Protein AF-A0A1I6PU11-F1 (afdb_monomer)

Solvent-accessible surface area (backbone atoms only — not comparable to full-atom values): 34732 Å² total; per-residue (Å²): 138,85,84,83,84,81,82,78,84,79,81,80,80,80,75,88,80,65,52,78,77,56,77,90,48,75,88,54,71,79,86,49,51,27,70,59,29,47,50,54,51,19,52,52,36,56,74,38,51,47,73,34,37,52,76,64,76,97,59,16,42,63,56,49,34,51,63,33,33,39,24,92,91,40,80,67,20,20,41,20,62,54,30,77,41,77,83,79,84,46,55,55,34,25,28,62,43,53,60,84,40,60,38,77,93,61,92,54,92,78,17,28,29,77,36,50,76,66,35,41,84,59,21,46,71,54,44,41,48,62,89,45,24,77,52,27,45,61,78,39,39,40,38,14,28,46,66,37,45,59,71,48,62,76,47,29,34,32,89,80,78,55,70,45,43,74,40,82,93,78,58,20,29,26,49,19,62,91,35,37,15,59,51,21,37,33,42,54,39,44,23,42,56,36,35,52,89,74,83,46,78,86,48,30,24,39,48,47,56,61,47,37,57,58,57,61,35,91,92,41,71,48,41,34,49,48,41,53,49,26,35,46,78,27,62,80,47,74,64,55,51,50,19,42,55,48,43,23,76,69,25,58,31,68,53,60,44,62,73,26,35,26,56,50,25,53,40,72,43,73,56,44,24,61,61,38,60,60,80,72,85,65,74,70,76,76,47,22,39,46,31,43,76,62,47,78,43,81,59,33,25,36,32,34,31,38,38,40,45,80,52,56,44,96,90,38,68,53,36,31,45,35,22,52,72,84,38,83,71,51,73,29,77,54,59,49,50,78,48,67,87,47,56,42,64,35,80,45,39,36,35,35,25,24,24,26,44,57,60,29,57,21,55,69,21,77,74,38,76,51,61,25,34,64,46,62,39,77,76,44,78,44,55,40,63,46,80,87,73,58,60,56,43,65,49,59,80,62,56,91,70,57,62,38,73,31,81,57,47,48,72,91,46,53,5,9,41,28,36,75,23,76,91,42,78,55,50,41,39,38,37,44,26,44,62,60,67,45,68,42,73,82,59,49,70,28,24,38,26,33,37,36,38,37,28,30,24,54,36,50,58,43,58,29,33,19,71,72,58,79,81,68,80,67,72,85,84,45,62,71,42,74,42,61,93,63,78,67,79,58,53,93,52,58,48,78,63,76,46,81,48,80,46,71,68,39,62,41,57,86,56,70,50,57,28,32,46,30,43,41,37,53,24,87,34,50,29,28,27,37,35,39,19,49,42,33,34,31,22,54,46,82,82,31,44,87,48,66,70,84,39,35,52,88,56,31,79,33,81,70,39,65,82,89,55,70,51,52,93,37,26,39,27,74,49,66,37,49,92,52,69,62,83,39,32,46,70,61,30,76,34,85,66,40,59,88,90,55,69,42,48,98,42,20,40,22,48,76,76,35,49,92,53,70,73,84,54,33,51,69,76,43,90,60,87,70,52,62,89,87,64,91,125

Nearest PDB structures (foldseek):
  1k85-assembly1_A  TM=9.292E-01  e=2.236E-08  Niallia circulans
  2w1n-assembly1_A  TM=8.161E-01  e=2.536E-05  Clostridium perfringens
  3pe9-assembly3_C  TM=7.776E-01  e=3.646E-03  Acetivibrio thermocellus
  3pdd-assembly1_A  TM=4.318E-01  e=5.389E-03  Acetivibrio thermocellus ATCC 27405
  5vl3-assembly1_Q  TM=6.964E-01  e=1.211E+00  Homo sapiens

Organism: NCBI:txid593133

Radius of gyration: 34.71 Å; Cα contacts (8 Å, |Δi|>4): 1415; chains: 1; bounding box: 73×104×87 Å

Mean predicted aligned error: 13.89 Å

Foldseek 3Di:
DDDDDDDDPDPPPPDDDFDADDPLCVVQDLVDFAVVSLQSLLVSLQVFFDFAACDDPDDALLNLQLQLQQDPVHNQKGAAFLADDPDPPQLQNHRIDGSVQADEPDDDASRKYWAQLLAQVLWQPGFDRPPNTPSRQNLRIHIHGPVNSVQQPLAAAEDDAAGWDQDLVRRHTHRYLQCQLSSLLSLSQLQSNQVANVPDPNRGTRQSVSRHDAQAAPSGRSDGPSSLVSNASHDQDPSNVSSQVSSCVVTVDGSVCNVAVQSCCRHRNFAGHHGSHCSVVDQDPDAWAAWEDWDWDPFAQFKIKIFTDDIDDPQGWQWKFKDKQNHTDDIGSHRMDMGGRHHGQDKIKIWMWTAHSSRHIYDIYDIDIDTHWHDFAWQDKDFLLDQPDGQKDKDWDWDDFIWDKDCADDDSRSTWTKRDPPPFQTKTKMKIKGQFWTALAPFAFKFKWKKKKKFAFFWDKFKWKFQPDPNDDDPVVGDIDGQPPDDDHTDPDGHRDMDMDTGGRRGRSVDHGTMMMMTITTDNRRDMMMIMGTITMGGGDQQTQQCPLPAGPVQAPPNNEPPPAHADSNSDGQQQDLQQPLPHGNVQAPPNNADPPFHADRNRDGQQRDLPQPQPHGRVGDPPNNPPPPDHD

Sequence (633 aa):
MKKILRYFFLFLFTIPTYSQVQSYYNDVDLSNTGNDLFLVLSAKLKATHTGIPYTGSPVDVWDACKSGDEDPDNAANVLLIYGYNDDDGNFSTDRSRSKLEQAGSSYIPGKWNREHVFAKSLAIPALGTEEPGPGTDVYNLRPADQDRNSTRSNNKFTDASGTSRIISTNGGWYPGDEWKGDIARIVMYMYTRYNGDGSKVSETKCLPINVGFGTTLAVDPNMIDLFLKWNVEDPVSTFEENRNNILANIQGNRNPYVDNPYLATVIWGGLAAEDKWNMSGSSDSEAPSAPTNLVASNITDTSATITWTASTDNTGVYDYLVYLNGNYLTSSTATSVNISNLNGNTSYQISVKARDAANNQSEFSASYNFTTQVGPTVLFEENFNSCADVKFVSYNEASTKNWACETQFGENNSGSYGINGYQEEVLSKDWLITKTPIDFDANTGEKLTFYTDAAYGNSPLELVYSIDYAGAGNPADFTWQPVPNITIPIKSNTSSTEEIFKFSNVNISSITGTVYFAFKYYSNGVPTRWTVDSFKITAENENEDTDNDGVLNVNDSCPNTPAGESVDANGCSIGQLDDDNDGVQNSLDVCPNTPIGEAANATGCSSSQLDDDNDGVMNNVDACPNTPTGETV

Secondary structure (DSSP, 8-state):
-PPP-------------PPPPPGGGTTS-TT--HHHHHHHHHHHHHHH-----SS-SSS-HHHHHHHHTEETTEEEEEE-TT---SSSS-TTT-SEEETT-B-SSS--TT-EEEEESS-GGGSSS----SSS-GGG-TTSEEEEEHHHHHHHTTPPB----SS-EEETTTTEEE--TTTHHHHHHHHHHHHHHT-TTSS-GGG----HHHHB-SPBPSS-TTSBHHHHHHHHHSPPPHHHHHHHHHHHHHHS---HHHH-THHHHHHH-SS----TT--SSS---PPPPPPEEEEEES--SS-EEEEEEPP--SS-EEEEEEEETTEEEEEESSSEEEE-SPPTT-EEEEEEEEEETT--BPPPPPPEEEEPPPPPEEEEEE--S-TTS-SEEEEESS-S---EEESS-SGGGS-EEEE--TT--SEEEEEEEESS-EESSS-SS-EEEEEEEEESS---EEEEEESS--SSS-GGGS--EEPTT--PPPPSSSSSS-EEEEEEEEE-TT--SEEEEEEEEEEES---EEEEEEEEEEE--TT--SS-SSS-TTT-S-TTPPTT--B-TTS-BTTT--SS-SSS-TTT-S-TTPPTTSPP-TTS--TTT--SS-SSS-TTT-S-TTPPTT---

Structure (mmCIF, N/CA/C/O backbone):
data_AF-A0A1I6PU11-F1
#
_entry.id   AF-A0A1I6PU11-F1
#
loop_
_atom_site.group_PDB
_atom_site.id
_atom_site.type_symbol
_atom_site.label_atom_id
_atom_site.label_alt_id
_atom_site.label_comp_id
_atom_site.label_asym_id
_atom_site.label_entity_id
_atom_site.label_seq_id
_atom_site.pdbx_PDB_ins_code
_atom_site.Cartn_x
_atom_site.Cartn_y
_atom_site.Cartn_z
_atom_site.occupancy
_atom_site.B_iso_or_equiv
_atom_site.auth_seq_id
_atom_site.auth_comp_id
_atom_site.auth_asym_id
_atom_site.auth_atom_id
_atom_site.pdbx_PDB_model_num
ATOM 1 N N . MET A 1 1 ? -40.278 -19.043 -42.504 1.00 37.53 1 MET A N 1
ATOM 2 C CA . MET A 1 1 ? -38.839 -18.956 -42.839 1.00 37.53 1 MET A CA 1
ATOM 3 C C . MET A 1 1 ? -38.162 -18.068 -41.803 1.00 37.53 1 MET A C 1
ATOM 5 O O . MET A 1 1 ? -38.347 -16.860 -41.846 1.00 37.53 1 MET A O 1
ATOM 9 N N . LYS A 1 2 ? -37.472 -18.658 -40.819 1.00 33.25 2 LYS A N 1
ATOM 10 C CA . LYS A 1 2 ? -36.674 -17.921 -39.825 1.00 33.25 2 LYS A CA 1
ATOM 11 C C . LYS A 1 2 ? -35.311 -17.598 -40.450 1.00 33.25 2 LYS A C 1
ATOM 13 O O . LYS A 1 2 ? -34.645 -18.512 -40.927 1.00 33.25 2 LYS A O 1
ATOM 18 N N . LYS A 1 3 ? -34.922 -16.320 -40.492 1.00 34.56 3 LYS A N 1
ATOM 19 C CA . LYS A 1 3 ? -33.579 -15.892 -40.915 1.00 34.56 3 LYS A CA 1
ATOM 20 C C . LYS A 1 3 ? -32.631 -16.025 -39.723 1.00 34.56 3 LYS A C 1
ATOM 22 O O . LYS A 1 3 ? -32.847 -15.393 -38.697 1.00 34.56 3 LYS A O 1
ATOM 27 N N . ILE A 1 4 ? -31.620 -16.874 -39.871 1.00 36.56 4 ILE A N 1
ATOM 28 C CA . ILE A 1 4 ? -30.516 -17.050 -38.923 1.00 36.56 4 ILE A CA 1
ATOM 29 C C . ILE A 1 4 ? -29.500 -15.938 -39.201 1.00 36.56 4 ILE A C 1
ATOM 31 O O . ILE A 1 4 ? -28.950 -15.873 -40.300 1.00 36.56 4 ILE A O 1
ATOM 35 N N . LEU A 1 5 ? -29.280 -15.057 -38.225 1.00 33.28 5 LEU A N 1
ATOM 36 C CA . LEU A 1 5 ? -28.221 -14.051 -38.248 1.00 33.28 5 LEU A CA 1
ATOM 37 C C . LEU A 1 5 ? -26.939 -14.722 -37.729 1.00 33.28 5 LEU A C 1
ATOM 39 O O . LEU A 1 5 ? -26.888 -15.148 -36.578 1.00 33.28 5 LEU A O 1
ATOM 43 N N . ARG A 1 6 ? -25.935 -14.897 -38.595 1.00 35.22 6 ARG A N 1
ATOM 44 C CA . ARG A 1 6 ? -24.616 -15.423 -38.214 1.00 35.22 6 ARG A CA 1
ATOM 45 C C . ARG A 1 6 ? -23.747 -14.256 -37.747 1.00 35.22 6 ARG A C 1
ATOM 47 O O . ARG A 1 6 ? -23.430 -13.390 -38.557 1.00 35.22 6 ARG A O 1
ATOM 54 N N . TYR A 1 7 ? -23.370 -14.244 -36.472 1.00 35.50 7 TYR A N 1
ATOM 55 C CA . TYR A 1 7 ? -22.321 -13.366 -35.956 1.00 35.50 7 TYR A CA 1
ATOM 56 C C . TYR A 1 7 ? -20.962 -13.926 -36.387 1.00 35.50 7 TYR A C 1
ATOM 58 O O . TYR A 1 7 ? -20.632 -15.071 -36.084 1.00 35.50 7 TYR A O 1
ATOM 66 N N . PHE A 1 8 ? -20.209 -13.139 -37.150 1.00 32.47 8 PHE A N 1
ATOM 67 C CA . PHE A 1 8 ? -18.834 -13.441 -37.535 1.00 32.47 8 PHE A CA 1
ATOM 68 C C . PHE A 1 8 ? -17.933 -12.805 -36.470 1.00 32.47 8 PHE A C 1
ATOM 70 O O . PHE A 1 8 ? -17.825 -11.583 -36.413 1.00 32.47 8 PHE A O 1
ATOM 77 N N . PHE A 1 9 ? -17.355 -13.617 -35.582 1.00 36.03 9 PHE A N 1
ATOM 78 C CA . PHE A 1 9 ? -16.317 -13.164 -34.655 1.00 36.03 9 PHE A CA 1
ATOM 79 C C . PHE A 1 9 ? -15.057 -12.861 -35.475 1.00 36.03 9 PHE A C 1
ATOM 81 O O . PHE A 1 9 ? -14.443 -13.767 -36.039 1.00 36.03 9 PHE A O 1
ATOM 88 N N . LEU A 1 10 ? -14.709 -11.580 -35.599 1.00 28.86 10 LEU A N 1
ATOM 89 C CA . LEU A 1 10 ? -13.446 -11.145 -36.184 1.00 28.86 10 LEU A CA 1
ATOM 90 C C . LEU A 1 10 ? -12.369 -11.302 -35.101 1.00 28.86 10 LEU A C 1
ATOM 92 O O . LEU A 1 10 ? -12.288 -10.485 -34.189 1.00 28.86 10 LEU A O 1
ATOM 96 N N . PHE A 1 11 ? -11.568 -12.366 -35.170 1.00 36.69 11 PHE A N 1
ATOM 97 C CA . PHE A 1 11 ? -10.325 -12.449 -34.401 1.00 36.69 11 PHE A CA 1
ATOM 98 C C . PHE A 1 11 ? -9.350 -11.412 -34.980 1.00 36.69 11 PHE A C 1
ATOM 100 O O . PHE A 1 11 ? -8.816 -11.610 -36.074 1.00 36.69 11 PHE A O 1
ATOM 107 N N . LEU A 1 12 ? -9.143 -10.289 -34.282 1.00 33.66 12 LEU A N 1
ATOM 108 C CA . LEU A 1 12 ? -7.985 -9.431 -34.529 1.00 33.66 12 LEU A CA 1
ATOM 109 C C . LEU A 1 12 ? -6.745 -10.201 -34.061 1.00 33.66 12 LEU A C 1
ATOM 111 O O . LEU A 1 12 ? -6.465 -10.269 -32.871 1.00 33.66 12 LEU A O 1
ATOM 115 N N . PHE A 1 13 ? -6.010 -10.794 -34.999 1.00 35.62 13 PHE A N 1
ATOM 116 C CA . PHE A 1 13 ? -4.634 -11.210 -34.744 1.00 35.62 13 PHE A CA 1
ATOM 117 C C . PHE A 1 13 ? -3.781 -9.944 -34.612 1.00 35.62 13 PHE A C 1
ATOM 119 O O . PHE A 1 13 ? -3.437 -9.311 -35.611 1.00 35.62 13 PHE A O 1
ATOM 126 N N . THR A 1 14 ? -3.464 -9.549 -33.382 1.00 38.78 14 THR A N 1
ATOM 127 C CA . THR A 1 14 ? -2.413 -8.570 -33.098 1.00 38.78 14 THR A CA 1
ATOM 128 C C . THR A 1 14 ? -1.071 -9.253 -33.334 1.00 38.78 14 THR A C 1
ATOM 130 O O . THR A 1 14 ? -0.647 -10.091 -32.545 1.00 38.78 14 THR A O 1
ATOM 133 N N . ILE A 1 15 ? -0.423 -8.954 -34.459 1.00 47.81 15 ILE A N 1
ATOM 134 C CA . ILE A 1 15 ? 0.953 -9.394 -34.699 1.00 47.81 15 ILE A CA 1
ATOM 135 C C . ILE A 1 15 ? 1.854 -8.492 -33.842 1.00 47.81 15 ILE A C 1
ATOM 137 O O . ILE A 1 15 ? 1.797 -7.276 -34.040 1.00 47.81 15 ILE A O 1
ATOM 141 N N . PRO A 1 16 ? 2.660 -9.028 -32.907 1.00 55.03 16 PRO A N 1
ATOM 142 C CA . PRO A 1 16 ? 3.587 -8.212 -32.134 1.00 55.03 16 PRO A CA 1
ATOM 143 C C . PRO A 1 16 ? 4.602 -7.559 -33.079 1.00 55.03 16 PRO A C 1
ATOM 145 O O . PRO A 1 16 ? 5.287 -8.233 -33.852 1.00 55.03 16 PRO A O 1
ATOM 148 N N . THR A 1 17 ? 4.665 -6.228 -33.064 1.00 54.53 17 THR A N 1
ATOM 149 C CA . THR A 1 17 ? 5.668 -5.457 -33.800 1.00 54.53 17 THR A CA 1
ATOM 150 C C . THR A 1 17 ? 6.829 -5.159 -32.866 1.00 54.53 17 THR A C 1
ATOM 152 O O . THR A 1 17 ? 6.711 -4.304 -31.995 1.00 54.53 17 THR A O 1
ATOM 155 N N . TYR A 1 18 ? 7.948 -5.853 -33.048 1.00 70.44 18 TYR A N 1
ATOM 156 C CA . TYR A 1 18 ? 9.176 -5.557 -32.313 1.00 70.44 18 TYR A CA 1
ATOM 157 C C . TYR A 1 18 ? 9.879 -4.338 -32.910 1.00 70.44 18 TYR A C 1
ATOM 159 O O . TYR A 1 18 ? 9.917 -4.167 -34.135 1.00 70.44 18 TYR A O 1
ATOM 167 N N . SER A 1 19 ? 10.458 -3.503 -32.051 1.00 69.88 19 SER A N 1
ATOM 168 C CA . SER A 1 19 ? 11.326 -2.415 -32.488 1.00 69.88 19 SER A CA 1
ATOM 169 C C . SER A 1 19 ? 12.708 -2.970 -32.835 1.00 69.88 19 SER A C 1
ATOM 171 O O . SER A 1 19 ? 13.185 -3.925 -32.220 1.00 69.88 19 SER A O 1
ATOM 173 N N . GLN A 1 20 ? 13.374 -2.384 -33.832 1.00 80.19 20 GLN A N 1
ATOM 174 C CA . GLN A 1 20 ? 14.768 -2.736 -34.097 1.00 80.19 20 GLN A CA 1
ATOM 175 C C . GLN A 1 20 ? 15.642 -2.259 -32.939 1.00 80.19 20 GLN A C 1
ATOM 177 O O . GLN A 1 20 ? 15.508 -1.118 -32.493 1.00 80.19 20 GLN A O 1
ATOM 182 N N . VAL A 1 21 ? 16.572 -3.114 -32.506 1.00 88.69 21 VAL A N 1
ATOM 183 C CA . VAL A 1 21 ? 17.612 -2.730 -31.548 1.00 88.69 21 VAL A CA 1
ATOM 184 C C . VAL A 1 21 ? 18.322 -1.482 -32.074 1.00 88.69 21 VAL A C 1
ATOM 186 O O . VAL A 1 21 ? 18.815 -1.450 -33.206 1.00 88.69 21 VAL A O 1
ATOM 189 N N . GLN A 1 22 ? 18.346 -0.435 -31.257 1.00 90.88 22 GLN A N 1
ATOM 190 C CA . GLN A 1 22 ? 18.948 0.844 -31.595 1.00 90.88 22 GLN A CA 1
ATOM 191 C C . GLN A 1 22 ? 20.439 0.637 -31.884 1.00 90.88 22 GLN A C 1
ATOM 193 O O . GLN A 1 22 ? 21.132 -0.071 -31.154 1.00 90.88 22 GLN A O 1
ATOM 198 N N . SER A 1 23 ? 20.973 1.333 -32.891 1.00 93.31 23 SER A N 1
ATOM 199 C CA . SER A 1 23 ? 22.388 1.217 -33.291 1.00 93.31 23 SER A CA 1
ATOM 200 C C . SER A 1 23 ? 23.384 1.529 -32.167 1.00 93.31 23 SER A C 1
ATOM 202 O O . SER A 1 23 ? 24.533 1.091 -32.219 1.00 93.31 23 SER A O 1
ATOM 204 N N . TYR A 1 24 ? 22.935 2.252 -31.135 1.00 95.94 24 TYR A N 1
ATOM 205 C CA . TYR A 1 24 ? 23.669 2.486 -29.895 1.00 95.94 24 TYR A CA 1
ATOM 206 C C . TYR A 1 24 ? 24.140 1.185 -29.221 1.00 95.94 24 TYR A C 1
ATOM 208 O O . TYR A 1 24 ? 25.212 1.192 -28.623 1.00 95.94 24 TYR A O 1
ATOM 216 N N . TYR A 1 25 ? 23.400 0.080 -29.354 1.00 96.56 25 TYR A N 1
ATOM 217 C CA . TYR A 1 25 ? 23.696 -1.214 -28.726 1.00 96.56 25 TYR A CA 1
ATOM 218 C C . TYR A 1 25 ? 24.443 -2.203 -29.639 1.00 96.56 25 TYR A C 1
ATOM 220 O O . TYR A 1 25 ? 24.650 -3.344 -29.245 1.00 96.56 25 TYR A O 1
ATOM 228 N N . ASN A 1 26 ? 24.883 -1.802 -30.838 1.00 93.75 26 ASN A N 1
ATOM 229 C CA . ASN A 1 26 ? 25.534 -2.713 -31.798 1.00 93.75 26 ASN A CA 1
ATOM 230 C C . ASN A 1 26 ? 26.836 -3.369 -31.287 1.00 93.75 26 ASN A C 1
ATOM 232 O O . ASN A 1 26 ? 27.278 -4.371 -31.843 1.00 93.75 26 ASN A O 1
ATOM 236 N N . ASP A 1 27 ? 27.481 -2.777 -30.284 1.00 93.50 27 ASP A N 1
ATOM 237 C CA . ASP A 1 27 ? 28.704 -3.247 -29.621 1.00 93.50 27 ASP A CA 1
ATOM 238 C C . ASP A 1 27 ? 28.437 -3.906 -28.254 1.00 93.50 27 ASP A C 1
ATOM 240 O O . ASP A 1 27 ? 29.381 -4.273 -27.555 1.00 93.50 27 ASP A O 1
ATOM 244 N N . VAL A 1 28 ? 27.168 -4.053 -27.866 1.00 94.62 28 VAL A N 1
ATOM 245 C CA . VAL A 1 28 ? 26.741 -4.738 -26.644 1.00 94.62 28 VAL A CA 1
ATOM 246 C C . VAL A 1 28 ? 26.327 -6.161 -27.005 1.00 94.62 28 VAL A C 1
ATOM 248 O O . VAL A 1 28 ? 25.430 -6.371 -27.818 1.00 94.62 28 VAL A O 1
ATOM 251 N N . ASP A 1 29 ? 26.956 -7.151 -26.375 1.00 93.00 29 ASP A N 1
ATOM 252 C CA . ASP A 1 29 ? 26.526 -8.541 -26.501 1.00 93.00 29 ASP A CA 1
ATOM 253 C C . ASP A 1 29 ? 25.294 -8.795 -25.618 1.00 93.00 29 ASP A C 1
ATOM 255 O O . ASP A 1 29 ? 25.402 -9.030 -24.411 1.00 93.00 29 ASP A O 1
ATOM 259 N N . LEU A 1 30 ? 24.121 -8.714 -26.250 1.00 92.00 30 LEU A N 1
ATOM 260 C CA . LEU A 1 30 ? 22.806 -8.915 -25.638 1.00 92.00 30 LEU A CA 1
ATOM 261 C C . LEU A 1 30 ? 22.466 -10.393 -25.375 1.00 92.00 30 LEU A C 1
ATOM 263 O O . LEU A 1 30 ? 21.382 -10.671 -24.872 1.00 92.00 30 LEU A O 1
ATOM 267 N N . SER A 1 31 ? 23.363 -11.337 -25.694 1.00 90.88 31 SER A N 1
ATOM 268 C CA . SER A 1 31 ? 23.208 -12.738 -25.278 1.00 90.88 31 SER A CA 1
ATOM 269 C C . SER A 1 31 ? 23.645 -12.986 -23.830 1.00 90.88 31 SER A C 1
ATOM 271 O O . SER A 1 31 ? 23.308 -14.022 -23.256 1.00 90.88 31 SER A O 1
ATOM 273 N N . ASN A 1 32 ? 24.367 -12.035 -23.224 1.00 92.38 32 ASN A N 1
ATOM 274 C CA . ASN A 1 32 ? 24.699 -12.084 -21.805 1.00 92.38 32 ASN A CA 1
ATOM 275 C C . ASN A 1 32 ? 23.436 -11.999 -20.941 1.00 92.38 32 ASN A C 1
ATOM 277 O O . ASN A 1 32 ? 22.455 -11.351 -21.302 1.00 92.38 32 ASN A O 1
ATOM 281 N N . THR A 1 33 ? 23.501 -12.587 -19.749 1.00 92.56 33 THR A N 1
ATOM 282 C CA . THR A 1 33 ? 22.415 -12.566 -18.759 1.00 92.56 33 THR A CA 1
ATOM 283 C C . THR A 1 33 ? 22.940 -12.190 -17.380 1.00 92.56 33 THR A C 1
ATOM 285 O O . THR A 1 33 ? 24.146 -12.266 -17.130 1.00 92.56 33 THR A O 1
ATOM 288 N N . GLY A 1 34 ? 22.051 -11.828 -16.455 1.00 91.12 34 GLY A N 1
ATOM 289 C CA . GLY A 1 34 ? 22.430 -11.577 -15.068 1.00 91.12 34 GLY A CA 1
ATOM 290 C C . GLY A 1 34 ? 23.476 -10.469 -14.922 1.00 91.12 34 GLY A C 1
ATOM 291 O O . GLY A 1 34 ? 23.451 -9.450 -15.620 1.00 91.12 34 GLY A O 1
ATOM 292 N N . ASN A 1 35 ? 24.438 -10.695 -14.026 1.00 90.56 35 ASN A N 1
ATOM 293 C CA . ASN A 1 35 ? 25.489 -9.725 -13.729 1.00 90.56 35 ASN A CA 1
ATOM 294 C C . ASN A 1 35 ? 26.409 -9.424 -14.931 1.00 90.56 35 ASN A C 1
ATOM 296 O O . ASN A 1 35 ? 26.913 -8.309 -15.041 1.00 90.56 35 ASN A O 1
ATOM 300 N N . ASP A 1 36 ? 26.605 -10.365 -15.857 1.00 91.38 36 ASP A N 1
ATOM 301 C CA . ASP A 1 36 ? 27.451 -10.123 -17.033 1.00 91.38 36 ASP A CA 1
ATOM 302 C C . ASP A 1 36 ? 26.814 -9.079 -17.960 1.00 91.38 36 ASP A C 1
ATOM 304 O O . ASP A 1 36 ? 27.476 -8.121 -18.370 1.00 91.38 36 ASP A O 1
ATOM 308 N N . LEU A 1 37 ? 25.502 -9.186 -18.211 1.00 94.44 37 LEU A N 1
ATOM 309 C CA . LEU A 1 37 ? 24.763 -8.178 -18.977 1.00 94.44 37 LEU A CA 1
ATOM 310 C C . LEU A 1 37 ? 24.776 -6.819 -18.269 1.00 94.44 37 LEU A C 1
ATOM 312 O O . LEU A 1 37 ? 25.032 -5.792 -18.903 1.00 94.44 37 LEU A O 1
ATOM 316 N N . PHE A 1 38 ? 24.564 -6.812 -16.950 1.00 93.88 38 PHE A N 1
ATOM 317 C CA . PHE A 1 38 ? 24.639 -5.602 -16.129 1.00 93.88 38 PHE A CA 1
ATOM 318 C C . PHE A 1 38 ? 25.990 -4.885 -16.272 1.00 93.88 38 PHE A C 1
ATOM 320 O O . PHE A 1 38 ? 26.035 -3.666 -16.463 1.00 93.88 38 PHE A O 1
ATOM 327 N N . LEU A 1 39 ? 27.101 -5.626 -16.230 1.00 91.50 39 LEU A N 1
ATOM 328 C CA . LEU A 1 39 ? 28.445 -5.063 -16.359 1.00 91.50 39 LEU A CA 1
ATOM 329 C C . LEU A 1 39 ? 28.740 -4.550 -17.774 1.00 91.50 39 LEU A C 1
ATOM 331 O O . LEU A 1 39 ? 29.322 -3.469 -17.908 1.00 91.50 39 LEU A O 1
ATOM 335 N N . VAL A 1 40 ? 28.314 -5.260 -18.824 1.00 94.00 40 VAL A N 1
ATOM 336 C CA . VAL A 1 40 ? 28.501 -4.805 -20.215 1.00 94.00 40 VAL A CA 1
ATOM 337 C C . VAL A 1 40 ? 27.694 -3.531 -20.484 1.00 94.00 40 VAL A C 1
ATOM 339 O O . VAL A 1 40 ? 28.237 -2.565 -21.030 1.00 94.00 40 VAL A O 1
ATOM 342 N N . LEU A 1 41 ? 26.434 -3.469 -20.036 1.00 95.50 41 LEU A N 1
ATOM 343 C CA . LEU A 1 41 ? 25.626 -2.249 -20.122 1.00 95.50 41 LEU A CA 1
ATOM 344 C C . LEU A 1 41 ? 26.266 -1.110 -19.326 1.00 95.50 41 LEU A C 1
ATOM 346 O O . LEU A 1 41 ? 26.414 -0.004 -19.840 1.00 95.50 41 LEU A O 1
ATOM 350 N N . SER A 1 42 ? 26.727 -1.373 -18.103 1.00 93.62 42 SER A N 1
ATOM 351 C CA . SER A 1 42 ? 27.425 -0.373 -17.293 1.00 93.62 42 SER A CA 1
ATOM 352 C C . SER A 1 42 ? 28.659 0.200 -17.997 1.00 93.62 42 SER A C 1
ATOM 354 O O . SER A 1 42 ? 28.849 1.420 -18.026 1.00 93.62 42 SER A O 1
ATOM 356 N N . ALA A 1 43 ? 29.483 -0.658 -18.605 1.00 92.75 43 ALA A N 1
ATOM 357 C CA . ALA A 1 43 ? 30.655 -0.240 -19.367 1.00 92.75 43 ALA A CA 1
ATOM 358 C C . ALA A 1 43 ? 30.264 0.650 -20.558 1.00 92.75 43 ALA A C 1
ATOM 360 O O . ALA A 1 43 ? 30.857 1.716 -20.746 1.00 92.75 43 ALA A O 1
ATOM 361 N N . LYS A 1 44 ? 29.218 0.272 -21.306 1.00 95.81 44 LYS A N 1
ATOM 362 C CA . LYS A 1 44 ? 28.677 1.068 -22.416 1.00 95.81 44 LYS A CA 1
ATOM 363 C C . LYS A 1 44 ? 28.204 2.449 -21.959 1.00 95.81 44 LYS A C 1
ATOM 365 O O . LYS A 1 44 ? 28.567 3.462 -22.567 1.00 95.81 44 LYS A O 1
ATOM 370 N N . LEU A 1 45 ? 27.436 2.499 -20.870 1.00 96.06 45 LEU A N 1
ATOM 371 C CA . LEU A 1 45 ? 26.922 3.740 -20.295 1.00 96.06 45 LEU A CA 1
ATOM 372 C C . LEU A 1 45 ? 28.056 4.661 -19.835 1.00 96.06 45 LEU A C 1
ATOM 374 O O . LEU A 1 45 ? 28.022 5.857 -20.111 1.00 96.06 45 LEU A O 1
ATOM 378 N N . LYS A 1 46 ? 29.096 4.120 -19.191 1.00 93.50 46 LYS A N 1
ATOM 379 C CA . LYS A 1 46 ? 30.284 4.890 -18.785 1.00 93.50 46 LYS A CA 1
ATOM 380 C C . LYS A 1 46 ? 31.058 5.436 -19.983 1.00 93.50 46 LYS A C 1
ATOM 382 O O . LYS A 1 46 ? 31.458 6.593 -19.957 1.00 93.50 46 LYS A O 1
ATOM 387 N N . ALA A 1 47 ? 31.260 4.620 -21.017 1.00 95.50 47 ALA A N 1
ATOM 388 C CA . ALA A 1 47 ? 32.081 4.977 -22.173 1.00 95.50 47 ALA A CA 1
ATOM 389 C C . ALA A 1 47 ? 31.449 6.052 -23.072 1.00 95.50 47 ALA A C 1
ATOM 391 O O . ALA A 1 47 ? 32.168 6.770 -23.763 1.00 95.50 47 ALA A O 1
ATOM 392 N N . THR A 1 48 ? 30.119 6.153 -23.082 1.00 96.69 48 THR A N 1
ATOM 393 C CA . THR A 1 48 ? 29.378 7.061 -23.976 1.00 96.69 48 THR A CA 1
ATOM 394 C C . THR A 1 48 ? 28.820 8.300 -23.283 1.00 96.69 48 THR A C 1
ATOM 396 O O . THR A 1 48 ? 28.394 9.228 -23.966 1.00 96.69 48 THR A O 1
ATOM 399 N N . HIS A 1 49 ? 28.836 8.340 -21.949 1.00 95.44 49 HIS A N 1
ATOM 400 C CA . HIS A 1 49 ? 28.298 9.458 -21.188 1.00 95.44 49 HIS A CA 1
ATOM 401 C C . HIS A 1 49 ? 29.171 10.711 -21.294 1.00 95.44 49 HIS A C 1
ATOM 403 O O . HIS A 1 49 ? 30.368 10.686 -21.011 1.00 95.44 49 HIS A O 1
ATOM 409 N N . THR A 1 50 ? 28.528 11.830 -21.597 1.00 95.31 50 THR A N 1
ATOM 410 C CA . THR A 1 50 ? 29.097 13.174 -21.592 1.00 95.31 50 THR A CA 1
ATOM 411 C C . THR A 1 50 ? 28.405 13.993 -20.505 1.00 95.31 50 THR A C 1
ATOM 413 O O . THR A 1 50 ? 27.189 14.191 -20.530 1.00 95.31 50 THR A O 1
ATOM 416 N N . GLY A 1 51 ? 29.180 14.456 -19.523 1.00 93.44 51 GLY A N 1
ATOM 417 C CA . GLY A 1 51 ? 28.668 15.304 -18.447 1.00 93.44 51 GLY A CA 1
ATOM 418 C C . GLY A 1 51 ? 28.340 16.713 -18.947 1.00 93.44 51 GLY A C 1
ATOM 419 O O . GLY A 1 51 ? 29.081 17.272 -19.757 1.00 93.44 51 GLY A O 1
ATOM 420 N N . ILE A 1 52 ? 27.256 17.295 -18.434 1.00 95.75 52 ILE A N 1
ATOM 421 C CA . ILE A 1 52 ? 26.847 18.682 -18.700 1.00 95.75 52 ILE A CA 1
ATOM 422 C C . ILE A 1 52 ? 26.820 19.476 -17.384 1.00 95.75 52 ILE A C 1
ATOM 424 O O . ILE A 1 52 ? 26.595 18.889 -16.326 1.00 95.75 52 ILE A O 1
ATOM 428 N N . PRO A 1 53 ? 27.066 20.797 -17.391 1.00 96.06 53 PRO A N 1
ATOM 429 C CA . PRO A 1 53 ? 27.026 21.593 -16.169 1.00 96.06 53 PRO A CA 1
ATOM 430 C C . PRO A 1 53 ? 25.632 21.596 -15.529 1.00 96.06 53 PRO A C 1
ATOM 432 O O . PRO A 1 53 ? 24.612 21.546 -16.215 1.00 96.06 53 PRO A O 1
ATOM 435 N N . TYR A 1 54 ? 25.582 21.732 -14.200 1.00 94.12 54 TYR A N 1
ATOM 436 C CA . TYR A 1 54 ? 24.310 21.835 -13.479 1.00 94.12 54 TYR A CA 1
ATOM 437 C C . TYR A 1 54 ? 23.541 23.115 -13.838 1.00 94.12 54 TYR A C 1
ATOM 439 O O . TYR A 1 54 ? 22.331 23.081 -14.025 1.00 94.12 54 TYR A O 1
ATOM 447 N N . THR A 1 55 ? 24.240 24.242 -13.962 1.00 93.31 55 THR A N 1
ATOM 448 C CA . THR A 1 55 ? 23.722 25.492 -14.535 1.00 93.31 55 THR A CA 1
ATOM 449 C C . THR A 1 55 ? 24.867 26.119 -15.331 1.00 93.31 55 THR A C 1
ATOM 451 O O . THR A 1 55 ? 25.941 26.321 -14.761 1.00 93.31 55 THR A O 1
ATOM 454 N N . GLY A 1 56 ? 24.701 26.399 -16.624 1.00 91.25 56 GLY A N 1
ATOM 455 C CA . GLY A 1 56 ? 25.825 26.795 -17.476 1.00 91.25 56 GLY A CA 1
ATOM 456 C C . GLY A 1 56 ? 25.519 26.897 -18.972 1.00 91.25 56 GLY A C 1
ATOM 457 O O . GLY A 1 56 ? 24.384 27.077 -19.382 1.00 91.25 56 GLY A O 1
ATOM 458 N N . SER A 1 57 ? 26.568 26.843 -19.797 1.00 88.62 57 SER A N 1
ATOM 459 C CA . SER A 1 57 ? 26.516 27.009 -21.258 1.00 88.62 57 SER A CA 1
ATOM 460 C C . SER A 1 57 ? 27.495 26.028 -21.927 1.00 88.62 57 SER A C 1
ATOM 462 O O . SER A 1 57 ? 28.490 25.678 -21.285 1.00 88.62 57 SER A O 1
ATOM 464 N N . PRO A 1 58 ? 27.287 25.594 -23.192 1.00 90.94 58 PRO A N 1
ATOM 465 C CA . PRO A 1 58 ? 26.180 25.926 -24.104 1.00 90.94 58 PRO A CA 1
ATOM 466 C C . PRO A 1 58 ? 24.874 25.169 -23.849 1.00 90.94 58 PRO A C 1
ATOM 468 O O . PRO A 1 58 ? 23.843 25.633 -24.319 1.00 90.94 58 PRO A O 1
ATOM 471 N N . VAL A 1 59 ? 24.923 24.049 -23.127 1.00 95.69 59 VAL A N 1
ATOM 472 C CA . VAL A 1 59 ? 23.761 23.248 -22.719 1.00 95.69 59 VAL A CA 1
ATOM 473 C C . VAL A 1 59 ? 23.970 22.842 -21.266 1.00 95.69 59 VAL A C 1
ATOM 475 O O . VAL A 1 59 ? 25.057 22.372 -20.920 1.00 95.69 59 VAL A O 1
ATOM 478 N N . ASP A 1 60 ? 22.957 23.025 -20.425 1.00 96.44 60 ASP A N 1
ATOM 479 C CA . ASP A 1 60 ? 22.962 22.607 -19.023 1.00 96.44 60 ASP A CA 1
ATOM 480 C C . ASP A 1 60 ? 21.752 21.719 -18.672 1.00 96.44 60 ASP A C 1
ATOM 482 O O . ASP A 1 60 ? 20.944 21.346 -19.526 1.00 96.44 60 ASP A O 1
ATOM 486 N N . VAL A 1 61 ? 21.624 21.348 -17.395 1.00 97.06 61 VAL A N 1
ATOM 487 C CA . VAL A 1 61 ? 20.496 20.528 -16.925 1.00 97.06 61 VAL A CA 1
ATOM 488 C C . VAL A 1 61 ? 19.139 21.222 -17.126 1.00 97.06 61 VAL A C 1
ATOM 490 O O . VAL A 1 61 ? 18.153 20.536 -17.377 1.00 97.06 61 VAL A O 1
ATOM 493 N N . TRP A 1 62 ? 19.039 22.556 -17.032 1.00 97.31 62 TRP A N 1
ATOM 494 C CA . TRP A 1 62 ? 17.771 23.241 -17.321 1.00 97.31 62 TRP A CA 1
ATOM 495 C C . TRP A 1 62 ? 17.362 23.058 -18.777 1.00 97.31 62 TRP A C 1
ATOM 497 O O . TRP A 1 62 ? 16.193 22.786 -19.045 1.00 97.31 62 TRP A O 1
ATOM 507 N N . ASP A 1 63 ? 18.305 23.206 -19.705 1.00 97.88 63 ASP A N 1
ATOM 508 C CA . ASP A 1 63 ? 18.043 23.040 -21.136 1.00 97.88 63 ASP A CA 1
ATOM 509 C C . ASP A 1 63 ? 17.634 21.599 -21.464 1.00 97.88 63 ASP A C 1
ATOM 511 O O . ASP A 1 63 ? 16.685 21.365 -22.219 1.00 97.88 63 ASP A O 1
ATOM 515 N N . ALA A 1 64 ? 18.304 20.629 -20.839 1.00 98.00 64 ALA A N 1
ATOM 516 C CA . ALA A 1 64 ? 17.974 19.219 -20.976 1.00 98.00 64 ALA A CA 1
ATOM 517 C C . ALA A 1 64 ? 16.584 18.885 -20.421 1.00 98.00 64 ALA A C 1
ATOM 519 O O . ALA A 1 64 ? 15.813 18.226 -21.107 1.00 98.00 64 ALA A O 1
ATOM 520 N N . CYS A 1 65 ? 16.219 19.385 -19.237 1.00 98.06 65 CYS A N 1
ATOM 521 C CA . CYS A 1 65 ? 14.874 19.196 -18.692 1.00 98.06 65 CYS A CA 1
ATOM 522 C C . CYS A 1 65 ? 13.806 19.883 -19.560 1.00 98.06 65 CYS A C 1
ATOM 524 O O . CYS A 1 65 ? 12.780 19.291 -19.857 1.00 98.06 65 CYS A O 1
ATOM 526 N N . LYS A 1 66 ? 14.037 21.108 -20.051 1.00 98.38 66 LYS A N 1
ATOM 527 C CA . LYS A 1 66 ? 13.064 21.805 -20.920 1.00 98.38 66 LYS A CA 1
ATOM 528 C C . LYS A 1 66 ? 12.798 21.098 -22.241 1.00 98.38 66 LYS A C 1
ATOM 530 O O . LYS A 1 66 ? 11.725 21.272 -22.807 1.00 98.38 66 LYS A O 1
ATOM 535 N N . SER A 1 67 ? 13.799 20.414 -22.780 1.00 97.56 67 SER A N 1
ATOM 536 C CA . SER A 1 67 ? 13.676 19.702 -24.050 1.00 97.56 67 SER A CA 1
ATOM 537 C C . SER A 1 67 ? 13.194 18.270 -23.841 1.00 97.56 67 SER A C 1
ATOM 539 O O . SER A 1 67 ? 12.272 17.842 -24.521 1.00 97.56 67 SER A O 1
ATOM 541 N N . GLY A 1 68 ? 13.785 17.545 -22.892 1.00 97.44 68 GLY A N 1
ATOM 542 C CA . GLY A 1 68 ? 13.468 16.148 -22.612 1.00 97.44 68 GLY A CA 1
ATOM 543 C C . GLY A 1 68 ? 12.134 15.942 -21.900 1.00 97.44 68 GLY A C 1
ATOM 544 O O . GLY A 1 68 ? 11.500 14.921 -22.126 1.00 97.44 68 GLY A O 1
ATOM 545 N N . ASP A 1 69 ? 11.702 16.894 -21.074 1.00 98.44 69 ASP A N 1
ATOM 546 C CA . ASP A 1 69 ? 10.453 16.807 -20.314 1.00 98.44 69 ASP A CA 1
ATOM 547 C C . ASP A 1 69 ? 9.340 17.688 -20.903 1.00 98.44 69 ASP A C 1
ATOM 549 O O . ASP A 1 69 ? 8.405 18.042 -20.193 1.00 98.44 69 ASP A O 1
ATOM 553 N N . GLU A 1 70 ? 9.438 18.065 -22.183 1.00 98.38 70 GLU A N 1
ATOM 554 C CA . GLU A 1 70 ? 8.397 18.822 -22.890 1.00 98.38 70 GLU A CA 1
ATOM 555 C C . GLU A 1 70 ? 7.035 18.120 -22.795 1.00 98.38 70 GLU A C 1
ATOM 557 O O . GLU A 1 70 ? 6.918 16.930 -23.087 1.00 98.38 70 GLU A O 1
ATOM 562 N N . ASP A 1 71 ? 6.010 18.874 -22.396 1.00 97.69 71 ASP A N 1
ATOM 563 C CA . ASP A 1 71 ? 4.642 18.372 -22.323 1.00 97.69 71 ASP A CA 1
ATOM 564 C C . ASP A 1 71 ? 4.105 18.078 -23.740 1.00 97.69 71 ASP A C 1
ATOM 566 O O . ASP A 1 71 ? 4.031 19.004 -24.560 1.00 97.69 71 ASP A O 1
ATOM 570 N N . PRO A 1 72 ? 3.721 16.819 -24.047 1.00 95.56 72 PRO A N 1
ATOM 571 C CA . PRO A 1 72 ? 3.200 16.437 -25.359 1.00 95.56 72 PRO A CA 1
ATOM 572 C C . PRO A 1 72 ? 1.966 17.232 -25.801 1.00 95.56 72 PRO A C 1
ATOM 574 O O . PRO A 1 72 ? 1.766 17.423 -27.002 1.00 95.56 72 PRO A O 1
ATOM 577 N N . ASP A 1 73 ? 1.162 17.710 -24.849 1.00 95.81 73 ASP A N 1
ATOM 578 C CA . ASP A 1 73 ? -0.063 18.461 -25.125 1.00 95.81 73 ASP A CA 1
ATOM 579 C C . ASP A 1 73 ? 0.191 19.976 -25.192 1.00 95.81 73 ASP A C 1
ATOM 581 O O . ASP A 1 73 ? -0.610 20.734 -25.751 1.00 95.81 73 ASP A O 1
ATOM 585 N N . ASN A 1 74 ? 1.333 20.437 -24.670 1.00 97.06 74 ASN A N 1
ATOM 586 C CA . ASN A 1 74 ? 1.719 21.840 -24.679 1.00 97.06 74 ASN A CA 1
ATOM 587 C C . ASN A 1 74 ? 3.243 22.031 -24.693 1.00 97.06 74 ASN A C 1
ATOM 589 O O . ASN A 1 74 ? 3.888 22.161 -23.656 1.00 97.06 74 ASN A O 1
ATOM 593 N N . ALA A 1 75 ? 3.811 22.223 -25.885 1.00 97.19 75 ALA A N 1
ATOM 594 C CA . ALA A 1 75 ? 5.254 22.400 -26.070 1.00 97.19 75 ALA A CA 1
ATOM 595 C C . ALA A 1 75 ? 5.875 23.625 -25.353 1.00 97.19 75 ALA A C 1
ATOM 597 O O . ALA A 1 75 ? 7.102 23.755 -25.283 1.00 97.19 75 ALA A O 1
ATOM 598 N N . ALA A 1 76 ? 5.071 24.560 -24.827 1.00 98.12 76 ALA A N 1
ATOM 599 C CA . ALA A 1 76 ? 5.570 25.655 -23.989 1.00 98.12 76 ALA A CA 1
ATOM 600 C C . ALA A 1 76 ? 5.842 25.224 -22.535 1.00 98.12 76 ALA A C 1
ATOM 602 O O . ALA A 1 76 ? 6.538 25.937 -21.802 1.00 98.12 76 ALA A O 1
ATOM 603 N N . ASN A 1 77 ? 5.328 24.063 -22.136 1.00 98.56 77 ASN A N 1
ATOM 604 C CA . ASN A 1 77 ? 5.402 23.523 -20.793 1.00 98.56 77 ASN A CA 1
ATOM 605 C C . ASN A 1 77 ? 6.353 22.322 -20.701 1.00 98.56 77 ASN A C 1
ATOM 607 O O . ASN A 1 77 ? 6.801 21.761 -21.703 1.00 98.56 77 ASN A O 1
ATOM 611 N N . VAL A 1 78 ? 6.676 21.963 -19.463 1.00 98.69 78 VAL A N 1
ATOM 612 C CA . VAL A 1 78 ? 7.271 20.688 -19.079 1.00 98.69 78 VAL A CA 1
ATOM 613 C C . VAL A 1 78 ? 6.305 19.906 -18.202 1.00 98.69 78 VAL A C 1
ATOM 615 O O . VAL A 1 78 ? 5.564 20.510 -17.422 1.00 98.69 78 VAL A O 1
ATOM 618 N N . LEU A 1 79 ? 6.364 18.579 -18.284 1.00 98.50 79 LEU A N 1
ATOM 619 C CA . LEU A 1 79 ? 5.719 17.710 -17.308 1.00 98.50 79 LEU A CA 1
ATOM 620 C C . LEU A 1 79 ? 6.470 17.758 -15.977 1.00 98.50 79 LEU A C 1
ATOM 622 O O . LEU A 1 79 ? 7.701 17.678 -15.935 1.00 98.50 79 LEU A O 1
ATOM 626 N N . LEU A 1 80 ? 5.714 17.882 -14.890 1.00 98.50 80 LEU A N 1
ATOM 627 C CA . LEU A 1 80 ? 6.223 17.895 -13.528 1.00 98.50 80 LEU A CA 1
ATOM 628 C C . LEU A 1 80 ? 6.087 16.499 -12.926 1.00 98.50 80 LEU A C 1
ATOM 630 O O . LEU A 1 80 ? 4.978 16.015 -12.708 1.00 98.50 80 LEU A O 1
ATOM 634 N N . ILE A 1 81 ? 7.214 15.853 -12.621 1.00 98.25 81 ILE A N 1
ATOM 635 C CA . ILE A 1 81 ? 7.191 14.547 -11.967 1.00 98.25 81 ILE A CA 1
ATOM 636 C C . ILE A 1 81 ? 6.467 14.652 -10.619 1.00 98.25 81 ILE A C 1
ATOM 638 O O . ILE A 1 81 ? 6.626 15.629 -9.882 1.00 98.25 81 ILE A O 1
ATOM 642 N N . TYR A 1 82 ? 5.657 13.635 -10.319 1.00 98.06 82 TYR A N 1
ATOM 643 C CA . TYR A 1 82 ? 4.699 13.587 -9.210 1.00 98.06 82 TYR A CA 1
ATOM 644 C C . TYR A 1 82 ? 3.470 14.496 -9.358 1.00 98.06 82 TYR A C 1
ATOM 646 O O . TYR A 1 82 ? 2.607 14.444 -8.485 1.00 98.06 82 TYR A O 1
ATOM 654 N N . GLY A 1 83 ? 3.351 15.318 -10.398 1.00 97.31 83 GLY A N 1
ATOM 655 C CA . GLY A 1 83 ? 2.139 16.088 -10.677 1.00 97.31 83 GLY A CA 1
ATOM 656 C C . GLY A 1 83 ? 1.011 15.210 -11.228 1.00 97.31 83 GLY A C 1
ATOM 657 O O . GLY A 1 83 ? 1.274 14.134 -11.760 1.00 97.31 83 GLY A O 1
ATOM 658 N N . TYR A 1 84 ? -0.245 15.624 -11.054 1.00 96.44 84 TYR A N 1
ATOM 659 C CA . TYR A 1 84 ? -1.411 14.848 -11.505 1.00 96.44 84 TYR A CA 1
ATOM 660 C C . TYR A 1 84 ? -2.695 15.662 -11.746 1.00 96.44 84 TYR A C 1
ATOM 662 O O . TYR A 1 84 ? -3.674 15.088 -12.220 1.00 96.44 84 TYR A O 1
ATOM 670 N N . ASN A 1 85 ? -2.746 16.954 -11.408 1.00 94.38 85 ASN A N 1
ATOM 671 C CA . ASN A 1 85 ? -3.956 17.763 -11.558 1.00 94.38 85 ASN A CA 1
ATOM 672 C C . ASN A 1 85 ? -3.623 19.236 -11.807 1.00 94.38 85 ASN A C 1
ATOM 674 O O . ASN A 1 85 ? -3.066 19.874 -10.924 1.00 94.38 85 ASN A O 1
ATOM 678 N N . ASP A 1 86 ? -4.004 19.761 -12.973 1.00 93.94 86 ASP A N 1
ATOM 679 C CA . ASP A 1 86 ? -3.790 21.166 -13.359 1.00 93.94 86 ASP A CA 1
ATOM 680 C C . ASP A 1 86 ? -5.014 22.072 -13.071 1.00 93.94 86 ASP A C 1
ATOM 682 O O . ASP A 1 86 ? -4.950 23.287 -13.258 1.00 93.94 86 ASP A O 1
ATOM 686 N N . ASP A 1 87 ? -6.143 21.504 -12.623 1.00 93.19 87 ASP A N 1
ATOM 687 C CA . ASP A 1 87 ? -7.451 22.184 -12.601 1.00 93.19 87 ASP A CA 1
ATOM 688 C C . ASP A 1 87 ? -7.980 22.518 -11.189 1.00 93.19 87 ASP A C 1
ATOM 690 O O . ASP A 1 87 ? -9.061 23.098 -11.049 1.00 93.19 87 ASP A O 1
ATOM 694 N N . ASP A 1 88 ? -7.257 22.177 -10.117 1.00 89.56 88 ASP A N 1
ATOM 695 C CA . ASP A 1 88 ? -7.699 22.409 -8.727 1.00 89.56 88 ASP A CA 1
ATOM 696 C C . ASP A 1 88 ? -7.213 23.732 -8.113 1.00 89.56 88 ASP A C 1
ATOM 698 O O . ASP A 1 88 ? -7.589 24.078 -6.989 1.00 89.56 88 ASP A O 1
ATOM 702 N N . GLY A 1 89 ? -6.397 24.495 -8.845 1.00 90.75 89 GLY A N 1
ATOM 703 C CA . GLY A 1 89 ? -5.785 25.730 -8.357 1.00 90.75 89 GLY A CA 1
ATOM 704 C C . GLY A 1 89 ? -4.692 25.513 -7.303 1.00 90.75 89 GLY A C 1
ATOM 705 O O . GLY A 1 89 ? -4.193 26.495 -6.746 1.00 90.75 89 GLY A O 1
ATOM 706 N N . ASN A 1 90 ? -4.309 24.263 -7.027 1.00 91.81 90 ASN A N 1
ATOM 707 C CA . ASN A 1 90 ? -3.176 23.912 -6.188 1.00 91.81 90 ASN A CA 1
ATOM 708 C C . ASN A 1 90 ? -1.959 23.614 -7.064 1.00 91.81 90 ASN A C 1
ATOM 710 O O . ASN A 1 90 ? -1.738 22.501 -7.530 1.00 91.81 90 ASN A O 1
ATOM 714 N N . PHE A 1 91 ? -1.081 24.603 -7.173 1.00 94.56 91 PHE A N 1
ATOM 715 C CA . PHE A 1 91 ? 0.112 24.482 -7.999 1.00 94.56 91 PHE A CA 1
ATOM 716 C C . PHE A 1 91 ? 1.075 23.360 -7.543 1.00 94.56 91 PHE A C 1
ATOM 718 O O . PHE A 1 91 ? 1.939 22.941 -8.308 1.00 94.56 91 PHE A O 1
ATOM 725 N N . SER A 1 92 ? 0.962 22.837 -6.315 1.00 95.19 92 SER A N 1
ATOM 726 C CA . SER A 1 92 ? 1.791 21.705 -5.869 1.00 95.19 92 SER A CA 1
ATOM 727 C C . SER A 1 92 ? 1.393 20.368 -6.513 1.00 95.19 92 SER A C 1
ATOM 729 O O . SER A 1 92 ? 2.159 19.396 -6.506 1.00 95.19 92 SER A O 1
ATOM 731 N N . THR A 1 93 ? 0.188 20.298 -7.074 1.00 96.19 93 THR A N 1
ATOM 732 C CA . THR A 1 93 ? -0.351 19.108 -7.737 1.00 96.19 93 THR A CA 1
ATOM 733 C C . THR A 1 93 ? -0.395 19.222 -9.254 1.00 96.19 93 THR A C 1
ATOM 735 O O . THR A 1 93 ? -0.602 18.186 -9.888 1.00 96.19 93 THR A O 1
ATOM 738 N N . ASP A 1 94 ? -0.091 20.398 -9.816 1.00 97.50 94 ASP A N 1
ATOM 739 C CA . ASP A 1 94 ? 0.048 20.614 -11.261 1.00 97.50 94 ASP A CA 1
ATOM 740 C C . ASP A 1 94 ? 0.910 19.524 -11.907 1.00 97.50 94 ASP A C 1
ATOM 742 O O . ASP A 1 94 ? 2.035 19.238 -11.483 1.00 97.50 94 ASP A O 1
ATOM 746 N N . ARG A 1 95 ? 0.365 18.921 -12.958 1.00 97.25 95 ARG A N 1
ATOM 747 C CA . ARG A 1 95 ? 1.016 17.948 -13.830 1.00 97.25 95 ARG A CA 1
ATOM 748 C C . ARG A 1 95 ? 1.910 18.624 -14.868 1.00 97.25 95 ARG A C 1
ATOM 750 O O . ARG A 1 95 ? 2.895 18.023 -15.294 1.00 97.25 95 ARG A O 1
ATOM 757 N N . SER A 1 96 ? 1.612 19.862 -15.255 1.00 97.88 96 SER A N 1
ATOM 758 C CA . SER A 1 96 ? 2.333 20.584 -16.305 1.00 97.88 96 SER A CA 1
ATOM 759 C C . SER A 1 96 ? 2.610 22.034 -15.921 1.00 97.88 96 SER A C 1
ATOM 761 O O . SER A 1 96 ? 1.805 22.696 -15.270 1.00 97.88 96 SER A O 1
ATOM 763 N N . ARG A 1 97 ? 3.761 22.575 -16.340 1.00 97.62 97 ARG A N 1
ATOM 764 C CA . ARG A 1 97 ? 4.092 23.987 -16.096 1.00 97.62 97 ARG A CA 1
ATOM 765 C C . ARG A 1 97 ? 4.976 24.601 -17.159 1.00 97.62 97 ARG A C 1
ATOM 767 O O . ARG A 1 97 ? 5.846 23.946 -17.720 1.00 97.62 97 ARG A O 1
ATOM 774 N N . SER A 1 98 ? 4.810 25.901 -17.389 1.00 98.12 98 SER A N 1
ATOM 775 C CA . SER A 1 98 ? 5.628 26.658 -18.335 1.00 98.12 98 SER A CA 1
ATOM 776 C C . SER A 1 98 ? 7.131 26.467 -18.106 1.00 98.12 98 SER A C 1
ATOM 778 O O . SER A 1 98 ? 7.655 26.596 -16.994 1.00 98.12 98 SER A O 1
ATOM 780 N N . LYS A 1 99 ? 7.863 26.263 -19.207 1.00 98.31 99 LYS A N 1
ATOM 781 C CA . LYS A 1 99 ? 9.334 26.181 -19.240 1.00 98.31 99 LYS A CA 1
ATOM 782 C C . LYS A 1 99 ? 10.016 27.410 -18.635 1.00 98.31 99 LYS A C 1
ATOM 784 O O . LYS A 1 99 ? 11.172 27.333 -18.223 1.00 98.31 99 LYS A O 1
ATOM 789 N N . LEU A 1 100 ? 9.329 28.554 -18.613 1.00 96.94 100 LEU A N 1
ATOM 790 C CA . LEU A 1 100 ? 9.846 29.818 -18.082 1.00 96.94 100 LEU A CA 1
ATOM 791 C C . LEU A 1 100 ? 9.624 29.968 -16.574 1.00 96.94 100 LEU A C 1
ATOM 793 O O . LEU A 1 100 ? 10.210 30.850 -15.950 1.00 96.94 100 LEU A O 1
ATOM 797 N N . GLU A 1 101 ? 8.803 29.114 -15.974 1.00 96.88 101 GLU A N 1
ATOM 798 C CA . GLU A 1 101 ? 8.426 29.178 -14.566 1.00 96.88 101 GLU A CA 1
ATOM 799 C C . GLU A 1 101 ? 9.307 28.293 -13.684 1.00 96.88 101 GLU A C 1
ATOM 801 O O . GLU A 1 101 ? 8.837 27.623 -12.770 1.00 96.88 101 GLU A O 1
ATOM 806 N N . GLN A 1 102 ? 10.610 28.332 -13.947 1.00 95.62 102 GLN A N 1
ATOM 807 C CA . GLN A 1 102 ? 11.619 27.647 -13.149 1.00 95.62 102 GLN A CA 1
ATOM 808 C C . GLN A 1 102 ? 12.167 28.538 -12.030 1.00 95.62 102 GLN A C 1
ATOM 810 O O . GLN A 1 102 ? 12.278 29.758 -12.182 1.00 95.62 102 GLN A O 1
ATOM 815 N N . ALA A 1 103 ? 12.607 27.923 -10.939 1.00 94.25 103 ALA A N 1
ATOM 816 C CA . ALA A 1 103 ? 13.339 28.591 -9.873 1.00 94.25 103 ALA A CA 1
ATOM 817 C C . ALA A 1 103 ? 14.521 27.733 -9.400 1.00 94.25 103 ALA A C 1
ATOM 819 O O . ALA A 1 103 ? 14.444 26.508 -9.327 1.00 94.25 103 ALA A O 1
ATOM 820 N N . GLY A 1 104 ? 15.648 28.395 -9.120 1.00 86.88 104 GLY A N 1
ATOM 821 C CA . GLY A 1 104 ? 16.879 27.753 -8.655 1.00 86.88 104 GLY A CA 1
ATOM 822 C C . GLY A 1 104 ? 16.804 27.327 -7.187 1.00 86.88 104 GLY A C 1
ATOM 823 O O . GLY A 1 104 ? 15.918 26.587 -6.779 1.00 86.88 104 GLY A O 1
ATOM 824 N N . SER A 1 105 ? 17.761 27.785 -6.381 1.00 82.44 105 SER A N 1
ATOM 825 C CA . SER A 1 105 ? 17.806 27.496 -4.940 1.00 82.44 105 SER A CA 1
ATOM 826 C C . SER A 1 105 ? 16.828 28.330 -4.106 1.00 82.44 105 SER A C 1
ATOM 828 O O . SER A 1 105 ? 16.580 27.999 -2.951 1.00 82.44 105 SER A O 1
ATOM 830 N N . SER A 1 106 ? 16.287 29.418 -4.656 1.00 89.81 106 SER A N 1
ATOM 831 C CA . SER A 1 106 ? 15.277 30.233 -3.981 1.00 89.81 106 SER A CA 1
ATOM 832 C C . SER A 1 106 ? 13.894 29.608 -4.131 1.00 89.81 106 SER A C 1
ATOM 834 O O . SER A 1 106 ? 13.491 29.265 -5.243 1.00 89.81 106 SER A O 1
ATOM 836 N N . TYR A 1 107 ? 13.167 29.510 -3.018 1.00 92.56 107 TYR A N 1
ATOM 837 C CA . TYR A 1 107 ? 11.758 29.136 -3.026 1.00 92.56 107 TYR A CA 1
ATOM 838 C C . TYR A 1 107 ? 10.910 30.254 -3.639 1.00 92.56 107 TYR A C 1
ATOM 840 O O . TYR A 1 107 ? 10.996 31.409 -3.213 1.00 92.56 107 TYR A O 1
ATOM 848 N N . ILE A 1 108 ? 10.111 29.903 -4.642 1.00 94.56 108 ILE A N 1
ATOM 849 C CA . ILE A 1 108 ? 9.133 30.766 -5.293 1.00 94.56 108 ILE A CA 1
ATOM 850 C C . ILE A 1 108 ? 7.881 29.904 -5.549 1.00 94.56 108 ILE A C 1
ATOM 852 O O . ILE A 1 108 ? 7.955 28.985 -6.365 1.00 94.56 108 ILE A O 1
ATOM 856 N N . PRO A 1 109 ? 6.737 30.191 -4.896 1.00 92.44 109 PRO A N 1
ATOM 857 C CA . PRO A 1 109 ? 5.505 29.420 -5.071 1.00 92.44 109 PRO A CA 1
ATOM 858 C C . PRO A 1 109 ? 5.106 29.278 -6.545 1.00 92.44 109 PRO A C 1
ATOM 860 O O . PRO A 1 109 ? 5.227 30.234 -7.320 1.00 92.44 109 PRO A O 1
ATOM 863 N N . GLY A 1 110 ? 4.636 28.092 -6.934 1.00 93.31 110 GLY A N 1
ATOM 864 C CA . GLY A 1 110 ? 4.217 27.801 -8.308 1.00 93.31 110 GLY A CA 1
ATOM 865 C C . GLY A 1 110 ? 5.357 27.807 -9.328 1.00 93.31 110 GLY A C 1
ATOM 866 O O . GLY A 1 110 ? 5.115 27.993 -10.518 1.00 93.31 110 GLY A O 1
ATOM 867 N N . LYS A 1 111 ? 6.613 27.637 -8.896 1.00 97.56 111 LYS A N 1
ATOM 868 C CA . LYS A 1 111 ? 7.758 27.416 -9.789 1.00 97.56 111 LYS A CA 1
ATOM 869 C C . LYS A 1 111 ? 8.258 25.990 -9.671 1.00 97.56 111 LYS A C 1
ATOM 871 O O . LYS A 1 111 ? 8.125 25.352 -8.632 1.00 97.56 111 LYS A O 1
ATOM 876 N N . TRP A 1 112 ? 8.824 25.482 -10.757 1.00 98.06 112 TRP A N 1
ATOM 877 C CA . TRP A 1 112 ? 9.433 24.159 -10.763 1.00 98.06 112 TRP A CA 1
ATOM 878 C C . TRP A 1 112 ? 10.942 24.235 -10.530 1.00 98.06 112 TRP A C 1
ATOM 880 O O . TRP A 1 112 ? 11.612 25.206 -10.897 1.00 98.06 112 TRP A O 1
ATOM 890 N N . ASN A 1 113 ? 11.486 23.201 -9.901 1.00 97.50 113 ASN A N 1
ATOM 891 C CA . ASN A 1 113 ? 12.915 22.971 -9.762 1.00 97.50 113 ASN A CA 1
ATOM 892 C C . ASN A 1 113 ? 13.276 21.575 -10.292 1.00 97.50 113 ASN A C 1
ATOM 894 O O . ASN A 1 113 ? 12.454 20.876 -10.877 1.00 97.50 113 ASN A O 1
ATOM 898 N N . ARG A 1 114 ? 14.545 21.196 -10.139 1.00 96.38 114 ARG A N 1
ATOM 899 C CA . ARG A 1 114 ? 15.065 19.917 -10.626 1.00 96.38 114 ARG A CA 1
ATOM 900 C C . ARG A 1 114 ? 15.084 18.921 -9.482 1.00 96.38 114 ARG A C 1
ATOM 902 O O . ARG A 1 114 ? 15.843 19.094 -8.530 1.00 96.38 114 ARG A O 1
ATOM 909 N N . GLU A 1 115 ? 14.230 17.922 -9.589 1.00 97.12 115 GLU A N 1
ATOM 910 C CA . GLU A 1 115 ? 14.156 16.781 -8.693 1.00 97.12 115 GLU A CA 1
ATOM 911 C C . GLU A 1 115 ? 15.249 15.770 -9.040 1.00 97.12 115 GLU A C 1
ATOM 913 O O . GLU A 1 115 ? 15.412 15.395 -10.200 1.00 97.12 115 GLU A O 1
ATOM 918 N N . HIS A 1 116 ? 15.970 15.306 -8.020 1.00 97.62 116 HIS A N 1
ATOM 919 C CA . HIS A 1 116 ? 16.863 14.155 -8.112 1.00 97.62 116 HIS A CA 1
ATOM 920 C C . HIS A 1 116 ? 16.071 12.915 -7.704 1.00 97.62 116 HIS A C 1
ATOM 922 O O . HIS A 1 116 ? 15.978 12.596 -6.514 1.00 97.62 116 HIS A O 1
ATOM 928 N N . VAL A 1 117 ? 15.537 12.196 -8.693 1.00 98.06 117 VAL A N 1
ATOM 929 C CA . VAL A 1 117 ? 14.716 10.991 -8.477 1.00 98.06 117 VAL A CA 1
ATOM 930 C C . VAL A 1 117 ? 15.457 9.983 -7.599 1.00 98.06 117 VAL A C 1
ATOM 932 O O . VAL A 1 117 ? 14.969 9.583 -6.547 1.00 98.06 117 VAL A O 1
ATOM 935 N N . PHE A 1 118 ? 16.699 9.652 -7.933 1.00 97.31 118 PHE A N 1
ATOM 936 C CA . PHE A 1 118 ? 17.636 9.079 -6.979 1.00 97.31 118 PHE A CA 1
ATOM 937 C C . PHE A 1 118 ? 18.197 10.212 -6.116 1.00 97.31 118 PHE A C 1
ATOM 939 O O . PHE A 1 118 ? 19.073 10.965 -6.560 1.00 97.31 118 PHE A O 1
ATOM 946 N N . ALA A 1 119 ? 17.691 10.338 -4.885 1.00 95.31 119 ALA A N 1
ATOM 947 C CA . ALA A 1 119 ? 18.022 11.452 -4.003 1.00 95.31 119 ALA A CA 1
ATOM 948 C C . ALA A 1 119 ? 19.533 11.528 -3.737 1.00 95.31 119 ALA A C 1
ATOM 950 O O . ALA A 1 119 ? 20.173 10.543 -3.357 1.00 95.31 119 ALA A O 1
ATOM 951 N N . LYS A 1 120 ? 20.108 12.729 -3.877 1.00 92.44 120 LYS A N 1
ATOM 952 C CA . LYS A 1 120 ? 21.560 12.950 -3.744 1.00 92.44 120 LYS A CA 1
ATOM 953 C C . LYS A 1 120 ? 22.120 12.441 -2.416 1.00 92.44 120 LYS A C 1
ATOM 955 O O . LYS A 1 120 ? 23.233 11.926 -2.401 1.00 92.44 120 LYS A O 1
ATOM 960 N N . SER A 1 121 ? 21.371 12.622 -1.326 1.00 90.69 121 SER A N 1
ATOM 961 C CA . SER A 1 121 ? 21.773 12.282 0.046 1.00 90.69 121 SER A CA 1
ATOM 962 C C . SER A 1 121 ? 21.737 10.783 0.351 1.00 90.69 121 SER A C 1
ATOM 964 O O . SER A 1 121 ? 22.360 10.362 1.319 1.00 90.69 121 SER A O 1
ATOM 966 N N . LEU A 1 122 ? 21.036 9.987 -0.463 1.00 90.69 122 LEU A N 1
ATOM 967 C CA . LEU A 1 122 ? 20.924 8.534 -0.299 1.00 90.69 122 LEU A CA 1
ATOM 968 C C . LEU A 1 122 ? 21.962 7.759 -1.126 1.00 90.69 122 LEU A C 1
ATOM 970 O O . LEU A 1 122 ? 22.126 6.548 -0.955 1.00 90.69 122 LEU A O 1
ATOM 974 N N . ALA A 1 123 ? 22.680 8.455 -2.010 1.00 89.31 123 ALA A N 1
ATOM 975 C CA . ALA A 1 123 ? 23.827 7.906 -2.716 1.00 89.31 123 ALA A CA 1
ATOM 976 C C . ALA A 1 123 ? 25.079 7.904 -1.828 1.00 89.31 123 ALA A C 1
ATOM 978 O O . ALA A 1 123 ? 25.267 8.797 -0.999 1.00 89.31 123 ALA A O 1
ATOM 979 N N . ILE A 1 124 ? 25.967 6.925 -2.026 1.00 84.12 124 ILE A N 1
ATOM 980 C CA . ILE A 1 124 ? 27.185 6.765 -1.221 1.00 84.12 124 ILE A CA 1
ATOM 981 C C . ILE A 1 124 ? 28.422 6.633 -2.129 1.00 84.12 124 ILE A C 1
ATOM 983 O O . ILE A 1 124 ? 28.635 5.583 -2.724 1.00 84.12 124 ILE A O 1
ATOM 987 N N . PRO A 1 125 ? 29.288 7.661 -2.227 1.00 85.44 125 PRO A N 1
ATOM 988 C CA . PRO A 1 125 ? 29.118 9.013 -1.689 1.00 85.44 125 PRO A CA 1
ATOM 989 C C . PRO A 1 125 ? 27.981 9.780 -2.379 1.00 85.44 125 PRO A C 1
ATOM 991 O O . PRO A 1 125 ? 27.594 9.456 -3.505 1.00 85.44 125 PRO A O 1
ATOM 994 N N . ALA A 1 126 ? 27.516 10.842 -1.716 1.00 87.56 126 ALA A N 1
ATOM 995 C CA . ALA A 1 126 ? 26.448 11.701 -2.214 1.00 87.56 126 ALA A CA 1
ATOM 996 C C . ALA A 1 126 ? 26.742 12.243 -3.623 1.00 87.56 126 ALA A C 1
ATOM 998 O O . ALA A 1 126 ? 27.893 12.521 -3.983 1.00 87.56 126 ALA A O 1
ATOM 999 N N . LEU A 1 127 ? 25.691 12.413 -4.427 1.00 89.56 127 LEU A N 1
ATOM 1000 C CA . LEU A 1 127 ? 25.829 12.868 -5.811 1.00 89.56 127 LEU A CA 1
ATOM 1001 C C . LEU A 1 127 ? 26.265 14.341 -5.850 1.00 89.56 127 LEU A C 1
ATOM 1003 O O . LEU A 1 127 ? 25.505 15.239 -5.489 1.00 89.56 127 LEU A O 1
ATOM 1007 N N . GLY A 1 128 ? 27.496 14.597 -6.294 1.00 86.81 128 GLY A N 1
ATOM 1008 C CA . GLY A 1 128 ? 28.025 15.947 -6.499 1.00 86.81 128 GLY A CA 1
ATOM 1009 C C . GLY A 1 128 ? 27.556 16.561 -7.819 1.00 86.81 128 GLY A C 1
ATOM 1010 O O . GLY A 1 128 ? 27.420 15.852 -8.813 1.00 86.81 128 GLY A O 1
ATOM 1011 N N . THR A 1 129 ? 27.320 17.873 -7.825 1.00 86.31 129 THR A N 1
ATOM 1012 C CA . THR A 1 129 ? 26.930 18.663 -9.014 1.00 86.31 129 THR A CA 1
ATOM 1013 C C . THR A 1 129 ? 28.098 19.407 -9.662 1.00 86.31 129 THR A C 1
ATOM 1015 O O . THR A 1 129 ? 27.932 19.985 -10.731 1.00 86.31 129 THR A O 1
ATOM 1018 N N . GLU A 1 130 ? 29.268 19.383 -9.026 1.00 83.88 130 GLU A N 1
ATOM 1019 C CA . GLU A 1 130 ? 30.472 20.084 -9.478 1.00 83.88 130 GLU A CA 1
ATOM 1020 C C . GLU A 1 130 ? 31.258 19.240 -10.497 1.00 83.88 130 GLU A C 1
ATOM 1022 O O . GLU A 1 130 ? 31.255 18.014 -10.389 1.00 83.88 130 GLU A O 1
ATOM 1027 N N . GLU A 1 131 ? 31.934 19.890 -11.456 1.00 69.56 131 GLU A N 1
ATOM 1028 C CA . GLU A 1 131 ? 32.861 19.292 -12.445 1.00 69.56 131 GLU A CA 1
ATOM 1029 C C . GLU A 1 131 ? 32.295 18.093 -13.237 1.00 69.56 131 GLU A C 1
ATOM 1031 O O . GLU A 1 131 ? 32.711 16.949 -13.039 1.00 69.56 131 GLU A O 1
ATOM 1036 N N . PRO A 1 132 ? 31.364 18.360 -14.172 1.00 80.19 132 PRO A N 1
ATOM 1037 C CA . PRO A 1 132 ? 30.018 17.772 -14.136 1.00 80.19 132 PRO A CA 1
ATOM 1038 C C . PRO A 1 132 ? 29.974 16.376 -13.491 1.00 80.19 132 PRO A C 1
ATOM 1040 O O . PRO A 1 132 ? 30.248 15.351 -14.117 1.00 80.19 132 PRO A O 1
ATOM 1043 N N . GLY A 1 133 ? 29.633 16.354 -12.202 1.00 86.88 133 GLY A N 1
ATOM 1044 C CA . GLY A 1 133 ? 29.546 15.135 -11.407 1.00 86.88 133 GLY A CA 1
ATOM 1045 C C . GLY A 1 133 ? 28.242 14.346 -11.607 1.00 86.88 133 GLY A C 1
ATOM 1046 O O . GLY A 1 133 ? 27.335 14.789 -12.315 1.00 86.88 133 GLY A O 1
ATOM 1047 N N . PRO A 1 134 ? 28.089 13.194 -10.920 1.00 90.06 134 PRO A N 1
ATOM 1048 C CA . PRO A 1 134 ? 26.911 12.318 -11.023 1.00 90.06 134 PRO A CA 1
ATOM 1049 C C . PRO A 1 134 ? 25.560 12.990 -10.735 1.00 90.06 134 PRO A C 1
ATOM 1051 O O . PRO A 1 134 ? 24.516 12.508 -11.157 1.00 90.06 134 PRO A O 1
ATOM 1054 N N . GLY A 1 135 ? 25.559 14.105 -10.001 1.00 93.31 135 GLY A N 1
ATOM 1055 C CA . GLY A 1 135 ? 24.367 14.904 -9.725 1.00 93.31 135 GLY A CA 1
ATOM 1056 C C . GLY A 1 135 ? 23.910 15.776 -10.897 1.00 93.31 135 GLY A C 1
ATOM 1057 O O . GLY A 1 135 ? 22.946 16.515 -10.726 1.00 93.31 135 GLY A O 1
ATOM 1058 N N . THR A 1 136 ? 24.590 15.725 -12.045 1.00 96.31 136 THR A N 1
ATOM 1059 C CA . THR A 1 136 ? 24.218 16.421 -13.292 1.00 96.31 136 THR A CA 1
ATOM 1060 C C . THR A 1 136 ? 23.607 15.492 -14.346 1.00 96.31 136 THR A C 1
ATOM 1062 O O . THR A 1 136 ? 23.265 15.944 -15.433 1.00 96.31 136 THR A O 1
ATOM 1065 N N . ASP A 1 137 ? 23.456 14.202 -14.033 1.00 97.44 137 ASP A N 1
ATOM 1066 C CA . ASP A 1 137 ? 22.902 13.205 -14.949 1.00 97.44 137 ASP A CA 1
ATOM 1067 C C . ASP A 1 137 ? 21.404 13.448 -15.190 1.00 97.44 137 ASP A C 1
ATOM 1069 O O . ASP A 1 137 ? 20.588 13.354 -14.268 1.00 97.44 137 ASP A O 1
ATOM 1073 N N . VAL A 1 138 ? 21.034 13.778 -16.429 1.00 97.94 138 VAL A N 1
ATOM 1074 C CA . VAL A 1 138 ? 19.669 14.202 -16.781 1.00 97.94 138 VAL A CA 1
ATOM 1075 C C . VAL A 1 138 ? 18.685 13.046 -16.880 1.00 97.94 138 VAL A C 1
ATOM 1077 O O . VAL A 1 138 ? 17.473 13.259 -16.846 1.00 97.94 138 VAL A O 1
ATOM 1080 N N . TYR A 1 139 ? 19.174 11.807 -16.892 1.00 98.19 139 TYR A N 1
ATOM 1081 C CA . TYR A 1 139 ? 18.306 10.656 -16.677 1.00 98.19 139 TYR A CA 1
ATOM 1082 C C . TYR A 1 139 ? 17.787 10.594 -15.238 1.00 98.19 139 TYR A C 1
ATOM 1084 O O . TYR A 1 139 ? 16.710 10.056 -15.027 1.00 98.19 139 TYR A O 1
ATOM 1092 N N . ASN A 1 140 ? 18.484 11.200 -14.269 1.00 98.00 140 ASN A N 1
ATOM 1093 C CA . ASN A 1 140 ? 18.052 11.282 -12.869 1.00 98.00 140 ASN A CA 1
ATOM 1094 C C . ASN A 1 140 ? 17.319 12.580 -12.503 1.00 98.00 140 ASN A C 1
ATOM 1096 O O . ASN A 1 140 ? 16.811 12.700 -11.387 1.00 98.00 140 ASN A O 1
ATOM 1100 N N . LEU A 1 141 ? 17.332 13.569 -13.400 1.00 98.00 141 LEU A N 1
ATOM 1101 C CA . LEU A 1 141 ? 16.823 14.913 -13.144 1.00 98.00 141 LEU A CA 1
ATOM 1102 C C . LEU A 1 141 ? 15.527 15.153 -13.895 1.00 98.00 141 LEU A C 1
ATOM 1104 O O . LEU A 1 141 ? 15.499 15.063 -15.119 1.00 98.00 141 LEU A O 1
ATOM 1108 N N . ARG A 1 142 ? 14.473 15.492 -13.155 1.00 98.06 142 ARG A N 1
ATOM 1109 C CA . ARG A 1 142 ? 13.136 15.772 -13.693 1.00 98.06 142 ARG A CA 1
ATOM 1110 C C . ARG A 1 142 ? 12.637 17.127 -13.183 1.00 98.06 142 ARG A C 1
ATOM 1112 O O . ARG A 1 142 ? 12.963 17.490 -12.051 1.00 98.06 142 ARG A O 1
ATOM 1119 N N . PRO A 1 143 ? 11.872 17.898 -13.969 1.00 98.50 143 PRO A N 1
ATOM 1120 C CA . PRO A 1 143 ? 11.102 19.014 -13.438 1.00 98.50 143 PRO A CA 1
ATOM 1121 C C . PRO A 1 143 ? 10.129 18.523 -12.369 1.00 98.50 143 PRO A C 1
ATOM 1123 O O . PRO A 1 143 ? 9.435 17.540 -12.591 1.00 98.50 143 PRO A O 1
ATOM 1126 N N . ALA A 1 144 ? 10.056 19.205 -11.235 1.00 98.31 144 ALA A N 1
ATOM 1127 C CA . ALA A 1 144 ? 9.033 18.994 -10.215 1.00 98.31 144 ALA A CA 1
ATOM 1128 C C . ALA A 1 144 ? 8.600 20.350 -9.660 1.00 98.31 144 ALA A C 1
ATOM 1130 O O . ALA A 1 144 ? 9.418 21.270 -9.578 1.00 98.31 144 ALA A O 1
ATOM 1131 N N . ASP A 1 145 ? 7.340 20.486 -9.252 1.00 98.31 145 ASP A N 1
ATOM 1132 C CA . ASP A 1 145 ? 6.930 21.645 -8.458 1.00 98.31 145 ASP A CA 1
ATOM 1133 C C . ASP A 1 145 ? 7.792 21.752 -7.182 1.00 98.31 145 ASP A C 1
ATOM 1135 O O . ASP A 1 145 ? 8.110 20.741 -6.553 1.00 98.31 145 ASP A O 1
ATOM 1139 N N . GLN A 1 146 ? 8.194 22.970 -6.801 1.00 96.81 146 GLN A N 1
ATOM 1140 C CA . GLN A 1 146 ? 9.089 23.181 -5.659 1.00 96.81 146 GLN A CA 1
ATOM 1141 C C . GLN A 1 146 ? 8.505 22.693 -4.326 1.00 96.81 146 GLN A C 1
ATOM 1143 O O . GLN A 1 146 ? 9.242 22.093 -3.538 1.00 96.81 146 GLN A O 1
ATOM 1148 N N . ASP A 1 147 ? 7.216 22.920 -4.065 1.00 95.06 147 ASP A N 1
ATOM 1149 C CA . ASP A 1 147 ? 6.558 22.469 -2.832 1.00 95.06 147 ASP A CA 1
ATOM 1150 C C . ASP A 1 147 ? 6.370 20.955 -2.850 1.00 95.06 147 ASP A C 1
ATOM 1152 O O . ASP A 1 147 ? 6.584 20.269 -1.842 1.00 95.06 147 ASP A O 1
ATOM 1156 N N . ARG A 1 148 ? 6.076 20.404 -4.030 1.00 95.12 148 ARG A N 1
ATOM 1157 C CA . ARG A 1 148 ? 5.926 18.963 -4.181 1.00 95.12 148 ARG A CA 1
ATOM 1158 C C . ARG A 1 148 ? 7.231 18.215 -3.978 1.00 95.12 148 ARG A C 1
ATOM 1160 O O . ARG A 1 148 ? 7.278 17.233 -3.237 1.00 95.12 148 ARG A O 1
ATOM 1167 N N . ASN A 1 149 ? 8.292 18.716 -4.597 1.00 96.44 149 ASN A N 1
ATOM 1168 C CA . ASN A 1 149 ? 9.643 18.207 -4.437 1.00 96.44 149 ASN A CA 1
ATOM 1169 C C . ASN A 1 149 ? 10.105 18.323 -2.974 1.00 96.44 149 ASN A C 1
ATOM 1171 O O . ASN A 1 149 ? 10.637 17.374 -2.402 1.00 96.44 149 ASN A O 1
ATOM 1175 N N . SER A 1 150 ? 9.810 19.451 -2.320 1.00 94.00 150 SER A N 1
ATOM 1176 C CA . SER A 1 150 ? 10.110 19.639 -0.893 1.00 94.00 150 SER A CA 1
ATOM 1177 C C . SER A 1 150 ? 9.379 18.624 -0.009 1.00 94.00 150 SER A C 1
ATOM 1179 O O . SER A 1 150 ? 9.976 18.088 0.922 1.00 94.00 150 SER A O 1
ATOM 1181 N N . THR A 1 151 ? 8.122 18.303 -0.332 1.00 92.62 151 THR A N 1
ATOM 1182 C CA . THR A 1 151 ? 7.337 17.272 0.369 1.00 92.62 151 THR A CA 1
ATOM 1183 C C . THR A 1 151 ? 7.912 15.872 0.140 1.00 92.62 151 THR A C 1
ATOM 1185 O O . THR A 1 151 ? 8.008 15.078 1.078 1.00 92.62 151 THR A O 1
ATOM 1188 N N . ARG A 1 152 ? 8.347 15.564 -1.090 1.00 94.62 152 ARG A N 1
ATOM 1189 C CA . ARG A 1 152 ? 9.030 14.304 -1.409 1.00 94.62 152 ARG A CA 1
ATOM 1190 C C . ARG A 1 152 ? 10.323 14.154 -0.600 1.00 94.62 152 ARG A C 1
ATOM 1192 O O . ARG A 1 152 ? 10.605 13.059 -0.111 1.00 94.62 152 ARG A O 1
ATOM 1199 N N . SER A 1 153 ? 11.089 15.235 -0.429 1.00 94.50 153 SER A N 1
ATOM 1200 C CA . SER A 1 153 ? 12.334 15.267 0.354 1.00 94.50 153 SER A CA 1
ATOM 1201 C C . SER A 1 153 ? 13.348 14.207 -0.123 1.00 94.50 153 SER A C 1
ATOM 1203 O O . SER A 1 153 ? 13.659 14.116 -1.307 1.00 94.50 153 SER A O 1
ATOM 1205 N N . ASN A 1 154 ? 13.890 13.394 0.782 1.00 92.00 154 ASN A N 1
ATOM 1206 C CA . ASN A 1 154 ? 14.638 12.175 0.487 1.00 92.00 154 ASN A CA 1
ATOM 1207 C C . ASN A 1 154 ? 13.891 10.926 0.979 1.00 92.00 154 ASN A C 1
ATOM 1209 O O . ASN A 1 154 ? 14.528 9.927 1.311 1.00 92.00 154 ASN A O 1
ATOM 1213 N N . ASN A 1 155 ? 12.559 10.981 1.066 1.00 93.62 155 ASN A N 1
ATOM 1214 C CA . ASN A 1 155 ? 11.769 9.820 1.455 1.00 93.62 155 ASN A CA 1
ATOM 1215 C C . ASN A 1 155 ? 11.980 8.695 0.435 1.00 93.62 155 ASN A C 1
ATOM 1217 O O . ASN A 1 155 ? 11.999 8.928 -0.779 1.00 93.62 155 ASN A O 1
ATOM 1221 N N . LYS A 1 156 ? 12.151 7.465 0.931 1.00 96.81 156 LYS A N 1
ATOM 1222 C CA . LYS A 1 156 ? 12.257 6.285 0.070 1.00 96.81 156 LYS A CA 1
ATOM 1223 C C . LYS A 1 156 ? 10.943 6.060 -0.665 1.00 96.81 156 LYS A C 1
ATOM 1225 O O . LYS A 1 156 ? 9.876 6.282 -0.101 1.00 96.81 156 LYS A O 1
ATOM 1230 N N . PHE A 1 157 ? 11.021 5.563 -1.888 1.00 98.44 157 PHE A N 1
ATOM 1231 C CA . PHE A 1 157 ? 9.856 5.127 -2.635 1.00 98.44 157 PHE A CA 1
ATOM 1232 C C . PHE A 1 157 ? 9.188 3.924 -1.964 1.00 98.44 157 PHE A C 1
ATOM 1234 O O . PHE A 1 157 ? 9.862 3.056 -1.410 1.00 98.44 157 PHE A O 1
ATOM 1241 N N . THR A 1 158 ? 7.863 3.878 -2.003 1.00 96.31 158 THR A N 1
ATOM 1242 C CA . THR A 1 158 ? 7.065 2.769 -1.470 1.00 96.31 158 THR A CA 1
ATOM 1243 C C . THR A 1 158 ? 5.889 2.497 -2.383 1.00 96.31 158 THR A C 1
ATOM 1245 O O . THR A 1 158 ? 5.416 3.411 -3.052 1.00 96.31 158 THR A O 1
ATOM 1248 N N . ASP A 1 159 ? 5.404 1.262 -2.374 1.00 93.19 159 ASP A N 1
ATOM 1249 C CA . ASP A 1 159 ? 4.259 0.838 -3.171 1.00 93.19 159 ASP A CA 1
ATOM 1250 C C . ASP A 1 159 ? 2.925 1.388 -2.643 1.00 93.19 159 ASP A C 1
ATOM 1252 O O . ASP A 1 159 ? 2.724 1.461 -1.428 1.00 93.19 159 ASP A O 1
ATOM 1256 N N . ALA A 1 160 ? 2.032 1.771 -3.558 1.00 91.06 160 ALA A N 1
ATOM 1257 C CA . ALA A 1 160 ? 0.632 2.123 -3.313 1.00 91.06 160 ALA A CA 1
ATOM 1258 C C . ALA A 1 160 ? -0.114 2.216 -4.665 1.00 91.06 160 ALA A C 1
ATOM 1260 O O . ALA A 1 160 ? 0.354 1.702 -5.676 1.00 91.06 160 ALA A O 1
ATOM 1261 N N . SER A 1 161 ? -1.273 2.877 -4.688 1.00 87.94 161 SER A N 1
ATOM 1262 C CA . SER A 1 161 ? -2.030 3.206 -5.903 1.00 87.94 161 SER A CA 1
ATOM 1263 C C . SER A 1 161 ? -2.578 4.635 -5.861 1.00 87.94 161 SER A C 1
ATOM 1265 O O . SER A 1 161 ? -2.649 5.251 -4.786 1.00 87.94 161 SER A O 1
ATOM 1267 N N . GLY A 1 162 ? -2.974 5.168 -7.016 1.00 92.56 162 GLY A N 1
ATOM 1268 C CA . GLY A 1 162 ? -3.565 6.492 -7.186 1.00 92.56 162 GLY A CA 1
ATOM 1269 C C . GLY A 1 162 ? -2.528 7.594 -7.391 1.00 92.56 162 GLY A C 1
ATOM 1270 O O . GLY A 1 162 ? -1.545 7.440 -8.111 1.00 92.56 162 GLY A O 1
ATOM 1271 N N . THR A 1 163 ? -2.749 8.743 -6.761 1.00 95.75 163 THR A N 1
ATOM 1272 C CA . THR A 1 163 ? -1.881 9.914 -6.908 1.00 95.75 163 THR A CA 1
ATOM 1273 C C . THR A 1 163 ? -0.740 9.910 -5.893 1.00 95.75 163 THR A C 1
ATOM 1275 O O . THR A 1 163 ? -0.778 9.242 -4.853 1.00 95.75 163 THR A O 1
ATOM 1278 N N . SER A 1 164 ? 0.308 10.661 -6.205 1.00 97.25 164 SER A N 1
ATOM 1279 C CA . SER A 1 164 ? 1.510 10.797 -5.383 1.00 97.25 164 SER A CA 1
ATOM 1280 C C . SER A 1 164 ? 1.199 11.291 -3.966 1.00 97.25 164 SER A C 1
ATOM 1282 O O . SER A 1 164 ? 0.386 12.195 -3.781 1.00 97.25 164 SER A O 1
ATOM 1284 N N . ARG A 1 165 ? 1.855 10.733 -2.944 1.00 95.81 165 ARG A N 1
ATOM 1285 C CA . ARG A 1 165 ? 1.680 11.121 -1.528 1.00 95.81 165 ARG A CA 1
ATOM 1286 C C . ARG A 1 165 ? 2.696 10.424 -0.626 1.00 95.81 165 ARG A C 1
ATOM 1288 O O . ARG A 1 165 ? 3.333 9.457 -1.036 1.00 95.81 165 ARG A O 1
ATOM 1295 N N . ILE A 1 166 ? 2.783 10.867 0.626 1.00 91.12 166 ILE A N 1
ATOM 1296 C CA . ILE A 1 166 ? 3.420 10.089 1.696 1.00 91.12 166 ILE A CA 1
ATOM 1297 C C . ILE A 1 166 ? 2.456 8.980 2.138 1.00 91.12 166 ILE A C 1
ATOM 1299 O O . ILE A 1 166 ? 1.267 9.227 2.341 1.00 91.12 166 ILE A O 1
ATOM 1303 N N . ILE A 1 167 ? 2.972 7.766 2.300 1.00 87.69 167 ILE A N 1
ATOM 1304 C CA . ILE A 1 167 ? 2.263 6.622 2.867 1.00 87.69 167 ILE A CA 1
ATOM 1305 C C . ILE A 1 167 ? 2.594 6.545 4.357 1.00 87.69 167 ILE A C 1
ATOM 1307 O O . ILE A 1 167 ? 3.747 6.360 4.746 1.00 87.69 167 ILE A O 1
ATOM 1311 N N . SER A 1 168 ? 1.576 6.713 5.203 1.00 73.50 168 SER A N 1
ATOM 1312 C CA . SER A 1 168 ? 1.729 6.887 6.655 1.00 73.50 168 SER A CA 1
ATOM 1313 C C . SER A 1 168 ? 2.353 5.683 7.364 1.00 73.50 168 SER A C 1
ATOM 1315 O O . SER A 1 168 ? 3.081 5.868 8.333 1.00 73.50 168 SER A O 1
ATOM 1317 N N . THR A 1 169 ? 2.135 4.462 6.869 1.00 71.38 169 THR A N 1
ATOM 1318 C CA . THR A 1 169 ? 2.593 3.221 7.518 1.00 71.38 169 THR A CA 1
ATOM 1319 C C . THR A 1 169 ? 4.116 3.123 7.648 1.00 71.38 169 THR A C 1
ATOM 1321 O O . THR A 1 169 ? 4.612 2.537 8.605 1.00 71.38 169 THR A O 1
ATOM 1324 N N . ASN A 1 170 ? 4.871 3.680 6.698 1.00 75.69 170 ASN A N 1
ATOM 1325 C CA . ASN A 1 170 ? 6.338 3.619 6.684 1.00 75.69 170 ASN A CA 1
ATOM 1326 C C . ASN A 1 170 ? 7.014 4.964 6.362 1.00 75.69 170 ASN A C 1
ATOM 1328 O O . ASN A 1 170 ? 8.239 5.018 6.249 1.00 75.69 170 ASN A O 1
ATOM 1332 N N . GLY A 1 171 ? 6.234 6.036 6.183 1.00 81.69 171 GLY A N 1
ATOM 1333 C CA . GLY A 1 171 ? 6.729 7.348 5.760 1.00 81.69 171 GLY A CA 1
ATOM 1334 C C . GLY A 1 171 ? 7.288 7.374 4.332 1.00 81.69 171 GLY A C 1
ATOM 1335 O O . GLY A 1 171 ? 7.955 8.337 3.954 1.00 81.69 171 GLY A O 1
ATOM 1336 N N . GLY A 1 172 ? 7.065 6.323 3.539 1.00 91.62 172 GLY A N 1
ATOM 1337 C CA . GLY A 1 172 ? 7.546 6.230 2.168 1.00 91.62 172 GLY A CA 1
ATOM 1338 C C . GLY A 1 172 ? 6.765 7.133 1.216 1.00 91.62 172 GLY A C 1
ATOM 1339 O O . GLY A 1 172 ? 5.610 7.476 1.452 1.00 91.62 172 GLY A O 1
ATOM 1340 N N . TRP A 1 173 ? 7.395 7.513 0.111 1.00 97.12 173 TRP A N 1
ATOM 1341 C CA . TRP A 1 173 ? 6.785 8.307 -0.948 1.00 97.12 173 TRP A CA 1
ATOM 1342 C C . TRP A 1 173 ? 6.232 7.409 -2.054 1.00 97.12 173 TRP A C 1
ATOM 1344 O O . TRP A 1 173 ? 6.987 6.688 -2.707 1.00 97.12 173 TRP A O 1
ATOM 1354 N N . TYR A 1 174 ? 4.928 7.481 -2.305 1.00 97.94 174 TYR A N 1
ATOM 1355 C CA . TYR A 1 174 ? 4.350 6.942 -3.529 1.00 97.94 174 TYR A CA 1
ATOM 1356 C C . TYR A 1 174 ? 4.418 8.010 -4.630 1.00 97.94 174 TYR A C 1
ATOM 1358 O O . TYR A 1 174 ? 3.921 9.118 -4.406 1.00 97.94 174 TYR A O 1
ATOM 1366 N N . PRO A 1 175 ? 5.015 7.732 -5.805 1.00 98.12 175 PRO A N 1
ATOM 1367 C CA . PRO A 1 175 ? 5.182 8.725 -6.864 1.00 98.12 175 PRO A CA 1
ATOM 1368 C C . PRO A 1 175 ? 3.924 8.945 -7.715 1.00 98.12 175 PRO A C 1
ATOM 1370 O O . PRO A 1 175 ? 3.897 9.911 -8.471 1.00 98.12 175 PRO A O 1
ATOM 1373 N N . GLY A 1 176 ? 2.883 8.122 -7.558 1.00 97.25 176 GLY A N 1
ATOM 1374 C CA . GLY A 1 176 ? 1.672 8.146 -8.380 1.00 97.25 176 GLY A CA 1
ATOM 1375 C C . GLY A 1 176 ? 1.705 7.102 -9.500 1.00 97.25 176 GLY A C 1
ATOM 1376 O O . GLY A 1 176 ? 2.782 6.747 -9.977 1.00 97.25 176 GLY A O 1
ATOM 1377 N N . ASP A 1 177 ? 0.526 6.626 -9.910 1.00 95.81 177 ASP A N 1
ATOM 1378 C CA . ASP A 1 177 ? 0.369 5.544 -10.897 1.00 95.81 177 ASP A CA 1
ATOM 1379 C C . ASP A 1 177 ? 1.032 5.863 -12.244 1.00 95.81 177 ASP A C 1
ATOM 1381 O O . ASP A 1 177 ? 1.580 4.962 -12.862 1.00 95.81 177 ASP A O 1
ATOM 1385 N N . GLU A 1 178 ? 1.012 7.134 -12.659 1.00 95.88 178 GLU A N 1
ATOM 1386 C CA . GLU A 1 178 ? 1.616 7.615 -13.911 1.00 95.88 178 GLU A CA 1
ATOM 1387 C C . GLU A 1 178 ? 3.150 7.579 -13.912 1.00 95.88 178 GLU A C 1
ATOM 1389 O O . GLU A 1 178 ? 3.768 7.542 -14.968 1.00 95.88 178 GLU A O 1
ATOM 1394 N N . TRP A 1 179 ? 3.776 7.667 -12.738 1.00 98.06 179 TRP A N 1
ATOM 1395 C CA . TRP A 1 179 ? 5.209 7.949 -12.640 1.00 98.06 179 TRP A CA 1
ATOM 1396 C C . TRP A 1 179 ? 6.022 6.753 -12.153 1.00 98.06 179 TRP A C 1
ATOM 1398 O O . TRP A 1 179 ? 7.251 6.804 -12.138 1.00 98.06 179 TRP A O 1
ATOM 1408 N N . LYS A 1 180 ? 5.383 5.693 -11.660 1.00 97.75 180 LYS A N 1
ATOM 1409 C CA . LYS A 1 180 ? 6.082 4.624 -10.937 1.00 97.75 180 LYS A CA 1
ATOM 1410 C C . LYS A 1 180 ? 7.061 3.844 -11.826 1.00 97.75 180 LYS A C 1
ATOM 1412 O O . LYS A 1 180 ? 8.154 3.500 -11.364 1.00 97.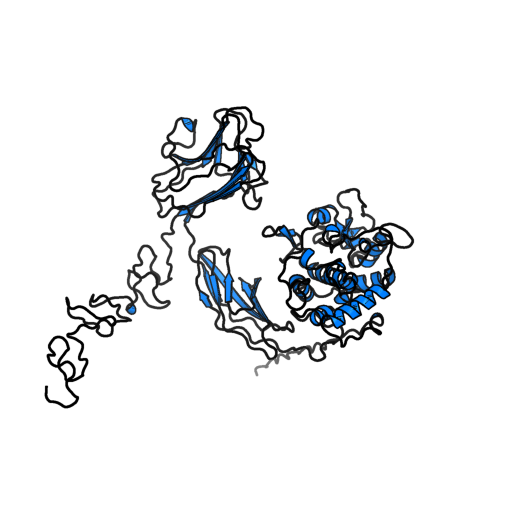75 180 LYS A O 1
ATOM 1417 N N . GLY A 1 181 ? 6.727 3.641 -13.097 1.00 98.31 181 GLY A N 1
ATOM 1418 C CA . GLY A 1 181 ? 7.585 3.028 -14.107 1.00 98.31 181 GLY A CA 1
ATOM 1419 C C . GLY A 1 181 ? 8.777 3.915 -14.450 1.00 98.31 181 GLY A C 1
ATOM 1420 O O . GLY A 1 181 ? 9.915 3.434 -14.421 1.00 98.31 181 GLY A O 1
ATOM 1421 N N . ASP A 1 182 ? 8.548 5.219 -14.656 1.00 98.56 182 ASP A N 1
ATOM 1422 C CA . ASP A 1 182 ? 9.614 6.213 -14.843 1.00 98.56 182 ASP A CA 1
ATOM 1423 C C . ASP A 1 182 ? 10.629 6.137 -13.694 1.00 98.56 182 ASP A C 1
ATOM 1425 O O . ASP A 1 182 ? 11.838 6.020 -13.910 1.00 98.56 182 ASP A O 1
ATOM 1429 N N . ILE A 1 183 ? 10.141 6.176 -12.448 1.00 98.75 183 ILE A N 1
ATOM 1430 C CA . ILE A 1 183 ? 10.980 6.126 -11.246 1.00 98.75 183 ILE A CA 1
ATOM 1431 C C . ILE A 1 183 ? 11.804 4.838 -11.220 1.00 98.75 183 ILE A C 1
ATOM 1433 O O . ILE A 1 183 ? 13.019 4.893 -11.005 1.00 98.75 183 ILE A O 1
ATOM 1437 N N . ALA A 1 184 ? 11.175 3.690 -11.474 1.00 98.75 184 ALA A N 1
ATOM 1438 C CA . ALA A 1 184 ? 11.859 2.405 -11.506 1.00 98.75 184 ALA A CA 1
ATOM 1439 C C . ALA A 1 184 ? 12.997 2.380 -12.534 1.00 98.75 184 ALA A C 1
ATOM 1441 O O . ALA A 1 184 ? 14.137 2.046 -12.197 1.00 98.75 184 ALA A O 1
ATOM 1442 N N . ARG A 1 185 ? 12.725 2.796 -13.775 1.00 98.81 185 ARG A N 1
ATOM 1443 C CA . ARG A 1 185 ? 13.717 2.808 -14.859 1.00 98.81 185 ARG A CA 1
ATOM 1444 C C . ARG A 1 185 ? 14.839 3.810 -14.618 1.00 98.81 185 ARG A C 1
ATOM 1446 O O . ARG A 1 185 ? 15.985 3.535 -14.982 1.00 98.81 185 ARG A O 1
ATOM 1453 N N . ILE A 1 186 ? 14.556 4.944 -13.979 1.00 98.75 186 ILE A N 1
ATOM 1454 C CA . ILE A 1 186 ? 15.577 5.919 -13.574 1.00 98.75 186 ILE A CA 1
ATOM 1455 C C . ILE A 1 186 ? 16.482 5.337 -12.481 1.00 98.75 186 ILE A C 1
ATOM 1457 O O . ILE A 1 186 ? 17.707 5.427 -12.588 1.00 98.75 186 ILE A O 1
ATOM 1461 N N . VAL A 1 187 ? 15.914 4.697 -11.454 1.00 98.56 187 VAL A N 1
ATOM 1462 C CA . VAL A 1 187 ? 16.695 4.075 -10.372 1.00 98.56 187 VAL A CA 1
ATOM 1463 C C . VAL A 1 187 ? 17.567 2.934 -10.906 1.00 98.56 187 VAL A C 1
ATOM 1465 O O . VAL A 1 187 ? 18.762 2.898 -10.603 1.00 98.56 187 VAL A O 1
ATOM 1468 N N . MET A 1 188 ? 17.022 2.053 -11.752 1.00 98.31 188 MET A N 1
ATOM 1469 C CA . MET A 1 188 ? 17.786 0.968 -12.385 1.00 98.31 188 MET A CA 1
ATOM 1470 C C . MET A 1 188 ? 18.915 1.504 -13.279 1.00 98.31 188 MET A C 1
ATOM 1472 O O . MET A 1 188 ? 20.039 0.990 -13.238 1.00 98.31 188 MET A O 1
ATOM 1476 N N . TYR A 1 189 ? 18.663 2.577 -14.038 1.00 98.44 189 TYR A N 1
ATOM 1477 C CA . TYR A 1 189 ? 19.698 3.268 -14.810 1.00 98.44 189 TYR A CA 1
ATOM 1478 C C . TYR A 1 189 ? 20.806 3.814 -13.913 1.00 98.44 189 TYR A C 1
ATOM 1480 O O . TYR A 1 189 ? 21.979 3.532 -14.161 1.00 98.44 189 TYR A O 1
ATOM 1488 N N . MET A 1 190 ? 20.453 4.556 -12.860 1.00 97.06 190 MET A N 1
ATOM 1489 C CA . MET A 1 190 ? 21.432 5.156 -11.953 1.00 97.06 190 MET A CA 1
ATOM 1490 C C . MET A 1 190 ? 22.284 4.090 -11.280 1.00 97.06 190 MET A C 1
ATOM 1492 O O . MET A 1 190 ? 23.505 4.244 -11.189 1.00 97.06 190 MET A O 1
ATOM 1496 N N . TYR A 1 191 ? 21.662 2.983 -10.882 1.00 95.19 191 TYR A N 1
ATOM 1497 C CA . TYR A 1 191 ? 22.376 1.844 -10.337 1.00 95.19 191 TYR A CA 1
ATOM 1498 C C . TYR A 1 191 ? 23.374 1.272 -11.346 1.00 95.19 191 TYR A C 1
ATOM 1500 O O . TYR A 1 191 ? 24.561 1.187 -11.048 1.00 95.19 191 TYR A O 1
ATOM 1508 N N . THR A 1 192 ? 22.937 0.996 -12.576 1.00 94.75 192 THR A N 1
ATOM 1509 C CA . THR A 1 192 ? 23.783 0.423 -13.639 1.00 94.75 192 THR A CA 1
ATOM 1510 C C . THR A 1 192 ? 24.926 1.359 -14.041 1.00 94.75 192 THR A C 1
ATOM 1512 O O . THR A 1 192 ? 26.084 0.947 -14.155 1.00 94.75 192 THR A O 1
ATOM 1515 N N . ARG A 1 193 ? 24.633 2.650 -14.226 1.00 93.56 193 ARG A N 1
ATOM 1516 C CA . ARG A 1 193 ? 25.595 3.674 -14.650 1.00 93.56 193 ARG A CA 1
ATOM 1517 C C . ARG A 1 193 ? 26.650 3.957 -13.583 1.00 93.56 193 ARG A C 1
ATOM 1519 O O . ARG A 1 193 ? 27.813 4.190 -13.931 1.00 93.56 193 ARG A O 1
ATOM 1526 N N . TYR A 1 194 ? 26.260 3.967 -12.309 1.00 91.31 194 TYR A N 1
ATOM 1527 C CA . TYR A 1 194 ? 27.116 4.343 -11.180 1.00 91.31 194 TYR A CA 1
ATOM 1528 C C . TYR A 1 194 ? 27.423 3.166 -10.238 1.00 91.31 194 TYR A C 1
ATOM 1530 O O . TYR A 1 194 ? 27.643 3.370 -9.040 1.00 91.31 194 TYR A O 1
ATOM 1538 N N . ASN A 1 195 ? 27.505 1.948 -10.785 1.00 81.44 195 ASN A N 1
ATOM 1539 C CA . ASN A 1 195 ? 27.782 0.720 -10.031 1.00 81.44 195 ASN A CA 1
ATOM 1540 C C . ASN A 1 195 ? 29.245 0.543 -9.549 1.00 81.44 195 ASN A C 1
ATOM 1542 O O . ASN A 1 195 ? 29.558 -0.461 -8.918 1.00 81.44 195 ASN A O 1
ATOM 1546 N N . GLY A 1 196 ? 30.153 1.479 -9.847 1.00 74.88 196 GLY A N 1
ATOM 1547 C CA . GLY A 1 196 ? 31.588 1.322 -9.554 1.00 74.88 196 GLY A CA 1
ATOM 1548 C C . GLY A 1 196 ? 32.301 0.380 -10.531 1.00 74.88 196 GLY A C 1
ATOM 1549 O O . GLY A 1 196 ? 31.914 0.299 -11.694 1.00 74.88 196 GLY A O 1
ATOM 1550 N N . ASP A 1 197 ? 33.363 -0.307 -10.110 1.00 65.25 197 ASP A N 1
ATOM 1551 C CA . ASP A 1 197 ? 34.035 -1.338 -10.923 1.00 65.25 197 ASP A CA 1
ATOM 1552 C C . ASP A 1 197 ? 33.426 -2.750 -10.763 1.00 65.25 197 ASP A C 1
ATOM 1554 O O . ASP A 1 197 ? 33.910 -3.709 -11.362 1.00 65.25 197 ASP A O 1
ATOM 1558 N N . GLY A 1 198 ? 32.355 -2.876 -9.968 1.00 57.31 198 GLY A N 1
ATOM 1559 C CA . GLY A 1 198 ? 31.663 -4.138 -9.692 1.00 57.31 198 GLY A CA 1
ATOM 1560 C C . GLY A 1 198 ? 32.406 -5.089 -8.745 1.00 57.31 198 GLY A C 1
ATOM 1561 O O . GLY A 1 198 ? 31.876 -6.148 -8.423 1.00 57.31 198 GLY A O 1
ATOM 1562 N N . SER A 1 199 ? 33.605 -4.738 -8.265 1.00 53.31 199 SER A N 1
ATOM 1563 C CA . SER A 1 199 ? 34.432 -5.601 -7.408 1.00 53.31 199 SER A CA 1
ATOM 1564 C C . SER A 1 199 ? 34.272 -5.320 -5.909 1.00 53.31 199 SER A C 1
ATOM 1566 O O . SER A 1 199 ? 34.641 -6.155 -5.077 1.00 53.31 199 SER A O 1
ATOM 1568 N N . LYS A 1 200 ? 33.715 -4.155 -5.538 1.00 50.03 200 LYS A N 1
ATOM 1569 C CA . LYS A 1 200 ? 33.485 -3.743 -4.144 1.00 50.03 200 LYS A CA 1
ATOM 1570 C C . LYS A 1 200 ? 32.211 -2.911 -3.995 1.00 50.03 200 LYS A C 1
ATOM 1572 O O . LYS A 1 200 ? 32.037 -1.897 -4.666 1.00 50.03 200 LYS A O 1
ATOM 1577 N N . VAL A 1 201 ? 31.396 -3.251 -2.992 1.00 50.41 201 VAL A N 1
ATOM 1578 C CA . VAL A 1 201 ? 30.212 -2.464 -2.577 1.00 50.41 201 VAL A CA 1
ATOM 1579 C C . VAL A 1 201 ? 30.575 -0.998 -2.286 1.00 50.41 201 VAL A C 1
ATOM 1581 O O . VAL A 1 201 ? 29.797 -0.094 -2.571 1.00 50.41 201 VAL A O 1
ATOM 1584 N N . SER A 1 202 ? 31.794 -0.732 -1.800 1.00 44.72 202 SER A N 1
ATOM 1585 C CA . SER A 1 202 ? 32.288 0.620 -1.490 1.00 44.72 202 SER A CA 1
ATOM 1586 C C . SER A 1 202 ? 32.418 1.561 -2.695 1.00 44.72 202 SER A C 1
ATOM 1588 O O . SER A 1 202 ? 32.630 2.755 -2.501 1.00 44.72 202 SER A O 1
ATOM 1590 N N . GLU A 1 203 ? 32.336 1.048 -3.925 1.00 55.47 203 GLU A N 1
ATOM 1591 C CA . GLU A 1 203 ? 32.453 1.844 -5.156 1.00 55.47 203 GLU A CA 1
ATOM 1592 C C . GLU A 1 203 ? 31.094 2.118 -5.826 1.00 55.47 203 GLU A C 1
ATOM 1594 O O . GLU A 1 203 ? 31.017 2.857 -6.810 1.00 55.47 203 GLU A O 1
ATOM 1599 N N . THR A 1 204 ? 30.013 1.559 -5.273 1.00 68.19 204 THR A N 1
ATOM 1600 C CA . THR A 1 204 ? 28.665 1.582 -5.850 1.00 68.19 204 THR A CA 1
ATOM 1601 C C . THR A 1 204 ? 27.877 2.775 -5.294 1.00 68.19 204 THR A C 1
ATOM 1603 O O . THR A 1 204 ? 27.535 2.795 -4.114 1.00 68.19 204 THR A O 1
ATOM 1606 N N . LYS A 1 205 ? 27.589 3.796 -6.118 1.00 79.62 205 LYS A N 1
ATOM 1607 C CA . LYS A 1 205 ? 26.999 5.060 -5.624 1.00 79.62 205 LYS A CA 1
ATOM 1608 C C . LYS A 1 205 ? 25.491 4.996 -5.414 1.00 79.62 205 LYS A C 1
ATOM 1610 O O . LYS A 1 205 ? 24.991 5.592 -4.465 1.00 79.62 205 LYS A O 1
ATOM 1615 N N . CYS A 1 206 ? 24.774 4.318 -6.304 1.00 91.75 206 CYS A N 1
ATOM 1616 C CA . CYS A 1 206 ? 23.318 4.407 -6.406 1.00 91.75 206 CYS A CA 1
ATOM 1617 C C . CYS A 1 206 ? 22.654 3.057 -6.126 1.00 91.75 206 CYS A C 1
ATOM 1619 O O . CYS A 1 206 ? 22.218 2.392 -7.055 1.00 91.75 206 CYS A O 1
ATOM 1621 N N . LEU A 1 207 ? 22.595 2.640 -4.859 1.00 92.88 207 LEU A N 1
ATOM 1622 C CA . LEU A 1 207 ? 21.970 1.370 -4.470 1.00 92.88 207 LEU A CA 1
ATOM 1623 C C . LEU A 1 207 ? 20.434 1.500 -4.396 1.00 92.88 207 LEU A C 1
ATOM 1625 O O . LEU A 1 207 ? 19.953 2.321 -3.609 1.00 92.88 207 LEU A O 1
ATOM 1629 N N . PRO A 1 208 ? 19.652 0.695 -5.139 1.00 95.94 208 PRO A N 1
ATOM 1630 C CA . PRO A 1 208 ? 18.186 0.723 -5.088 1.00 95.94 208 PRO A CA 1
ATOM 1631 C C . PRO A 1 208 ? 17.602 0.543 -3.676 1.00 95.94 208 PRO A C 1
ATOM 1633 O O . PRO A 1 208 ? 16.695 1.279 -3.288 1.00 95.94 208 PRO A O 1
ATOM 1636 N N . ILE A 1 209 ? 18.180 -0.341 -2.854 1.00 94.00 209 ILE A N 1
ATOM 1637 C CA . ILE A 1 209 ? 17.783 -0.546 -1.444 1.00 94.00 209 ILE A CA 1
ATOM 1638 C C . ILE A 1 209 ? 17.848 0.735 -0.581 1.00 94.00 209 ILE A C 1
ATOM 1640 O O . ILE A 1 209 ? 17.140 0.876 0.425 1.00 94.00 209 ILE A O 1
ATOM 1644 N N . ASN A 1 210 ? 18.671 1.716 -0.966 1.00 94.00 210 ASN A N 1
ATOM 1645 C CA . ASN A 1 210 ? 18.767 2.980 -0.238 1.00 94.00 210 ASN A CA 1
ATOM 1646 C C . ASN A 1 210 ? 17.605 3.924 -0.545 1.00 94.00 210 ASN A C 1
ATOM 1648 O O . ASN A 1 210 ? 17.330 4.792 0.277 1.00 94.00 210 ASN A O 1
ATOM 1652 N N . VAL A 1 211 ? 16.926 3.759 -1.682 1.00 96.38 211 VAL A N 1
ATOM 1653 C CA . VAL A 1 211 ? 15.907 4.696 -2.180 1.00 96.38 211 VAL A CA 1
ATOM 1654 C C . VAL A 1 211 ? 14.509 4.097 -2.277 1.00 96.38 211 VAL A C 1
ATOM 1656 O O . VAL A 1 211 ? 13.590 4.830 -2.614 1.00 96.38 211 VAL A O 1
ATOM 1659 N N . GLY A 1 212 ? 14.316 2.816 -1.963 1.00 96.38 212 GLY A N 1
ATOM 1660 C CA . GLY A 1 212 ? 12.996 2.185 -1.952 1.00 96.38 212 GLY A CA 1
ATOM 1661 C C . GLY A 1 212 ? 12.784 1.234 -0.775 1.00 96.38 212 GLY A C 1
ATOM 1662 O O . GLY A 1 212 ? 13.743 0.747 -0.169 1.00 96.38 212 GLY A O 1
ATOM 1663 N N . PHE A 1 213 ? 11.518 0.988 -0.450 1.00 93.62 213 PHE A N 1
ATOM 1664 C CA . PHE A 1 213 ? 11.078 -0.086 0.434 1.00 93.62 213 PHE A CA 1
ATOM 1665 C C . PHE A 1 213 ? 10.639 -1.284 -0.404 1.00 93.62 213 PHE A C 1
ATOM 1667 O O . PHE A 1 213 ? 9.759 -1.162 -1.248 1.00 93.62 213 PHE A O 1
ATOM 1674 N N . GLY A 1 214 ? 11.250 -2.436 -0.162 1.00 91.94 214 GLY A N 1
ATOM 1675 C CA . GLY A 1 214 ? 10.945 -3.665 -0.881 1.00 91.94 214 GLY A CA 1
ATOM 1676 C C . GLY A 1 214 ? 11.789 -4.826 -0.377 1.00 91.94 214 GLY A C 1
ATOM 1677 O O . GLY A 1 214 ? 12.711 -4.643 0.426 1.00 91.94 214 GLY A O 1
ATOM 1678 N N . THR A 1 215 ? 11.464 -6.018 -0.852 1.00 92.25 215 THR A N 1
ATOM 1679 C CA . THR A 1 215 ? 12.199 -7.243 -0.553 1.00 92.25 215 THR A CA 1
ATOM 1680 C C . THR A 1 215 ? 13.468 -7.297 -1.394 1.00 92.25 215 THR A C 1
ATOM 1682 O O . THR A 1 215 ? 13.428 -7.089 -2.607 1.00 92.25 215 THR A O 1
ATOM 1685 N N . THR A 1 216 ? 14.614 -7.579 -0.769 1.00 92.50 216 THR A N 1
ATOM 1686 C CA . THR A 1 216 ? 15.880 -7.706 -1.503 1.00 92.50 216 THR A CA 1
ATOM 1687 C C . THR A 1 216 ? 15.920 -8.986 -2.322 1.00 92.50 216 THR A C 1
ATOM 1689 O O . THR A 1 216 ? 15.477 -10.041 -1.862 1.00 92.50 216 THR A O 1
ATOM 1692 N N . LEU A 1 217 ? 16.510 -8.918 -3.511 1.00 90.00 217 LEU A N 1
ATOM 1693 C CA . LEU A 1 217 ? 16.608 -10.078 -4.390 1.00 90.00 217 LEU A CA 1
ATOM 1694 C C . LEU A 1 217 ? 17.746 -11.007 -3.959 1.00 90.00 217 LEU A C 1
ATOM 1696 O O . LEU A 1 217 ? 18.814 -10.564 -3.541 1.00 90.00 217 LEU A O 1
ATOM 1700 N N . ALA A 1 218 ? 17.549 -12.316 -4.123 1.00 88.56 218 ALA A N 1
ATOM 1701 C CA . ALA A 1 218 ? 18.600 -13.299 -3.856 1.00 88.56 218 ALA A CA 1
ATOM 1702 C C . ALA A 1 218 ? 19.772 -13.187 -4.849 1.00 88.56 218 ALA A C 1
ATOM 1704 O O . ALA A 1 218 ? 20.921 -13.420 -4.478 1.00 88.56 218 ALA A O 1
ATOM 1705 N N . VAL A 1 219 ? 19.480 -12.827 -6.104 1.00 87.75 219 VAL A N 1
ATOM 1706 C CA . VAL A 1 219 ? 20.481 -12.670 -7.174 1.00 87.75 219 VAL A CA 1
ATOM 1707 C C . VAL A 1 219 ? 21.302 -11.386 -7.040 1.00 87.75 219 VAL A C 1
ATOM 1709 O O . VAL A 1 219 ? 22.445 -11.346 -7.487 1.00 87.75 219 VAL A O 1
ATOM 1712 N N . ASP A 1 220 ? 20.738 -10.357 -6.404 1.00 90.19 220 ASP A N 1
ATOM 1713 C CA . ASP A 1 220 ? 21.394 -9.082 -6.128 1.00 90.19 220 ASP A CA 1
ATOM 1714 C C . ASP A 1 220 ? 20.767 -8.437 -4.879 1.00 90.19 220 ASP A C 1
ATOM 1716 O O . ASP A 1 220 ? 19.692 -7.838 -4.968 1.00 90.19 220 ASP A O 1
ATOM 1720 N N . PRO A 1 221 ? 21.428 -8.516 -3.710 1.00 89.56 221 PRO A N 1
ATOM 1721 C CA . PRO A 1 221 ? 20.873 -8.004 -2.460 1.00 89.56 221 PRO A CA 1
ATOM 1722 C C . PRO A 1 221 ? 20.782 -6.470 -2.408 1.00 89.56 221 PRO A C 1
ATOM 1724 O O . PRO A 1 221 ? 20.227 -5.928 -1.454 1.00 89.56 221 PRO A O 1
ATOM 1727 N N . ASN A 1 222 ? 21.333 -5.755 -3.395 1.00 90.62 222 ASN A N 1
ATOM 1728 C CA . ASN A 1 222 ? 21.211 -4.300 -3.489 1.00 90.62 222 ASN A CA 1
ATOM 1729 C C . ASN A 1 222 ? 19.994 -3.860 -4.310 1.00 90.62 222 ASN A C 1
ATOM 1731 O O . ASN A 1 222 ? 19.592 -2.694 -4.216 1.00 90.62 222 ASN A O 1
ATOM 1735 N N . MET A 1 223 ? 19.425 -4.770 -5.103 1.00 94.38 223 MET A N 1
ATOM 1736 C CA . MET A 1 223 ? 18.181 -4.567 -5.832 1.00 94.38 223 MET A CA 1
ATOM 1737 C C . MET A 1 223 ? 16.989 -5.021 -4.985 1.00 94.38 223 MET A C 1
ATOM 1739 O O . MET A 1 223 ? 17.090 -5.953 -4.184 1.00 94.38 223 MET A O 1
ATOM 1743 N N . ILE A 1 224 ? 15.853 -4.353 -5.175 1.00 95.50 224 ILE A N 1
ATOM 1744 C CA . ILE A 1 224 ? 14.590 -4.681 -4.513 1.00 95.50 224 ILE A CA 1
ATOM 1745 C C . ILE A 1 224 ? 13.504 -4.986 -5.544 1.00 95.50 224 ILE A C 1
ATOM 1747 O O . ILE A 1 224 ? 13.506 -4.433 -6.646 1.00 95.50 224 ILE A O 1
ATOM 1751 N N . ASP A 1 225 ? 12.565 -5.841 -5.159 1.00 94.75 225 ASP A N 1
ATOM 1752 C CA . ASP A 1 225 ? 11.405 -6.240 -5.960 1.00 94.75 225 ASP A CA 1
ATOM 1753 C C . ASP A 1 225 ? 10.536 -5.062 -6.437 1.00 94.75 225 ASP A C 1
ATOM 1755 O O . ASP A 1 225 ? 10.044 -5.098 -7.564 1.00 94.75 225 ASP A O 1
ATOM 1759 N N . LEU A 1 226 ? 10.407 -3.996 -5.635 1.00 96.56 226 LEU A N 1
ATOM 1760 C CA . LEU A 1 226 ? 9.577 -2.822 -5.935 1.00 96.56 226 LEU A CA 1
ATOM 1761 C C . LEU A 1 226 ? 9.833 -2.246 -7.334 1.00 96.56 226 LEU A C 1
ATOM 1763 O O . LEU A 1 226 ? 8.893 -1.996 -8.085 1.00 96.56 226 LEU A O 1
ATOM 1767 N N . PHE A 1 227 ? 11.097 -2.030 -7.703 1.00 98.31 227 PHE A N 1
ATOM 1768 C CA . PHE A 1 227 ? 11.418 -1.393 -8.982 1.00 98.31 227 PHE A CA 1
ATOM 1769 C C . PHE A 1 227 ? 11.229 -2.344 -10.166 1.00 98.31 227 PHE A C 1
ATOM 1771 O O . PHE A 1 227 ? 10.853 -1.898 -11.246 1.00 98.31 227 PHE A O 1
ATOM 1778 N N . LEU A 1 228 ? 11.410 -3.654 -9.972 1.00 97.19 228 LEU A N 1
ATOM 1779 C CA . LEU A 1 228 ? 11.073 -4.635 -11.006 1.00 97.19 228 LEU A CA 1
ATOM 1780 C C . LEU A 1 228 ? 9.560 -4.707 -11.213 1.00 97.19 228 LEU A C 1
ATOM 1782 O O . LEU A 1 228 ? 9.095 -4.705 -12.348 1.00 97.19 228 LEU A O 1
ATOM 1786 N N . LYS A 1 229 ? 8.798 -4.693 -10.116 1.00 94.19 229 LYS A N 1
ATOM 1787 C CA . LYS A 1 229 ? 7.337 -4.642 -10.131 1.00 94.19 229 LYS A CA 1
ATOM 1788 C C . LYS A 1 229 ? 6.832 -3.412 -10.887 1.00 94.19 229 LYS A C 1
ATOM 1790 O O . LYS A 1 229 ? 6.075 -3.552 -11.841 1.00 94.19 229 LYS A O 1
ATOM 1795 N N . TRP A 1 230 ? 7.274 -2.213 -10.514 1.00 97.69 230 TRP A N 1
ATOM 1796 C CA . TRP A 1 230 ? 6.834 -0.976 -11.166 1.00 97.69 230 TRP A CA 1
ATOM 1797 C C . TRP A 1 230 ? 7.237 -0.880 -12.638 1.00 97.69 230 TRP A C 1
ATOM 1799 O O . TRP A 1 230 ? 6.473 -0.345 -13.433 1.00 97.69 230 TRP A O 1
ATOM 1809 N N . ASN A 1 231 ? 8.383 -1.449 -13.025 1.00 97.81 231 ASN A N 1
ATOM 1810 C CA . ASN A 1 231 ? 8.789 -1.526 -14.429 1.00 97.81 231 ASN A CA 1
ATOM 1811 C C . ASN A 1 231 ? 7.829 -2.366 -15.297 1.00 97.81 231 ASN A C 1
ATOM 1813 O O . ASN A 1 231 ? 7.778 -2.171 -16.508 1.00 97.81 231 ASN A O 1
ATOM 1817 N N . VAL A 1 232 ? 7.088 -3.297 -14.688 1.00 94.38 232 VAL A N 1
ATOM 1818 C CA . VAL A 1 232 ? 6.068 -4.124 -15.353 1.00 94.38 232 VAL A CA 1
ATOM 1819 C C . VAL A 1 232 ? 4.692 -3.461 -15.295 1.00 94.38 232 VAL A C 1
ATOM 1821 O O . VAL A 1 232 ? 3.964 -3.463 -16.283 1.00 94.38 232 VAL A O 1
ATOM 1824 N N . GLU A 1 233 ? 4.319 -2.911 -14.138 1.00 92.06 233 GLU A N 1
ATOM 1825 C CA . GLU A 1 233 ? 2.987 -2.331 -13.922 1.00 92.06 233 GLU A CA 1
ATOM 1826 C C . GLU A 1 233 ? 2.744 -1.026 -14.679 1.00 92.06 233 GLU A C 1
ATOM 1828 O O . GLU A 1 233 ? 1.593 -0.707 -14.970 1.00 92.06 233 GLU A O 1
ATOM 1833 N N . ASP A 1 234 ? 3.806 -0.275 -14.960 1.00 96.12 234 ASP A N 1
ATOM 1834 C CA . ASP A 1 234 ? 3.767 0.979 -15.705 1.00 96.12 234 ASP A CA 1
ATOM 1835 C C . ASP A 1 234 ? 4.734 0.888 -16.905 1.00 96.12 234 ASP A C 1
ATOM 1837 O O . ASP A 1 234 ? 5.941 1.158 -16.773 1.00 96.12 234 ASP A O 1
ATOM 1841 N N . PRO A 1 235 ? 4.234 0.399 -18.062 1.00 94.81 235 PRO A N 1
ATOM 1842 C CA . PRO A 1 235 ? 5.018 0.234 -19.281 1.00 94.81 235 PRO A CA 1
ATOM 1843 C C . PRO A 1 235 ? 5.648 1.542 -19.754 1.00 94.81 235 PRO A C 1
ATOM 1845 O O . PRO A 1 235 ? 5.197 2.634 -19.420 1.00 94.81 235 PRO A O 1
ATOM 1848 N N . VAL A 1 236 ? 6.688 1.439 -20.579 1.00 97.50 236 VAL A N 1
ATOM 1849 C CA . VAL A 1 236 ? 7.359 2.632 -21.106 1.00 97.50 236 VAL A CA 1
ATOM 1850 C C . VAL A 1 236 ? 6.397 3.448 -21.960 1.00 97.50 236 VAL A C 1
ATOM 1852 O O . VAL A 1 236 ? 5.880 2.965 -22.970 1.00 97.50 236 VAL A O 1
ATOM 1855 N N . SER A 1 237 ? 6.217 4.712 -21.589 1.00 96.06 237 SER A N 1
ATOM 1856 C CA . SER A 1 237 ? 5.368 5.640 -22.329 1.00 96.06 237 SER A CA 1
ATOM 1857 C C . SER A 1 237 ? 6.072 6.212 -23.566 1.00 96.06 237 SER A C 1
ATOM 1859 O O . SER A 1 237 ? 7.301 6.293 -23.645 1.00 96.06 237 SER A O 1
ATOM 1861 N N . THR A 1 238 ? 5.298 6.716 -24.532 1.00 95.69 238 THR A N 1
ATOM 1862 C CA . THR A 1 238 ? 5.856 7.454 -25.684 1.00 95.69 238 THR A CA 1
ATOM 1863 C C . THR A 1 238 ? 6.613 8.712 -25.254 1.00 95.69 238 THR A C 1
ATOM 1865 O O . THR A 1 238 ? 7.552 9.140 -25.926 1.00 95.69 238 THR A O 1
ATOM 1868 N N . PHE A 1 239 ? 6.207 9.318 -24.133 1.00 97.44 239 PHE A N 1
ATOM 1869 C CA . PHE A 1 239 ? 6.909 10.448 -23.536 1.00 97.44 239 PHE A CA 1
ATOM 1870 C C . PHE A 1 239 ? 8.313 10.035 -23.078 1.00 97.44 239 PHE A C 1
ATOM 1872 O O . PHE A 1 239 ? 9.286 10.688 -23.453 1.00 97.44 239 PHE A O 1
ATOM 1879 N N . GLU A 1 240 ? 8.449 8.922 -22.356 1.00 98.12 240 GLU A N 1
ATOM 1880 C CA . GLU A 1 240 ? 9.759 8.418 -21.936 1.00 98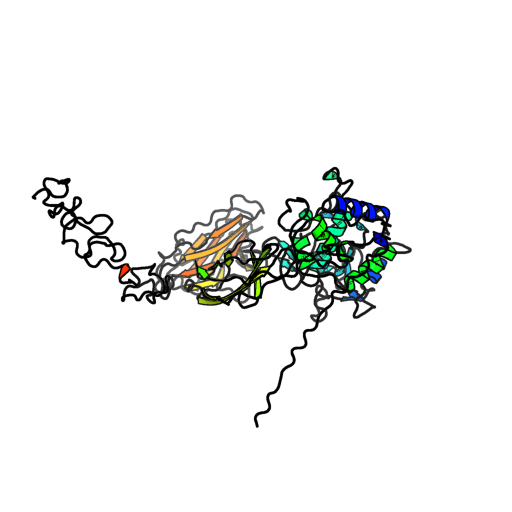.12 240 GLU A CA 1
ATOM 1881 C C . GLU A 1 240 ? 10.655 8.033 -23.114 1.00 98.12 240 GLU A C 1
ATOM 1883 O O . GLU A 1 240 ? 11.849 8.333 -23.085 1.00 98.12 240 GLU A O 1
ATOM 1888 N N . GLU A 1 241 ? 10.108 7.415 -24.166 1.00 97.06 241 GLU A N 1
ATOM 1889 C CA . GLU A 1 241 ? 10.873 7.106 -25.382 1.00 97.06 241 GLU A CA 1
ATOM 1890 C C . GLU A 1 241 ? 11.445 8.377 -26.022 1.00 97.06 241 GLU A C 1
ATOM 1892 O O . GLU A 1 241 ? 12.637 8.448 -26.346 1.00 97.06 241 GLU A O 1
ATOM 1897 N N . ASN A 1 242 ? 10.608 9.408 -26.175 1.00 97.69 242 ASN A N 1
ATOM 1898 C CA . ASN A 1 242 ? 11.017 10.699 -26.721 1.00 97.69 242 ASN A CA 1
ATOM 1899 C C . ASN A 1 242 ? 12.050 11.383 -25.827 1.00 97.69 242 ASN A C 1
ATOM 1901 O O . ASN A 1 242 ? 13.086 11.834 -26.320 1.00 97.69 242 ASN A O 1
ATOM 1905 N N . ARG A 1 243 ? 11.820 11.387 -24.513 1.00 98.31 243 ARG A N 1
ATOM 1906 C CA . ARG A 1 243 ? 12.766 11.897 -23.523 1.00 98.31 243 ARG A CA 1
ATOM 1907 C C . ARG A 1 243 ? 14.115 11.198 -23.649 1.00 98.31 243 ARG A C 1
ATOM 1909 O O . ARG A 1 243 ? 15.134 11.865 -23.794 1.00 98.31 243 ARG A O 1
ATOM 1916 N N . ASN A 1 244 ? 14.138 9.867 -23.678 1.00 98.31 244 ASN A N 1
ATOM 1917 C CA . ASN A 1 244 ? 15.363 9.078 -23.814 1.00 98.31 244 ASN A CA 1
ATOM 1918 C C . ASN A 1 244 ? 16.110 9.405 -25.119 1.00 98.31 244 ASN A C 1
ATOM 1920 O O . ASN A 1 244 ? 17.326 9.575 -25.112 1.00 98.31 244 ASN A O 1
ATOM 1924 N N . ASN A 1 245 ? 15.390 9.591 -26.231 1.00 97.94 245 ASN A N 1
ATOM 1925 C CA . ASN A 1 245 ? 15.975 10.033 -27.500 1.00 97.94 245 ASN A CA 1
ATOM 1926 C C . ASN A 1 245 ? 16.605 11.432 -27.421 1.00 97.94 245 ASN A C 1
ATOM 1928 O O . ASN A 1 245 ? 17.699 11.643 -27.947 1.00 97.94 245 ASN A O 1
ATOM 1932 N N . ILE A 1 246 ? 15.935 12.388 -26.776 1.00 98.19 246 ILE A N 1
ATOM 1933 C CA . ILE A 1 246 ? 16.435 13.759 -26.622 1.00 98.19 246 ILE A CA 1
ATOM 1934 C C . ILE A 1 246 ? 17.681 13.771 -25.737 1.00 98.19 246 ILE A C 1
ATOM 1936 O O . ILE A 1 246 ? 18.709 14.325 -26.130 1.00 98.19 246 ILE A O 1
ATOM 1940 N N . LEU A 1 247 ? 17.627 13.107 -24.582 1.00 98.25 247 LEU A N 1
ATOM 1941 C CA . LEU A 1 247 ? 18.747 13.069 -23.645 1.00 98.25 247 LEU A CA 1
ATOM 1942 C C . LEU A 1 247 ? 19.953 12.310 -24.210 1.00 98.25 247 LEU A C 1
ATOM 1944 O O . LEU A 1 247 ? 21.089 12.703 -23.944 1.00 98.25 247 LEU A O 1
ATOM 1948 N N . ALA A 1 248 ? 19.735 11.307 -25.065 1.00 98.00 248 ALA A N 1
ATOM 1949 C CA . ALA A 1 248 ? 20.807 10.630 -25.791 1.00 98.00 248 ALA A CA 1
ATOM 1950 C C . ALA A 1 248 ? 21.617 11.585 -26.674 1.00 98.00 248 ALA A C 1
ATOM 1952 O O . ALA A 1 248 ? 22.835 11.454 -26.768 1.00 98.00 248 ALA A O 1
ATOM 1953 N N . ASN A 1 249 ? 20.970 12.583 -27.282 1.00 97.50 249 ASN A N 1
ATOM 1954 C CA . ASN A 1 249 ? 21.665 13.601 -28.072 1.00 97.50 249 ASN A CA 1
ATOM 1955 C C . ASN A 1 249 ? 22.435 14.611 -27.204 1.00 97.50 249 ASN A C 1
ATOM 1957 O O . ASN A 1 249 ? 23.332 15.281 -27.711 1.00 97.50 249 ASN A O 1
ATOM 1961 N N . ILE A 1 250 ? 22.098 14.726 -25.914 1.00 97.25 250 ILE A N 1
ATOM 1962 C CA . ILE A 1 250 ? 22.720 15.670 -24.975 1.00 97.25 250 ILE A CA 1
ATOM 1963 C C . ILE A 1 250 ? 23.887 15.019 -24.226 1.00 97.25 250 ILE A C 1
ATOM 1965 O O . ILE A 1 250 ? 24.979 15.581 -24.186 1.00 97.25 250 ILE A O 1
ATOM 1969 N N . GLN A 1 251 ? 23.677 13.838 -23.638 1.00 97.19 251 GLN A N 1
ATOM 1970 C CA . GLN A 1 251 ? 24.687 13.140 -22.832 1.00 97.19 251 GLN A CA 1
ATOM 1971 C C . GLN A 1 251 ? 25.335 11.953 -23.547 1.00 97.19 251 GLN A C 1
ATOM 1973 O O . GLN A 1 251 ? 26.215 11.318 -22.978 1.00 97.19 251 GLN A O 1
ATOM 1978 N N . GLY A 1 252 ? 24.945 11.632 -24.779 1.00 97.00 252 GLY A N 1
ATOM 1979 C CA . GLY A 1 252 ? 25.563 10.582 -25.599 1.00 97.00 252 GLY A CA 1
ATOM 1980 C C . GLY A 1 252 ? 25.159 9.150 -25.232 1.00 97.00 252 GLY A C 1
ATOM 1981 O O . GLY A 1 252 ? 25.116 8.284 -26.107 1.00 97.00 252 GLY A O 1
ATOM 1982 N N . ASN A 1 253 ? 24.837 8.881 -23.967 1.00 97.81 253 ASN A N 1
ATOM 1983 C CA . ASN A 1 253 ? 24.342 7.589 -23.500 1.00 97.81 253 ASN A CA 1
ATOM 1984 C C . ASN A 1 253 ? 22.809 7.547 -23.419 1.00 97.81 253 ASN A C 1
ATOM 1986 O O . ASN A 1 253 ? 22.161 8.590 -23.427 1.00 97.81 253 ASN A O 1
ATOM 1990 N N . ARG A 1 254 ? 22.240 6.340 -23.318 1.00 98.06 254 ARG A N 1
ATOM 1991 C CA . ARG A 1 254 ? 20.788 6.080 -23.250 1.00 98.06 254 ARG A CA 1
ATOM 1992 C C . ARG A 1 254 ? 20.399 5.411 -21.935 1.00 98.06 254 ARG A C 1
ATOM 1994 O O . ARG A 1 254 ? 21.247 4.760 -21.327 1.00 98.06 254 ARG A O 1
ATOM 2001 N N . ASN A 1 255 ? 19.143 5.515 -21.507 1.00 98.50 255 ASN A N 1
ATOM 2002 C CA . ASN A 1 255 ? 18.598 4.636 -20.474 1.00 98.50 255 ASN A CA 1
ATOM 2003 C C . ASN A 1 255 ? 18.162 3.300 -21.113 1.00 98.50 255 ASN A C 1
ATOM 2005 O O . ASN A 1 255 ? 17.146 3.273 -21.813 1.00 98.50 255 ASN A O 1
ATOM 2009 N N . PRO A 1 256 ? 18.884 2.186 -20.867 1.00 98.31 256 PRO A N 1
ATOM 2010 C CA . PRO A 1 256 ? 18.575 0.905 -21.494 1.00 98.31 256 PRO A CA 1
ATOM 2011 C C . PRO A 1 256 ? 17.223 0.344 -21.064 1.00 98.31 256 PRO A C 1
ATOM 2013 O O . PRO A 1 256 ? 16.566 -0.304 -21.866 1.00 98.31 256 PRO A O 1
ATOM 2016 N N . TYR A 1 257 ? 16.769 0.645 -19.849 1.00 98.50 257 TYR A N 1
ATOM 2017 C CA . TYR A 1 257 ? 15.498 0.142 -19.333 1.00 98.50 257 TYR A CA 1
ATOM 2018 C C . TYR A 1 257 ? 14.288 0.887 -19.908 1.00 98.50 257 TYR A C 1
ATOM 2020 O O . TYR A 1 257 ? 13.180 0.380 -19.822 1.00 98.50 257 TYR A O 1
ATOM 2028 N N . VAL A 1 258 ? 14.489 2.061 -20.519 1.00 98.38 258 VAL A N 1
ATOM 2029 C CA . VAL A 1 258 ? 13.459 2.729 -21.335 1.00 98.38 258 VAL A CA 1
ATOM 2030 C C . VAL A 1 258 ? 13.454 2.166 -22.757 1.00 98.38 258 VAL A C 1
ATOM 2032 O O . VAL A 1 258 ? 12.395 1.926 -23.329 1.00 98.38 258 VAL A O 1
ATOM 2035 N N . ASP A 1 259 ? 14.636 1.928 -23.334 1.00 97.88 259 ASP A N 1
ATOM 2036 C CA . ASP A 1 259 ? 14.734 1.374 -24.688 1.00 97.88 259 ASP A CA 1
ATOM 2037 C C . ASP A 1 259 ? 14.246 -0.081 -24.775 1.00 97.88 259 ASP A C 1
ATOM 2039 O O . ASP A 1 259 ? 13.636 -0.450 -25.780 1.00 97.88 259 ASP A O 1
ATOM 2043 N N . ASN A 1 260 ? 14.492 -0.888 -23.737 1.00 96.94 260 ASN A N 1
ATOM 2044 C CA . ASN A 1 260 ? 13.892 -2.206 -23.558 1.00 96.94 260 ASN A CA 1
ATOM 2045 C C . ASN A 1 260 ? 13.766 -2.576 -22.061 1.00 96.94 260 ASN A C 1
ATOM 2047 O O . ASN A 1 260 ? 14.749 -3.017 -21.451 1.00 96.94 260 ASN A O 1
ATOM 2051 N N . PRO A 1 261 ? 12.565 -2.443 -21.465 1.00 96.62 261 PRO A N 1
ATOM 2052 C CA . PRO A 1 261 ? 12.296 -2.805 -20.069 1.00 96.62 261 PRO A CA 1
ATOM 2053 C C . PRO A 1 261 ? 12.697 -4.232 -19.699 1.00 96.62 261 PRO A C 1
ATOM 2055 O O . PRO A 1 261 ? 13.134 -4.465 -18.569 1.00 96.62 261 PRO A O 1
ATOM 2058 N N . TYR A 1 262 ? 12.606 -5.173 -20.644 1.00 95.31 262 TYR A N 1
ATOM 2059 C CA . TYR A 1 262 ? 12.946 -6.581 -20.437 1.00 95.31 262 TYR A CA 1
ATOM 2060 C C . TYR A 1 262 ? 14.409 -6.825 -20.043 1.00 95.31 262 TYR A C 1
ATOM 2062 O O . TYR A 1 262 ? 14.715 -7.831 -19.404 1.00 95.31 262 TYR A O 1
ATOM 2070 N N . LEU A 1 263 ? 15.324 -5.885 -20.315 1.00 96.69 263 LEU A N 1
ATOM 2071 C CA . LEU A 1 263 ? 16.703 -5.974 -19.819 1.00 96.69 263 LEU A CA 1
ATOM 2072 C C . LEU A 1 263 ? 16.762 -6.089 -18.290 1.00 96.69 263 LEU A C 1
ATOM 2074 O O . LEU A 1 263 ? 17.632 -6.784 -17.770 1.00 96.69 263 LEU A O 1
ATOM 2078 N N . ALA A 1 264 ? 15.829 -5.462 -17.566 1.00 96.69 264 ALA A N 1
ATOM 2079 C CA . ALA A 1 264 ? 15.740 -5.605 -16.115 1.00 96.69 264 ALA A CA 1
ATOM 2080 C C . ALA A 1 264 ? 15.406 -7.051 -15.712 1.00 96.69 264 ALA A C 1
ATOM 2082 O O . ALA A 1 264 ? 16.054 -7.598 -14.820 1.00 96.69 264 ALA A O 1
ATOM 2083 N N . THR A 1 265 ? 14.466 -7.692 -16.416 1.00 93.75 265 THR A N 1
ATOM 2084 C CA . THR A 1 265 ? 14.111 -9.103 -16.208 1.00 93.75 265 THR A CA 1
ATOM 2085 C C . THR A 1 265 ? 15.302 -10.022 -16.489 1.00 93.75 265 THR A C 1
ATOM 2087 O O . THR A 1 265 ? 15.578 -10.928 -15.708 1.00 93.75 265 THR A O 1
ATOM 2090 N N . VAL A 1 266 ? 16.065 -9.772 -17.557 1.00 93.44 266 VAL A N 1
ATOM 2091 C CA . VAL A 1 266 ? 17.241 -10.590 -17.912 1.00 93.44 266 VAL A CA 1
ATOM 2092 C C . VAL A 1 266 ? 18.379 -10.460 -16.885 1.00 93.44 266 VAL A C 1
ATOM 2094 O O . VAL A 1 266 ? 19.151 -11.403 -16.691 1.00 93.44 266 VAL A O 1
ATOM 2097 N N . ILE A 1 267 ? 18.500 -9.308 -16.217 1.00 94.31 267 ILE A N 1
ATOM 2098 C CA . ILE A 1 267 ? 19.540 -9.057 -15.207 1.00 94.31 267 ILE A CA 1
ATOM 2099 C C . ILE A 1 267 ? 19.125 -9.574 -13.825 1.00 94.31 267 ILE A C 1
ATOM 2101 O O . ILE A 1 267 ? 19.901 -10.270 -13.171 1.00 94.31 267 ILE A O 1
ATOM 2105 N N . TRP A 1 268 ? 17.927 -9.219 -13.362 1.00 94.81 268 TRP A N 1
ATOM 2106 C CA . TRP A 1 268 ? 17.513 -9.408 -11.968 1.00 94.81 268 TRP A CA 1
ATOM 2107 C C . TRP A 1 268 ? 16.375 -10.419 -11.778 1.00 94.81 268 TRP A C 1
ATOM 2109 O O . TRP A 1 268 ? 16.060 -10.772 -10.641 1.00 94.81 268 TRP A O 1
ATOM 2119 N N . GLY A 1 269 ? 15.771 -10.918 -12.857 1.00 90.56 269 GLY A N 1
ATOM 2120 C CA . GLY A 1 269 ? 14.589 -11.775 -12.800 1.00 90.56 269 GLY A CA 1
ATOM 2121 C C . GLY A 1 269 ? 13.315 -10.989 -12.482 1.00 90.56 269 GLY A C 1
ATOM 2122 O O . GLY A 1 269 ? 13.157 -9.844 -12.900 1.00 90.56 269 GLY A O 1
ATOM 2123 N N . GLY A 1 270 ? 12.398 -11.613 -11.741 1.00 87.44 270 GLY A N 1
ATOM 2124 C CA . GLY A 1 270 ? 11.063 -11.068 -11.479 1.00 87.44 270 GLY A CA 1
ATOM 2125 C C . GLY A 1 270 ? 10.080 -11.346 -12.618 1.00 87.44 270 GLY A C 1
ATOM 2126 O O . GLY A 1 270 ? 10.331 -12.200 -13.467 1.00 87.44 270 GLY A O 1
ATOM 2127 N N . LEU A 1 271 ? 8.954 -10.633 -12.610 1.00 88.31 271 LEU A N 1
ATOM 2128 C CA . LEU A 1 271 ? 7.985 -10.664 -13.706 1.00 88.31 271 LEU A CA 1
ATOM 2129 C C . LEU A 1 271 ? 8.624 -10.154 -15.006 1.00 88.31 271 LEU A C 1
ATOM 2131 O O . LEU A 1 271 ? 9.450 -9.233 -14.993 1.00 88.31 271 LEU A O 1
ATOM 2135 N N . ALA A 1 272 ? 8.226 -10.737 -16.133 1.00 90.06 272 ALA A N 1
ATOM 2136 C CA . ALA A 1 272 ? 8.665 -10.290 -17.443 1.00 90.06 272 ALA A CA 1
ATOM 2137 C C . ALA A 1 272 ? 8.125 -8.889 -17.739 1.00 90.06 272 ALA A C 1
ATOM 2139 O O . ALA A 1 272 ? 6.917 -8.670 -17.850 1.00 90.06 272 ALA A O 1
ATOM 2140 N N . ALA A 1 273 ? 9.046 -7.936 -17.865 1.00 92.31 273 ALA A N 1
ATOM 2141 C CA . ALA A 1 273 ? 8.746 -6.620 -18.401 1.00 92.31 273 ALA A CA 1
ATOM 2142 C C . ALA A 1 273 ? 8.606 -6.678 -19.927 1.00 92.31 273 ALA A C 1
ATOM 2144 O O . ALA A 1 273 ? 8.978 -7.660 -20.568 1.00 92.31 273 ALA A O 1
ATOM 2145 N N . GLU A 1 274 ? 8.066 -5.611 -20.510 1.00 90.44 274 GLU A N 1
ATOM 2146 C CA . GLU A 1 274 ? 7.879 -5.499 -21.956 1.00 90.44 274 GLU A CA 1
ATOM 2147 C C . GLU A 1 274 ? 9.197 -5.734 -22.723 1.00 90.44 274 GLU A C 1
ATOM 2149 O O . GLU A 1 274 ? 10.185 -5.031 -22.496 1.00 90.44 274 GLU A O 1
ATOM 2154 N N . ASP A 1 275 ? 9.199 -6.704 -23.648 1.00 90.50 275 ASP A N 1
ATOM 2155 C CA . ASP A 1 275 ? 10.342 -7.034 -24.510 1.00 90.50 275 ASP A CA 1
ATOM 2156 C C . ASP A 1 275 ? 10.214 -6.371 -25.885 1.00 90.50 275 ASP A C 1
ATOM 2158 O O . ASP A 1 275 ? 9.619 -6.908 -26.825 1.00 90.50 275 ASP A O 1
ATOM 2162 N N . LYS A 1 276 ? 10.819 -5.188 -26.019 1.00 90.56 276 LYS A N 1
ATOM 2163 C CA . LYS A 1 276 ? 10.766 -4.389 -27.253 1.00 90.56 276 LYS A CA 1
ATOM 2164 C C . LYS A 1 276 ? 11.666 -4.919 -28.368 1.00 90.56 276 LYS A C 1
ATOM 2166 O O . LYS A 1 276 ? 11.492 -4.515 -29.520 1.00 90.56 276 LYS A O 1
ATOM 2171 N N . TRP A 1 277 ? 12.614 -5.803 -28.052 1.00 91.25 277 TRP A N 1
ATOM 2172 C CA . TRP A 1 277 ? 13.647 -6.281 -28.981 1.00 91.25 277 TRP A CA 1
ATOM 2173 C C . TRP A 1 277 ? 13.546 -7.772 -29.313 1.00 91.25 277 TRP A C 1
ATOM 2175 O O . TRP A 1 277 ? 14.371 -8.270 -30.080 1.00 91.25 277 TRP A O 1
ATOM 2185 N N . ASN A 1 278 ? 12.550 -8.475 -28.769 1.00 86.25 278 ASN A N 1
ATOM 2186 C CA . ASN A 1 278 ? 12.395 -9.924 -28.908 1.00 86.25 278 ASN A CA 1
ATOM 2187 C C . ASN A 1 278 ? 13.628 -10.709 -28.420 1.00 86.25 278 ASN A C 1
ATOM 2189 O O . ASN A 1 278 ? 14.094 -11.637 -29.087 1.00 86.25 278 ASN A O 1
ATOM 2193 N N . MET A 1 279 ? 14.197 -10.309 -27.282 1.00 84.25 279 MET A N 1
ATOM 2194 C CA . MET A 1 279 ? 15.360 -10.973 -26.685 1.00 84.25 279 MET A CA 1
ATOM 2195 C C . MET A 1 279 ? 15.036 -12.371 -26.154 1.00 84.25 279 MET A C 1
ATOM 2197 O O . MET A 1 279 ? 15.910 -13.235 -26.151 1.00 84.25 279 MET A O 1
ATOM 2201 N N . SER A 1 280 ? 13.801 -12.603 -25.706 1.00 74.75 280 SER A N 1
ATOM 2202 C CA . SER A 1 280 ? 13.399 -13.873 -25.086 1.00 74.75 280 SER A CA 1
ATOM 2203 C C . SER A 1 280 ? 13.384 -15.063 -26.057 1.00 74.75 280 SER A C 1
ATOM 2205 O O . SER A 1 280 ? 13.538 -16.202 -25.621 1.00 74.75 280 SER A O 1
ATOM 2207 N N . GLY A 1 281 ? 13.199 -14.837 -27.366 1.00 66.00 281 GLY A N 1
ATOM 2208 C CA . GLY A 1 281 ? 13.169 -15.876 -28.414 1.00 66.00 281 GLY A CA 1
ATOM 2209 C C . GLY A 1 281 ? 11.998 -16.877 -28.334 1.00 66.00 281 GLY A C 1
ATOM 2210 O O . GLY A 1 281 ? 11.652 -17.497 -29.339 1.00 66.00 281 GLY A O 1
ATOM 2211 N N . SER A 1 282 ? 11.370 -17.001 -27.166 1.00 60.00 282 SER A N 1
ATOM 2212 C CA . SER A 1 282 ? 10.121 -17.692 -26.866 1.00 60.00 282 SER A CA 1
ATOM 2213 C C . SER A 1 282 ? 9.519 -17.037 -25.619 1.00 60.00 282 SER A C 1
ATOM 2215 O O . SER A 1 282 ? 9.829 -17.436 -24.496 1.00 60.00 282 SER A O 1
ATOM 2217 N N . SER A 1 283 ? 8.701 -16.001 -25.796 1.00 68.06 283 SER A N 1
ATOM 2218 C CA . SER A 1 283 ? 7.866 -15.502 -24.705 1.00 68.06 283 SER A CA 1
ATOM 2219 C C . SER A 1 283 ? 6.781 -16.540 -24.460 1.00 68.06 283 SER A C 1
ATOM 2221 O O . SER A 1 283 ? 6.020 -16.859 -25.381 1.00 68.06 283 SER A O 1
ATOM 2223 N N . ASP A 1 284 ? 6.725 -17.086 -23.251 1.00 81.31 284 ASP A N 1
ATOM 2224 C CA . ASP A 1 284 ? 5.538 -17.817 -22.846 1.00 81.31 284 ASP A CA 1
ATOM 2225 C C . ASP A 1 284 ? 4.317 -16.908 -23.023 1.00 81.31 284 ASP A C 1
ATOM 2227 O O . ASP A 1 284 ? 4.351 -15.725 -22.686 1.00 81.31 284 ASP A O 1
ATOM 2231 N N . SER A 1 285 ? 3.283 -17.444 -23.655 1.00 86.38 285 SER A N 1
ATOM 2232 C CA . SER A 1 285 ? 2.048 -16.718 -23.982 1.00 86.38 285 SER A CA 1
ATOM 2233 C C . SER A 1 285 ? 0.812 -17.489 -23.539 1.00 86.38 285 SER A C 1
ATOM 2235 O O . SER A 1 285 ? -0.315 -17.044 -23.770 1.00 86.38 285 SER A O 1
ATOM 2237 N N . GLU A 1 286 ? 1.016 -18.673 -22.960 1.00 90.88 286 GLU A N 1
ATOM 2238 C CA . GLU A 1 286 ? -0.052 -19.429 -22.343 1.00 90.88 286 GLU A CA 1
ATOM 2239 C C . GLU A 1 286 ? -0.295 -18.824 -20.963 1.00 90.88 286 GLU A C 1
ATOM 2241 O O . GLU A 1 286 ? 0.633 -18.560 -20.216 1.00 90.88 286 GLU A O 1
ATOM 2246 N N . ALA A 1 287 ? -1.550 -18.498 -20.668 1.00 93.38 287 ALA A N 1
ATOM 2247 C CA . ALA A 1 287 ? -1.908 -18.003 -19.352 1.00 93.38 287 ALA A CA 1
ATOM 2248 C C . ALA A 1 287 ? -2.160 -19.180 -18.402 1.00 93.38 287 ALA A C 1
ATOM 2250 O O . ALA A 1 287 ? -2.749 -20.180 -18.835 1.00 93.38 287 ALA A O 1
ATOM 2251 N N . PRO A 1 288 ? -1.883 -19.019 -17.095 1.00 97.50 288 PRO A N 1
ATOM 2252 C CA . PRO A 1 288 ? -2.256 -20.015 -16.105 1.00 97.50 288 PRO A CA 1
ATOM 2253 C C . PRO A 1 288 ? -3.750 -20.347 -16.126 1.00 97.50 288 PRO A C 1
ATOM 2255 O O . PRO A 1 288 ? -4.601 -19.528 -16.490 1.00 97.50 288 PRO A O 1
ATOM 2258 N N . SER A 1 289 ? -4.108 -21.528 -15.623 1.00 98.12 289 SER A N 1
ATOM 2259 C CA . SER A 1 289 ? -5.512 -21.856 -15.364 1.00 98.12 289 SER A CA 1
ATOM 2260 C C . SER A 1 289 ? -6.121 -20.904 -14.325 1.00 98.12 289 SER A C 1
ATOM 2262 O O . SER A 1 289 ? -5.438 -20.456 -13.405 1.00 98.12 289 SER A O 1
ATOM 2264 N N . ALA A 1 290 ? -7.426 -20.628 -14.400 1.00 97.75 290 ALA A N 1
ATOM 2265 C CA . ALA A 1 290 ? -8.102 -19.854 -13.356 1.00 97.75 290 ALA A CA 1
ATOM 2266 C C . ALA A 1 290 ? -8.040 -20.588 -11.996 1.00 97.75 290 ALA A C 1
ATOM 2268 O O . ALA A 1 290 ? -8.237 -21.809 -11.968 1.00 97.75 290 ALA A O 1
ATOM 2269 N N . PRO A 1 291 ? -7.796 -19.884 -10.874 1.00 98.00 291 PRO A N 1
ATOM 2270 C CA . PRO A 1 291 ? -7.887 -20.479 -9.542 1.00 98.00 291 PRO A CA 1
ATOM 2271 C C . PRO A 1 291 ? -9.296 -21.021 -9.265 1.00 98.00 291 PRO A C 1
ATOM 2273 O O . PRO A 1 291 ? -10.294 -20.466 -9.735 1.00 98.00 291 PRO A O 1
ATOM 2276 N N . THR A 1 292 ? -9.399 -22.094 -8.478 1.00 98.00 292 THR A N 1
ATOM 2277 C CA . THR A 1 292 ? -10.681 -22.760 -8.169 1.00 98.00 292 THR A CA 1
ATOM 2278 C C . THR A 1 292 ? -10.871 -22.974 -6.668 1.00 98.00 292 THR A C 1
ATOM 2280 O O . THR A 1 292 ? -9.940 -22.777 -5.893 1.00 98.00 292 THR A O 1
ATOM 2283 N N . ASN A 1 293 ? -12.081 -23.366 -6.248 1.00 94.69 293 ASN A N 1
ATOM 2284 C CA . ASN A 1 293 ? -12.434 -23.659 -4.850 1.00 94.69 293 ASN A CA 1
ATOM 2285 C C . ASN A 1 293 ? -12.054 -22.533 -3.875 1.00 94.69 293 ASN A C 1
ATOM 2287 O O . ASN A 1 293 ? -11.433 -22.784 -2.844 1.00 94.69 293 ASN A O 1
ATOM 2291 N N . LEU A 1 294 ? -12.390 -21.289 -4.230 1.00 97.19 294 LEU A N 1
ATOM 2292 C CA . LEU A 1 294 ? -12.240 -20.164 -3.313 1.00 97.19 294 LEU A CA 1
ATOM 2293 C C . LEU A 1 294 ? -13.167 -20.364 -2.119 1.00 97.19 294 LEU A C 1
ATOM 2295 O O . LEU A 1 294 ? -14.359 -20.603 -2.306 1.00 97.19 294 LEU A O 1
ATOM 2299 N N . VAL A 1 295 ? -12.620 -20.221 -0.918 1.00 94.94 295 VAL A N 1
ATOM 2300 C CA . VAL A 1 295 ? -13.375 -20.245 0.335 1.00 94.94 295 VAL A CA 1
ATOM 2301 C C . VAL A 1 295 ? -12.854 -19.165 1.275 1.00 94.94 295 VAL A C 1
ATOM 2303 O O . VAL A 1 295 ? -11.673 -18.813 1.239 1.00 94.94 295 VAL A O 1
ATOM 2306 N N . ALA A 1 296 ? -13.743 -18.642 2.115 1.00 94.56 296 ALA A N 1
ATOM 2307 C CA . ALA A 1 296 ? -13.381 -17.779 3.232 1.00 94.56 296 ALA A CA 1
ATOM 2308 C C . ALA A 1 296 ? -13.487 -18.565 4.544 1.00 94.56 296 ALA A C 1
ATOM 2310 O O . ALA A 1 296 ? -14.415 -19.350 4.726 1.00 94.56 296 ALA A O 1
ATOM 2311 N N . SER A 1 297 ? -12.546 -18.344 5.451 1.00 92.44 297 SER A N 1
ATOM 2312 C CA . SER A 1 297 ? -12.504 -18.918 6.796 1.00 92.44 297 SER A CA 1
ATOM 2313 C C . SER A 1 297 ? -11.930 -17.903 7.784 1.00 92.44 297 SER A C 1
ATOM 2315 O O . SER A 1 297 ? -11.430 -16.851 7.373 1.00 92.44 297 SER A O 1
ATOM 2317 N N . ASN A 1 298 ? -11.996 -18.205 9.087 1.00 90.00 298 ASN A N 1
ATOM 2318 C CA . ASN A 1 298 ? -11.540 -17.305 10.157 1.00 90.00 298 ASN A CA 1
ATOM 2319 C C . ASN A 1 298 ? -12.078 -15.876 9.955 1.00 90.00 298 ASN A C 1
ATOM 2321 O O . ASN A 1 298 ? -11.316 -14.909 9.963 1.00 90.00 298 ASN A O 1
ATOM 2325 N N . ILE A 1 299 ? -13.369 -15.777 9.637 1.00 90.69 299 ILE A N 1
ATOM 2326 C CA . ILE A 1 299 ? -14.028 -14.509 9.352 1.00 90.69 299 ILE A CA 1
ATOM 2327 C C . ILE A 1 299 ? -14.309 -13.839 10.694 1.00 90.69 299 ILE A C 1
ATOM 2329 O O . ILE A 1 299 ? -15.036 -14.396 11.504 1.00 90.69 299 ILE A O 1
ATOM 2333 N N . THR A 1 300 ? -13.734 -12.663 10.913 1.00 90.44 300 THR A N 1
ATOM 2334 C CA . THR A 1 300 ? -14.049 -11.783 12.042 1.00 90.44 300 THR A CA 1
ATOM 2335 C C . THR A 1 300 ? -14.873 -10.593 11.548 1.00 90.44 300 THR A C 1
ATOM 2337 O O . THR A 1 300 ? -15.241 -10.504 10.373 1.00 90.44 300 THR A O 1
ATOM 2340 N N . ASP A 1 301 ? -15.162 -9.641 12.426 1.00 88.81 301 ASP A N 1
ATOM 2341 C CA . ASP A 1 301 ? -15.767 -8.358 12.061 1.00 88.81 301 ASP A CA 1
ATOM 2342 C C . ASP A 1 301 ? -14.865 -7.499 11.154 1.00 88.81 301 ASP A C 1
ATOM 2344 O O . ASP A 1 301 ? -15.337 -6.721 10.330 1.00 88.81 301 ASP A O 1
ATOM 2348 N N . THR A 1 302 ? -13.553 -7.664 11.280 1.00 91.88 302 THR A N 1
ATOM 2349 C CA . THR A 1 302 ? -12.535 -6.802 10.665 1.00 91.88 302 THR A CA 1
ATOM 2350 C C . THR A 1 302 ? -11.564 -7.548 9.756 1.00 91.88 302 THR A C 1
ATOM 2352 O O . THR A 1 302 ? -10.690 -6.925 9.145 1.00 91.88 302 THR A O 1
ATOM 2355 N N . SER A 1 303 ? -11.695 -8.871 9.628 1.00 94.69 303 SER A N 1
ATOM 2356 C CA . SER A 1 303 ? -10.784 -9.683 8.826 1.00 94.69 303 SER A CA 1
ATOM 2357 C C . SER A 1 303 ? -11.412 -10.966 8.286 1.00 94.69 303 SER A C 1
ATOM 2359 O O . SER A 1 303 ? -12.447 -11.418 8.762 1.00 94.69 303 SER A O 1
ATOM 2361 N N . ALA A 1 304 ? -10.784 -11.558 7.274 1.00 96.00 304 ALA A N 1
ATOM 2362 C CA . ALA A 1 304 ? -11.103 -12.897 6.791 1.00 96.00 304 ALA A CA 1
ATOM 2363 C C . ALA A 1 304 ? -9.877 -13.532 6.132 1.00 96.00 304 ALA A C 1
ATOM 2365 O O . ALA A 1 304 ? -9.060 -12.850 5.509 1.00 96.00 304 ALA A O 1
ATOM 2366 N N . THR A 1 305 ? -9.758 -14.854 6.225 1.00 97.25 305 THR A N 1
ATOM 2367 C CA . THR A 1 305 ? -8.750 -15.617 5.483 1.00 97.25 305 THR A CA 1
ATOM 2368 C C . THR A 1 305 ? -9.384 -16.210 4.237 1.00 97.25 305 THR A C 1
ATOM 2370 O O . THR A 1 305 ? -10.368 -16.933 4.330 1.00 97.25 305 THR A O 1
ATOM 2373 N N . ILE A 1 306 ? -8.814 -15.927 3.070 1.00 97.88 306 ILE A N 1
ATOM 2374 C CA . ILE A 1 306 ? -9.248 -16.507 1.800 1.00 97.88 306 ILE A CA 1
ATOM 2375 C C . ILE A 1 306 ? -8.235 -17.561 1.378 1.00 97.88 306 ILE A C 1
ATOM 2377 O O . ILE A 1 306 ? -7.033 -17.286 1.361 1.00 97.88 306 ILE A O 1
ATOM 2381 N N . THR A 1 307 ? -8.711 -18.744 0.999 1.00 98.06 307 THR A N 1
ATOM 2382 C CA . THR A 1 307 ? -7.889 -19.807 0.409 1.00 98.06 307 THR A CA 1
ATOM 2383 C C . THR A 1 307 ? -8.481 -20.278 -0.913 1.00 98.06 307 THR A C 1
ATOM 2385 O O . THR A 1 307 ? -9.668 -20.095 -1.182 1.00 98.06 307 THR A O 1
ATOM 2388 N N . TRP A 1 308 ? -7.636 -20.839 -1.777 1.00 98.25 308 TRP A N 1
ATOM 2389 C CA . TRP A 1 308 ? -8.037 -21.394 -3.070 1.00 98.25 308 TRP A CA 1
ATOM 2390 C C . TRP A 1 308 ? -7.162 -22.587 -3.456 1.00 98.25 308 TRP A C 1
ATOM 2392 O O . TRP A 1 308 ? -6.102 -22.833 -2.883 1.00 98.25 308 TRP A O 1
ATOM 2402 N N . THR A 1 309 ? -7.607 -23.345 -4.453 1.00 97.94 309 THR A N 1
ATOM 2403 C CA . THR A 1 309 ? -6.803 -24.388 -5.097 1.00 97.94 309 THR A CA 1
ATOM 2404 C C . THR A 1 309 ? -5.842 -23.763 -6.105 1.00 97.94 309 THR A C 1
ATOM 2406 O O . THR A 1 309 ? -6.233 -22.881 -6.874 1.00 97.94 309 THR A O 1
ATOM 2409 N N . ALA A 1 310 ? -4.593 -24.238 -6.100 1.00 96.81 310 ALA A N 1
ATOM 2410 C CA . ALA A 1 310 ? -3.535 -23.752 -6.977 1.00 96.81 310 ALA A CA 1
ATOM 2411 C C . ALA A 1 310 ? -3.894 -23.881 -8.464 1.00 96.81 310 ALA A C 1
ATOM 2413 O O . ALA A 1 310 ? -4.475 -24.879 -8.896 1.00 96.81 310 ALA A O 1
ATOM 2414 N N . SER A 1 311 ? -3.483 -22.886 -9.241 1.00 98.12 311 SER A N 1
ATOM 2415 C CA . SER A 1 311 ? -3.501 -22.925 -10.698 1.00 98.12 311 SER A CA 1
ATOM 2416 C C . SER A 1 311 ? -2.324 -23.730 -11.249 1.00 98.12 311 SER A C 1
ATOM 2418 O O . SER A 1 311 ? -1.309 -23.922 -10.577 1.00 98.12 311 SER A O 1
ATOM 2420 N N . THR A 1 312 ? -2.450 -24.179 -12.494 1.00 96.94 312 THR A N 1
ATOM 2421 C CA . THR A 1 312 ? -1.372 -24.822 -13.252 1.00 96.94 312 THR A CA 1
ATOM 2422 C C . THR A 1 312 ? -1.035 -24.007 -14.482 1.00 96.94 312 THR A C 1
ATOM 2424 O O . THR A 1 312 ? -1.913 -23.365 -15.056 1.00 96.94 312 THR A O 1
ATOM 2427 N N . ASP A 1 313 ? 0.218 -24.097 -14.898 1.00 96.00 313 ASP A N 1
ATOM 2428 C CA . ASP A 1 313 ? 0.758 -23.390 -16.046 1.00 96.00 313 ASP A CA 1
ATOM 2429 C C . ASP A 1 313 ? 1.917 -24.206 -16.659 1.00 96.00 313 ASP A C 1
ATOM 2431 O O . ASP A 1 313 ? 2.478 -25.079 -15.984 1.00 96.00 313 ASP A O 1
ATOM 2435 N N . ASN A 1 314 ? 2.241 -23.979 -17.932 1.00 90.94 314 ASN A N 1
ATOM 2436 C CA . ASN A 1 314 ? 3.312 -24.664 -18.664 1.00 90.94 314 ASN A CA 1
ATOM 2437 C C . ASN A 1 314 ? 4.719 -24.251 -18.191 1.00 90.94 314 ASN A C 1
ATOM 2439 O O . ASN A 1 314 ? 5.626 -25.091 -18.239 1.00 90.94 314 ASN A O 1
ATOM 2443 N N . THR A 1 315 ? 4.910 -23.013 -17.721 1.00 88.31 315 THR A N 1
ATOM 2444 C CA . THR A 1 315 ? 6.179 -22.531 -17.138 1.00 88.31 315 THR A CA 1
ATOM 2445 C C . THR A 1 315 ? 6.097 -22.269 -15.637 1.00 88.31 315 THR A C 1
ATOM 2447 O O . THR A 1 315 ? 7.129 -22.212 -14.962 1.00 88.31 315 THR A O 1
ATOM 2450 N N . GLY A 1 316 ? 4.883 -22.246 -15.092 1.00 90.31 316 GLY A N 1
ATOM 2451 C CA . GLY A 1 316 ? 4.606 -22.223 -13.664 1.00 90.31 316 GLY A CA 1
ATOM 2452 C C . GLY A 1 316 ? 3.958 -20.917 -13.219 1.00 90.31 316 GLY A C 1
ATOM 2453 O O . GLY A 1 316 ? 4.172 -19.848 -13.780 1.00 90.31 316 GLY A O 1
ATOM 2454 N N . VAL A 1 317 ? 3.163 -21.004 -12.154 1.00 93.44 317 VAL A N 1
ATOM 2455 C CA . VAL A 1 317 ? 2.490 -19.838 -11.575 1.00 93.44 317 VAL A CA 1
ATOM 2456 C C . VAL A 1 317 ? 3.478 -19.051 -10.721 1.00 93.44 317 VAL A C 1
ATOM 2458 O O . VAL A 1 317 ? 4.129 -19.614 -9.841 1.00 93.44 317 VAL A O 1
ATOM 2461 N N . TYR A 1 318 ? 3.569 -17.750 -10.973 1.00 91.31 318 TYR A N 1
ATOM 2462 C CA . TYR A 1 318 ? 4.414 -16.819 -10.236 1.00 91.31 318 TYR A CA 1
ATOM 2463 C C . TYR A 1 318 ? 3.710 -16.307 -8.976 1.00 91.31 318 TYR A C 1
ATOM 2465 O O . TYR A 1 318 ? 4.248 -16.420 -7.875 1.00 91.31 318 TYR A O 1
ATOM 2473 N N . ASP A 1 319 ? 2.494 -15.775 -9.122 1.00 93.88 319 ASP A N 1
ATOM 2474 C CA . ASP A 1 319 ? 1.677 -15.276 -8.016 1.00 93.88 319 ASP A CA 1
ATOM 2475 C C . ASP A 1 319 ? 0.171 -15.293 -8.329 1.00 93.88 319 ASP A C 1
ATOM 2477 O O . ASP A 1 319 ? -0.283 -15.697 -9.404 1.00 93.88 319 ASP A O 1
ATOM 2481 N N . TYR A 1 320 ? -0.618 -14.878 -7.341 1.00 97.19 320 TYR A N 1
ATOM 2482 C CA . TYR A 1 320 ? -2.064 -14.742 -7.409 1.00 97.19 320 TYR A CA 1
ATOM 2483 C C . TYR A 1 320 ? -2.474 -13.306 -7.100 1.00 97.19 320 TYR A C 1
ATOM 2485 O O . TYR A 1 320 ? -2.168 -12.788 -6.028 1.00 97.19 320 TYR A O 1
ATOM 2493 N N . LEU A 1 321 ? -3.204 -12.679 -8.017 1.00 95.56 321 LEU A N 1
ATOM 2494 C CA . LEU A 1 321 ? -3.757 -11.335 -7.870 1.00 95.56 321 LEU A CA 1
ATOM 2495 C C . LEU A 1 321 ? -5.127 -11.424 -7.198 1.00 95.56 321 LEU A C 1
ATOM 2497 O O . LEU A 1 321 ? -6.045 -12.041 -7.741 1.00 95.56 321 LEU A O 1
ATOM 2501 N N . VAL A 1 322 ? -5.273 -10.802 -6.032 1.00 96.75 322 VAL A N 1
ATOM 2502 C CA . VAL A 1 322 ? -6.488 -10.844 -5.212 1.00 96.75 322 VAL A CA 1
ATOM 2503 C C . VAL A 1 322 ? -7.270 -9.549 -5.381 1.00 96.75 322 VAL A C 1
ATOM 2505 O O . VAL A 1 322 ? -6.721 -8.455 -5.237 1.00 96.75 322 VAL A O 1
ATOM 2508 N N . TYR A 1 323 ? -8.569 -9.681 -5.639 1.00 96.06 323 TYR A N 1
ATOM 2509 C CA . TYR A 1 323 ? -9.486 -8.564 -5.823 1.00 96.06 323 TYR A CA 1
ATOM 2510 C C . TYR A 1 323 ? -10.609 -8.619 -4.788 1.00 96.06 323 TYR A C 1
ATOM 2512 O O . TYR A 1 323 ? -11.228 -9.667 -4.603 1.00 96.06 323 TYR A O 1
ATOM 2520 N N . LEU A 1 324 ? -10.892 -7.477 -4.160 1.00 95.44 324 LEU A N 1
ATOM 2521 C CA . LEU A 1 324 ? -11.982 -7.271 -3.207 1.00 95.44 324 LEU A CA 1
ATOM 2522 C C . LEU A 1 324 ? -12.994 -6.297 -3.818 1.00 95.44 324 LEU A C 1
ATOM 2524 O O . LEU A 1 324 ? -12.652 -5.169 -4.176 1.00 95.44 324 LEU A O 1
ATOM 2528 N N . ASN A 1 325 ? -14.244 -6.736 -3.967 1.00 94.88 325 ASN A N 1
ATOM 2529 C CA . ASN A 1 325 ? -15.320 -5.989 -4.628 1.00 94.88 325 ASN A CA 1
ATOM 2530 C C . ASN A 1 325 ? -14.931 -5.495 -6.037 1.00 94.88 325 ASN A C 1
ATOM 2532 O O . ASN A 1 325 ? -15.280 -4.387 -6.441 1.00 94.88 325 ASN A O 1
ATOM 2536 N N . GLY A 1 326 ? -14.162 -6.308 -6.768 1.00 90.88 326 GLY A N 1
ATOM 2537 C CA . GLY A 1 326 ? -13.674 -6.003 -8.118 1.00 90.88 326 GLY A CA 1
ATOM 2538 C C . GLY A 1 326 ? -12.431 -5.107 -8.184 1.00 90.88 326 GLY A C 1
ATOM 2539 O O . GLY A 1 326 ? -11.857 -4.966 -9.261 1.00 90.88 326 GLY A O 1
ATOM 2540 N N . ASN A 1 327 ? -11.968 -4.546 -7.064 1.00 86.62 327 ASN A N 1
ATOM 2541 C CA . ASN A 1 327 ? -10.752 -3.734 -7.015 1.00 86.62 327 ASN A CA 1
ATOM 2542 C C . ASN A 1 327 ? -9.551 -4.593 -6.628 1.00 86.62 327 ASN A C 1
ATOM 2544 O O . ASN A 1 327 ? -9.659 -5.427 -5.730 1.00 86.62 327 ASN A O 1
ATOM 2548 N N . TYR A 1 328 ? -8.406 -4.381 -7.280 1.00 86.88 328 TYR A N 1
ATOM 2549 C CA . TYR A 1 328 ? -7.161 -5.039 -6.886 1.00 86.88 328 TYR A CA 1
ATOM 2550 C C . TYR A 1 328 ? -6.817 -4.663 -5.441 1.00 86.88 328 TYR A C 1
ATOM 2552 O O . TYR A 1 328 ? -6.775 -3.482 -5.098 1.00 86.88 328 TYR A O 1
ATOM 2560 N N . LEU A 1 329 ? -6.591 -5.677 -4.610 1.00 85.94 329 LEU A N 1
ATOM 2561 C CA . LEU A 1 329 ? -6.249 -5.518 -3.203 1.00 85.94 329 LEU A CA 1
ATOM 2562 C C . LEU A 1 329 ? -4.760 -5.780 -2.977 1.00 85.94 329 LEU A C 1
ATOM 2564 O O . LEU A 1 329 ? -4.061 -4.949 -2.406 1.00 85.94 329 LEU A O 1
ATOM 2568 N N . THR A 1 330 ? -4.285 -6.957 -3.389 1.00 86.88 330 THR A N 1
ATOM 2569 C CA . THR A 1 330 ? -2.912 -7.413 -3.144 1.00 86.88 330 THR A CA 1
ATOM 2570 C C . THR A 1 330 ? -2.553 -8.596 -4.048 1.00 86.88 330 THR A C 1
ATOM 2572 O O . THR A 1 330 ? -3.398 -9.105 -4.785 1.00 86.88 330 THR A O 1
ATOM 2575 N N . SER A 1 331 ? -1.308 -9.060 -3.964 1.00 89.50 331 SER A N 1
ATOM 2576 C CA . SER A 1 331 ? -0.841 -10.301 -4.582 1.00 89.50 331 SER A CA 1
ATOM 2577 C C . SER A 1 331 ? -0.310 -11.270 -3.522 1.00 89.50 331 SER A C 1
ATOM 2579 O O . SER A 1 331 ? 0.114 -10.850 -2.445 1.00 89.50 331 SER A O 1
ATOM 2581 N N . SER A 1 332 ? -0.354 -12.570 -3.808 1.00 92.00 332 SER A N 1
ATOM 2582 C CA . SER A 1 332 ? 0.180 -13.622 -2.940 1.00 92.00 332 SER A CA 1
ATOM 2583 C C . SER A 1 332 ? 0.893 -14.679 -3.773 1.00 92.00 332 SER A C 1
ATOM 2585 O O . SER A 1 332 ? 0.348 -15.156 -4.761 1.00 92.00 332 SER A O 1
ATOM 2587 N N . THR A 1 333 ? 2.097 -15.082 -3.372 1.00 91.69 333 THR A N 1
ATOM 2588 C CA . THR A 1 333 ? 2.785 -16.250 -3.954 1.00 91.69 333 THR A CA 1
ATOM 2589 C C . THR A 1 333 ? 2.280 -17.570 -3.362 1.00 91.69 333 THR A C 1
ATOM 2591 O O . THR A 1 333 ? 2.587 -18.645 -3.873 1.00 91.69 333 THR A O 1
ATOM 2594 N N . ALA A 1 334 ? 1.486 -17.503 -2.288 1.00 95.69 334 ALA A N 1
ATOM 2595 C CA . ALA A 1 334 ? 0.799 -18.637 -1.685 1.00 95.69 334 ALA A CA 1
ATOM 2596 C C . ALA A 1 334 ? -0.643 -18.746 -2.202 1.00 95.69 334 ALA A C 1
ATOM 2598 O O . ALA A 1 334 ? -1.196 -17.810 -2.775 1.00 95.69 334 ALA A O 1
ATOM 2599 N N . THR A 1 335 ? -1.301 -19.871 -1.927 1.00 97.44 335 THR A N 1
ATOM 2600 C CA . THR A 1 335 ? -2.724 -20.089 -2.246 1.00 97.44 335 THR A CA 1
ATOM 2601 C C . THR A 1 335 ? -3.663 -19.624 -1.128 1.00 97.44 335 THR A C 1
ATOM 2603 O O . THR A 1 335 ? -4.712 -20.222 -0.873 1.00 97.44 335 THR A O 1
ATOM 2606 N N . SER A 1 336 ? -3.242 -18.588 -0.404 1.00 97.25 336 SER A N 1
ATOM 2607 C CA . SER A 1 336 ? -3.982 -18.001 0.707 1.00 97.25 336 SER A CA 1
ATOM 2608 C C . SER A 1 336 ? -3.619 -16.535 0.911 1.00 97.25 336 SER A C 1
ATOM 2610 O O . SER A 1 336 ? -2.477 -16.135 0.663 1.00 97.25 336 SER A O 1
ATOM 2612 N N . VAL A 1 337 ? -4.558 -15.759 1.449 1.00 96.75 337 VAL A N 1
ATOM 2613 C CA . VAL A 1 337 ? -4.327 -14.392 1.930 1.00 96.75 337 VAL A CA 1
ATOM 2614 C C . VAL A 1 337 ? -5.199 -14.103 3.151 1.00 96.75 337 VAL A C 1
ATOM 2616 O O . VAL A 1 337 ? -6.346 -14.541 3.213 1.00 96.75 337 VAL A O 1
ATOM 2619 N N . ASN A 1 338 ? -4.669 -13.357 4.119 1.00 96.56 338 ASN A N 1
ATOM 2620 C CA . ASN A 1 338 ? -5.473 -12.763 5.183 1.00 96.56 338 ASN A CA 1
ATOM 2621 C C . ASN A 1 338 ? -5.787 -11.311 4.809 1.00 96.56 338 ASN A C 1
ATOM 2623 O O . ASN A 1 338 ? -4.880 -10.532 4.514 1.00 96.56 338 ASN A O 1
ATOM 2627 N N . ILE A 1 339 ? -7.071 -10.977 4.778 1.00 94.62 339 ILE A N 1
ATOM 2628 C CA . ILE A 1 339 ? -7.575 -9.638 4.495 1.00 94.62 339 ILE A CA 1
ATOM 2629 C C . ILE A 1 339 ? -7.971 -9.016 5.828 1.00 94.62 339 ILE A C 1
ATOM 2631 O O . ILE A 1 339 ? -8.724 -9.629 6.576 1.00 94.62 339 ILE A O 1
ATOM 2635 N N . SER A 1 340 ? -7.483 -7.812 6.111 1.00 92.31 340 SER A N 1
ATOM 2636 C CA . SER A 1 340 ? -7.753 -7.056 7.338 1.00 92.31 340 SER A CA 1
ATOM 2637 C C . SER A 1 340 ? -8.372 -5.689 7.026 1.00 92.31 340 SER A C 1
ATOM 2639 O O . SER A 1 340 ? -8.525 -5.325 5.858 1.00 92.31 340 SER A O 1
ATOM 2641 N N . ASN A 1 341 ? -8.720 -4.923 8.066 1.00 86.56 341 ASN A N 1
ATOM 2642 C CA . ASN A 1 341 ? -9.378 -3.611 7.963 1.00 86.56 341 ASN A CA 1
ATOM 2643 C C . ASN A 1 341 ? -10.716 -3.660 7.205 1.00 86.56 341 ASN A C 1
ATOM 2645 O O . ASN A 1 341 ? -11.076 -2.726 6.486 1.00 86.56 341 ASN A O 1
ATOM 2649 N N . LEU A 1 342 ? -11.440 -4.770 7.347 1.00 91.25 342 LEU A N 1
ATOM 2650 C CA . LEU A 1 342 ? -12.815 -4.889 6.884 1.00 91.25 342 LEU A CA 1
ATOM 2651 C C . LEU A 1 342 ? -13.765 -4.195 7.870 1.00 91.25 342 LEU A C 1
ATOM 2653 O O . LEU A 1 342 ? -13.418 -3.937 9.021 1.00 91.25 342 LEU A O 1
ATOM 2657 N N . ASN A 1 343 ? -14.970 -3.892 7.404 1.00 89.38 343 ASN A N 1
ATOM 2658 C CA . ASN A 1 343 ? -16.052 -3.394 8.239 1.00 89.38 343 ASN A CA 1
ATOM 2659 C C . ASN A 1 343 ? -16.908 -4.575 8.699 1.00 89.38 343 ASN A C 1
ATOM 2661 O O . ASN A 1 343 ? -17.184 -5.467 7.895 1.00 89.38 343 ASN A O 1
ATOM 2665 N N . GLY A 1 344 ? -17.374 -4.551 9.950 1.00 89.12 344 GLY A N 1
ATOM 2666 C CA . GLY A 1 344 ? -18.272 -5.577 10.485 1.00 89.12 344 GLY A CA 1
ATOM 2667 C C . GLY A 1 344 ? -19.617 -5.610 9.760 1.00 89.12 344 GLY A C 1
ATOM 2668 O O . GLY A 1 344 ? -20.048 -4.603 9.189 1.00 89.12 344 GLY A O 1
ATOM 2669 N N . ASN A 1 345 ? -20.275 -6.771 9.778 1.00 87.38 345 ASN A N 1
ATOM 2670 C CA . ASN A 1 345 ? -21.572 -7.022 9.141 1.00 87.38 345 ASN A CA 1
ATOM 2671 C C . ASN A 1 345 ? -21.656 -6.509 7.689 1.00 87.38 345 ASN A C 1
ATOM 2673 O O . ASN A 1 345 ? -22.641 -5.897 7.267 1.00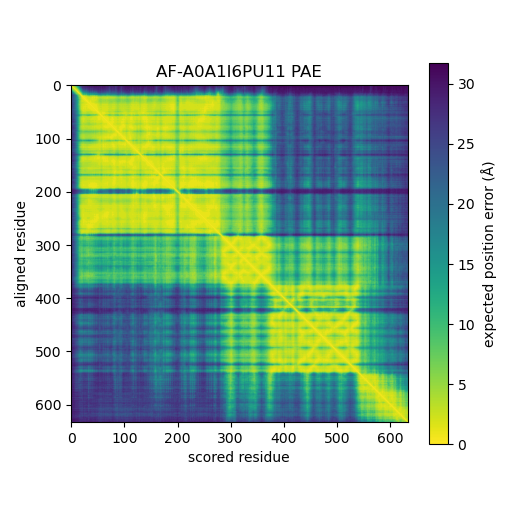 87.38 345 ASN A O 1
ATOM 2677 N N . THR A 1 346 ? -20.577 -6.687 6.929 1.00 92.56 346 THR A N 1
ATOM 2678 C CA . THR A 1 346 ? -20.460 -6.189 5.559 1.00 92.56 346 THR A CA 1
ATOM 2679 C C . THR A 1 346 ? -20.195 -7.355 4.622 1.00 92.56 346 THR A C 1
ATOM 2681 O O . THR A 1 346 ? -19.299 -8.167 4.845 1.00 92.56 346 THR A O 1
ATOM 2684 N N . SER A 1 347 ? -20.992 -7.443 3.556 1.00 95.44 347 SER A N 1
ATOM 2685 C CA . SER A 1 347 ? -20.786 -8.448 2.517 1.00 95.44 347 SER A CA 1
ATOM 2686 C C . SER A 1 347 ? -19.682 -8.006 1.561 1.00 95.44 347 SER A C 1
ATOM 2688 O O . SER A 1 347 ? -19.694 -6.883 1.047 1.00 95.44 347 SER A O 1
ATOM 2690 N N . TYR A 1 348 ? -18.743 -8.909 1.315 1.00 95.94 348 TYR A N 1
ATOM 2691 C CA . TYR A 1 348 ? -17.616 -8.730 0.418 1.00 95.94 348 TYR A CA 1
ATOM 2692 C C . TYR A 1 348 ? -17.623 -9.800 -0.663 1.00 95.94 348 TYR A C 1
ATOM 2694 O O . TYR A 1 348 ? -17.963 -10.957 -0.421 1.00 95.94 348 TYR A O 1
ATOM 2702 N N . GLN A 1 349 ? -17.182 -9.410 -1.855 1.00 97.38 349 GLN A N 1
ATOM 2703 C CA . GLN A 1 349 ? -16.954 -10.312 -2.972 1.00 97.38 349 GLN A CA 1
ATOM 2704 C C . GLN A 1 349 ? -15.459 -10.440 -3.248 1.00 97.38 349 GLN A C 1
ATOM 2706 O O . GLN A 1 349 ? -14.773 -9.435 -3.442 1.00 97.38 349 GLN A O 1
ATOM 2711 N N . ILE A 1 350 ? -14.968 -11.673 -3.329 1.00 97.69 350 ILE A N 1
ATOM 2712 C CA . ILE A 1 350 ? -13.585 -11.980 -3.693 1.00 97.69 350 ILE A CA 1
ATOM 2713 C C . ILE A 1 350 ? -13.526 -12.663 -5.047 1.00 97.69 350 ILE A C 1
ATOM 2715 O O . ILE A 1 350 ? -14.329 -13.543 -5.357 1.00 97.69 350 ILE A O 1
ATOM 2719 N N . SER A 1 351 ? -12.513 -12.294 -5.822 1.00 97.81 351 SER A N 1
ATOM 2720 C CA . SER A 1 351 ? -12.069 -13.032 -7.001 1.00 97.81 351 SER A CA 1
ATOM 2721 C C . SER A 1 351 ? -10.548 -13.014 -7.080 1.00 97.81 351 SER A C 1
ATOM 2723 O O . SER A 1 351 ? -9.916 -12.040 -6.665 1.00 97.81 351 SER A O 1
ATOM 2725 N N . VAL A 1 352 ? -9.961 -14.071 -7.633 1.00 98.31 352 VAL A N 1
ATOM 2726 C CA . VAL A 1 352 ? -8.507 -14.228 -7.737 1.00 98.31 352 VAL A CA 1
ATOM 2727 C C . VAL A 1 352 ? -8.129 -14.576 -9.176 1.00 98.31 352 VAL A C 1
ATOM 2729 O O . VAL A 1 352 ? -8.840 -15.330 -9.840 1.00 98.31 352 VAL A O 1
ATOM 2732 N N . LYS A 1 353 ? -7.009 -14.037 -9.660 1.00 98.06 353 LYS A N 1
ATOM 2733 C CA . LYS A 1 353 ? -6.334 -14.491 -10.887 1.00 98.06 353 LYS A CA 1
ATOM 2734 C C . LYS A 1 353 ? -4.997 -15.120 -10.543 1.00 98.06 353 LYS A C 1
ATOM 2736 O O . LYS A 1 353 ? -4.363 -14.688 -9.589 1.00 98.06 353 LYS A O 1
ATOM 2741 N N . ALA A 1 354 ? -4.554 -16.085 -11.335 1.00 97.56 354 ALA A N 1
ATOM 2742 C CA . ALA A 1 354 ? -3.168 -16.531 -11.337 1.00 97.56 354 ALA A CA 1
ATOM 2743 C C . ALA A 1 354 ? -2.386 -15.779 -12.416 1.00 97.56 354 ALA A C 1
ATOM 2745 O O . ALA A 1 354 ? -2.946 -15.407 -13.451 1.00 97.56 354 ALA A O 1
ATOM 2746 N N . ARG A 1 355 ? -1.098 -15.568 -12.172 1.00 94.62 355 ARG A N 1
ATOM 2747 C CA . ARG A 1 355 ? -0.176 -14.948 -13.119 1.00 94.62 355 ARG A CA 1
ATOM 2748 C C . ARG A 1 355 ? 1.125 -15.740 -13.164 1.00 94.62 355 ARG A C 1
ATOM 2750 O O . ARG A 1 355 ? 1.593 -16.205 -12.127 1.00 94.62 355 ARG A O 1
ATOM 2757 N N . ASP A 1 356 ? 1.678 -15.926 -14.355 1.00 91.44 356 ASP A N 1
ATOM 2758 C CA . ASP A 1 356 ? 2.966 -16.596 -14.568 1.00 91.44 356 ASP A CA 1
ATOM 2759 C C . ASP A 1 356 ? 4.146 -15.603 -14.527 1.00 91.44 356 ASP A C 1
ATOM 2761 O O . ASP A 1 356 ? 3.983 -14.394 -14.329 1.00 91.44 356 ASP A O 1
ATOM 2765 N N . ALA A 1 357 ? 5.366 -16.109 -14.720 1.00 86.94 357 ALA A N 1
ATOM 2766 C CA . ALA A 1 357 ? 6.559 -15.266 -14.774 1.00 86.94 357 ALA A CA 1
ATOM 2767 C C . ALA A 1 357 ? 6.634 -14.415 -16.057 1.00 86.94 357 ALA A C 1
ATOM 2769 O O . ALA A 1 357 ? 7.325 -13.396 -16.065 1.00 86.94 357 ALA A O 1
ATOM 2770 N N . ALA A 1 358 ? 5.925 -14.803 -17.121 1.00 85.69 358 ALA A N 1
ATOM 2771 C CA . ALA A 1 358 ? 5.815 -14.056 -18.372 1.00 85.69 358 ALA A CA 1
ATOM 2772 C C . ALA A 1 358 ? 4.747 -12.942 -18.332 1.00 85.69 358 ALA A C 1
ATOM 2774 O O . ALA A 1 358 ? 4.573 -12.226 -19.317 1.00 85.69 358 ALA A O 1
ATOM 2775 N N . ASN A 1 359 ? 4.099 -12.745 -17.177 1.00 87.06 359 ASN A N 1
ATOM 2776 C CA . ASN A 1 359 ? 3.026 -11.782 -16.936 1.00 87.06 359 ASN A CA 1
ATOM 2777 C C . ASN A 1 359 ? 1.716 -12.095 -17.697 1.00 87.06 359 ASN A C 1
ATOM 2779 O O . ASN A 1 359 ? 0.841 -11.229 -17.796 1.00 87.06 359 ASN A O 1
ATOM 2783 N N . ASN A 1 360 ? 1.527 -13.332 -18.172 1.00 89.56 360 ASN A N 1
ATOM 2784 C CA . ASN A 1 360 ? 0.225 -13.808 -18.628 1.00 89.56 360 ASN A CA 1
ATOM 2785 C C . ASN A 1 360 ? -0.676 -14.030 -17.412 1.00 89.56 360 ASN A C 1
ATOM 2787 O O . ASN A 1 360 ? -0.262 -14.576 -16.388 1.00 89.56 360 ASN A O 1
ATOM 2791 N N . GLN A 1 361 ? -1.930 -13.596 -17.517 1.00 94.81 361 GLN A N 1
ATOM 2792 C CA . GLN A 1 361 ? -2.902 -13.698 -16.432 1.00 94.81 361 GLN A CA 1
ATOM 2793 C C . GLN A 1 361 ? -4.042 -14.621 -16.825 1.00 94.81 361 GLN A C 1
ATOM 2795 O O . GLN A 1 361 ? -4.580 -14.518 -17.928 1.00 94.81 361 GLN A O 1
ATOM 2800 N N . SER A 1 362 ? -4.460 -15.465 -15.888 1.00 97.69 362 SER A N 1
ATOM 2801 C CA . SER A 1 362 ? -5.641 -16.300 -16.050 1.00 97.69 362 SER A CA 1
ATOM 2802 C C . SER A 1 362 ? -6.923 -15.465 -16.179 1.00 97.69 362 SER A C 1
ATOM 2804 O O . SER A 1 362 ? -6.995 -14.289 -15.793 1.00 97.69 362 SER A O 1
ATOM 2806 N N . GLU A 1 363 ? -7.999 -16.121 -16.611 1.00 97.69 363 GLU A N 1
ATOM 2807 C CA . GLU A 1 363 ? -9.353 -15.656 -16.301 1.00 97.69 363 GLU A CA 1
ATOM 2808 C C . GLU A 1 363 ? -9.551 -15.546 -14.779 1.00 97.69 363 GLU A C 1
ATOM 2810 O O . GLU A 1 363 ? -8.834 -16.175 -13.990 1.00 97.69 363 GLU A O 1
ATOM 2815 N N . PHE A 1 364 ? -10.527 -14.743 -14.350 1.00 97.62 364 PHE A N 1
ATOM 2816 C CA . PHE A 1 364 ? -10.906 -14.701 -12.938 1.00 97.62 364 PHE A CA 1
ATOM 2817 C C . PHE A 1 364 ? -11.414 -16.069 -12.472 1.00 97.62 364 PHE A C 1
ATOM 2819 O O . PHE A 1 364 ? -12.103 -16.783 -13.205 1.00 97.62 364 PHE A O 1
ATOM 2826 N N . SER A 1 365 ? -11.134 -16.401 -11.214 1.00 98.25 365 SER A N 1
ATOM 2827 C CA . SER A 1 365 ? -11.868 -17.441 -10.505 1.00 98.25 365 SER A CA 1
ATOM 2828 C C . SER A 1 365 ? -13.373 -17.140 -10.483 1.00 98.25 365 SER A C 1
ATOM 2830 O O . SER A 1 365 ? -13.804 -15.995 -10.651 1.00 98.25 365 SER A O 1
ATOM 2832 N N . ALA A 1 366 ? -14.189 -18.148 -10.165 1.00 96.44 366 ALA A N 1
ATOM 2833 C CA . ALA A 1 366 ? -15.554 -17.877 -9.723 1.00 96.44 366 ALA A CA 1
ATOM 2834 C C . ALA A 1 366 ? -15.520 -16.950 -8.493 1.00 96.44 366 ALA A C 1
ATOM 2836 O O . ALA A 1 366 ? -14.684 -17.134 -7.602 1.00 96.44 366 ALA A O 1
ATOM 2837 N N . SER A 1 367 ? -16.398 -15.947 -8.461 1.00 95.19 367 SER A N 1
ATOM 2838 C CA . SER A 1 367 ? -16.499 -15.037 -7.321 1.00 95.19 367 SER A CA 1
ATOM 2839 C C . SER A 1 367 ? -17.035 -15.767 -6.090 1.00 95.19 367 SER A C 1
ATOM 2841 O O . SER A 1 367 ? -17.984 -16.545 -6.197 1.00 95.19 367 SER A O 1
ATOM 2843 N N . TYR A 1 368 ? -16.468 -15.471 -4.924 1.00 95.81 368 TYR A N 1
ATOM 2844 C CA . TYR A 1 368 ? -16.934 -15.972 -3.634 1.00 95.81 368 TYR A CA 1
ATOM 2845 C C . TYR A 1 368 ? -17.413 -14.803 -2.777 1.00 95.81 368 TYR A C 1
ATOM 2847 O O . TYR A 1 368 ? -16.682 -13.825 -2.613 1.00 95.81 368 TYR A O 1
ATOM 2855 N N . ASN A 1 369 ? -18.635 -14.890 -2.251 1.00 95.81 369 ASN A N 1
ATOM 2856 C CA . ASN A 1 369 ? -19.161 -13.886 -1.334 1.00 95.81 369 ASN A CA 1
ATOM 2857 C C . ASN A 1 369 ? -19.038 -14.399 0.098 1.00 95.81 369 ASN A C 1
ATOM 2859 O O . ASN A 1 369 ? -19.391 -15.544 0.376 1.00 95.81 369 ASN A O 1
ATOM 2863 N N . PHE A 1 370 ? -18.590 -13.536 0.996 1.00 93.56 370 PHE A N 1
ATOM 2864 C CA . PHE A 1 370 ? -18.620 -13.779 2.432 1.00 93.56 370 PHE A CA 1
ATOM 2865 C C . PHE A 1 370 ? -19.104 -12.517 3.142 1.00 93.56 370 PHE A C 1
ATOM 2867 O O . PHE A 1 370 ? -19.049 -11.423 2.579 1.00 93.56 370 PHE A O 1
ATOM 2874 N N . THR A 1 371 ? -19.592 -12.667 4.364 1.00 92.69 371 THR A N 1
ATOM 2875 C CA . THR A 1 371 ? -20.029 -11.545 5.196 1.00 92.69 371 THR A CA 1
ATOM 2876 C C . THR A 1 371 ? -19.205 -11.575 6.466 1.00 92.69 371 THR A C 1
ATOM 2878 O O . THR A 1 371 ? -19.084 -12.632 7.078 1.00 92.69 371 THR A O 1
ATOM 2881 N N . THR A 1 372 ? -18.591 -10.448 6.820 1.00 92.06 372 THR A N 1
ATOM 2882 C CA . THR A 1 372 ? -17.890 -10.308 8.102 1.00 92.06 372 THR A CA 1
ATOM 2883 C C . THR A 1 372 ? -18.858 -10.465 9.265 1.00 92.06 372 THR A C 1
ATOM 2885 O O . THR A 1 372 ? -20.037 -10.120 9.148 1.00 92.06 372 THR A O 1
ATOM 2888 N N . GLN A 1 373 ? -18.355 -10.951 10.399 1.00 85.94 373 GLN A N 1
ATOM 2889 C CA . GLN A 1 373 ? -19.154 -11.035 11.620 1.00 85.94 373 GLN A CA 1
ATOM 2890 C C . GLN A 1 373 ? -19.630 -9.643 12.044 1.00 85.94 373 GLN A C 1
ATOM 2892 O O . GLN A 1 373 ? -19.087 -8.607 11.634 1.00 85.94 373 GLN A O 1
ATOM 2897 N N . VAL A 1 374 ? -20.686 -9.601 12.849 1.00 84.31 374 VAL A N 1
ATOM 2898 C CA . VAL A 1 374 ? -21.148 -8.333 13.401 1.00 84.31 374 VAL A CA 1
ATOM 2899 C C . VAL A 1 374 ? -20.116 -7.861 14.422 1.00 84.31 374 VAL A C 1
ATOM 2901 O O . VAL A 1 374 ? -19.789 -8.579 15.354 1.00 84.31 374 VAL A O 1
ATOM 2904 N N . GLY A 1 375 ? -19.578 -6.656 14.231 1.00 84.00 375 GLY A N 1
ATOM 2905 C CA . GLY A 1 375 ? -18.623 -6.081 15.177 1.00 84.00 375 GLY A CA 1
ATOM 2906 C C . GLY A 1 375 ? -19.263 -5.730 16.524 1.00 84.00 375 GLY A C 1
ATOM 2907 O O . GLY A 1 375 ? -20.494 -5.746 16.661 1.00 84.00 375 GLY A O 1
ATOM 2908 N N . PRO A 1 376 ? -18.441 -5.352 17.514 1.00 87.44 376 PRO A N 1
ATOM 2909 C CA . PRO A 1 376 ? -18.934 -4.981 18.830 1.00 87.44 376 PRO A CA 1
ATOM 2910 C C . PRO A 1 376 ? -19.782 -3.700 18.772 1.00 87.44 376 PRO A C 1
ATOM 2912 O O . PRO A 1 376 ? -19.571 -2.819 17.929 1.00 87.44 376 PRO A O 1
ATOM 2915 N N . THR A 1 377 ? -20.727 -3.565 19.701 1.00 89.25 377 THR A N 1
ATOM 2916 C CA . THR A 1 377 ? -21.591 -2.381 19.801 1.00 89.25 377 THR A CA 1
ATOM 2917 C C . THR A 1 377 ? -20.767 -1.187 20.278 1.00 89.25 377 THR A C 1
ATOM 2919 O O . THR A 1 377 ? -20.194 -1.222 21.362 1.00 89.25 377 THR A O 1
ATOM 2922 N N . VAL A 1 378 ? -20.690 -0.102 19.501 1.00 92.00 378 VAL A N 1
ATOM 2923 C CA . VAL A 1 378 ? -19.966 1.115 19.916 1.00 92.00 378 VAL A CA 1
ATOM 2924 C C . VAL A 1 378 ? -20.852 1.953 20.837 1.00 92.00 378 VAL A C 1
ATOM 2926 O O . VAL A 1 378 ? -21.828 2.547 20.384 1.00 92.00 378 VAL A O 1
ATOM 2929 N N . LEU A 1 379 ? -20.489 2.035 22.119 1.00 94.56 379 LEU A N 1
ATOM 2930 C CA . LEU A 1 379 ? -21.204 2.850 23.109 1.00 94.56 379 LEU A CA 1
ATOM 2931 C C . LEU A 1 379 ? -20.749 4.310 23.073 1.00 94.56 379 LEU A C 1
ATOM 2933 O O . LEU A 1 379 ? -21.545 5.233 23.245 1.00 94.56 379 LEU A O 1
ATOM 2937 N N . PHE A 1 380 ? -19.455 4.527 22.843 1.00 96.88 380 PHE A N 1
ATOM 2938 C CA . PHE A 1 380 ? -18.865 5.853 22.739 1.00 96.88 380 PHE A CA 1
ATOM 2939 C C . PHE A 1 380 ? -17.600 5.798 21.888 1.00 96.88 380 PHE A C 1
ATOM 2941 O O . PHE A 1 380 ? -16.806 4.871 22.009 1.00 96.88 380 PHE A O 1
ATOM 2948 N N . GLU A 1 381 ? -17.383 6.804 21.047 1.00 95.94 381 GLU A N 1
ATOM 2949 C CA . GLU A 1 381 ? -16.168 6.914 20.240 1.00 95.94 381 GLU A CA 1
ATOM 2950 C C . GLU A 1 381 ? -15.848 8.380 19.962 1.00 95.94 381 GLU A C 1
ATOM 2952 O O . GLU A 1 381 ? -16.719 9.137 19.520 1.00 95.94 381 GLU A O 1
ATOM 2957 N N . GLU A 1 382 ? -14.599 8.756 20.209 1.00 94.56 382 GLU A N 1
ATOM 2958 C CA . GLU A 1 382 ? -13.997 10.032 19.853 1.00 94.56 382 GLU A CA 1
ATOM 2959 C C . GLU A 1 382 ? -12.569 9.788 19.355 1.00 94.56 382 GLU A C 1
ATOM 2961 O O . GLU A 1 382 ? -11.735 9.245 20.078 1.00 94.56 382 GLU A O 1
ATOM 2966 N N . ASN A 1 383 ? -12.299 10.196 18.119 1.00 90.56 383 ASN A N 1
ATOM 2967 C CA . ASN A 1 383 ? -11.009 10.006 17.457 1.00 90.56 383 ASN A CA 1
ATOM 2968 C C . ASN A 1 383 ? -10.204 11.303 17.333 1.00 90.56 383 ASN A C 1
ATOM 2970 O O . ASN A 1 383 ? -9.161 11.290 16.707 1.00 90.56 383 ASN A O 1
ATOM 2974 N N . PHE A 1 384 ? -10.730 12.428 17.825 1.00 89.62 384 PHE A N 1
ATOM 2975 C CA . PHE A 1 384 ? -10.078 13.737 17.858 1.00 89.62 384 PHE A CA 1
ATOM 2976 C C . PHE A 1 384 ? -9.511 14.237 16.514 1.00 89.62 384 PHE A C 1
ATOM 2978 O O . PHE A 1 384 ? -8.769 15.218 16.479 1.00 89.62 384 PHE A O 1
ATOM 2985 N N . ASN A 1 385 ? -9.947 13.656 15.391 1.00 84.31 385 ASN A N 1
ATOM 2986 C CA . ASN A 1 385 ? -9.513 14.036 14.045 1.00 84.31 385 ASN A CA 1
ATOM 2987 C C . ASN A 1 385 ? -10.132 15.372 13.589 1.00 84.31 385 ASN A C 1
ATOM 2989 O O . ASN A 1 385 ? -9.724 15.948 12.580 1.00 84.31 385 ASN A O 1
ATOM 2993 N N . SER A 1 386 ? -11.151 15.866 14.303 1.00 85.00 386 SER A N 1
ATOM 2994 C CA . SER A 1 386 ? -11.836 17.127 14.010 1.00 85.00 386 SER A CA 1
ATOM 2995 C C . SER A 1 386 ? -12.108 17.929 15.276 1.00 85.00 386 SER A C 1
ATOM 2997 O O . SER A 1 386 ? -12.864 17.515 16.154 1.00 85.00 386 SER A O 1
ATOM 2999 N N . CYS A 1 387 ? -11.585 19.154 15.320 1.00 86.31 387 CYS A N 1
ATOM 3000 C CA . CYS A 1 387 ? -11.834 20.083 16.421 1.00 86.31 387 CYS A CA 1
ATOM 3001 C C . CYS A 1 387 ? -13.244 20.698 16.417 1.00 86.31 387 CYS A C 1
ATOM 3003 O O . CYS A 1 387 ? -13.597 21.406 17.360 1.00 86.31 387 CYS A O 1
ATOM 3005 N N . ALA A 1 388 ? -14.043 20.469 15.369 1.00 87.62 388 ALA A N 1
ATOM 3006 C CA . ALA A 1 388 ? -15.401 21.004 15.274 1.00 87.62 388 ALA A CA 1
ATOM 3007 C C . ALA A 1 388 ? -16.404 20.231 16.148 1.00 87.62 388 ALA A C 1
ATOM 3009 O O . ALA A 1 388 ? -17.311 20.842 16.711 1.00 87.62 388 ALA A O 1
ATOM 3010 N N . ASP A 1 389 ? -16.202 18.919 16.310 1.00 86.38 389 ASP A N 1
ATOM 3011 C CA . ASP A 1 389 ? -17.222 17.997 16.829 1.00 86.38 389 ASP A CA 1
ATOM 3012 C C . ASP A 1 389 ? -16.734 17.144 18.011 1.00 86.38 389 ASP A C 1
ATOM 3014 O O . ASP A 1 389 ? -17.237 16.050 18.251 1.00 86.38 389 ASP A O 1
ATOM 3018 N N . VAL A 1 390 ? -15.781 17.661 18.795 1.00 92.31 390 VAL A N 1
ATOM 3019 C CA . VAL A 1 390 ? -15.199 16.936 19.937 1.00 92.31 390 VAL A CA 1
ATOM 3020 C C . VAL A 1 390 ? -16.269 16.602 20.981 1.00 92.31 390 VAL A C 1
ATOM 3022 O O . VAL A 1 390 ? -16.947 17.493 21.498 1.00 92.31 390 VAL A O 1
ATOM 3025 N N . LYS A 1 391 ? -16.402 15.328 21.350 1.00 96.06 391 LYS A N 1
ATOM 3026 C CA . LYS A 1 391 ? -17.356 14.795 22.341 1.00 96.06 391 LYS A CA 1
ATOM 3027 C C . LYS A 1 391 ? -16.878 14.912 23.787 1.00 96.06 391 LYS A C 1
ATOM 3029 O O . LYS A 1 391 ? -17.527 14.391 24.691 1.00 96.06 391 LYS A O 1
ATOM 3034 N N . PHE A 1 392 ? -15.789 15.637 24.015 1.00 96.31 392 PHE A N 1
ATOM 3035 C CA . PHE A 1 392 ? -15.274 16.000 25.331 1.00 96.31 392 PHE A CA 1
ATOM 3036 C C . PHE A 1 392 ? -15.364 17.508 25.588 1.00 96.31 392 PHE A C 1
ATOM 3038 O O . PHE A 1 392 ? -15.395 18.324 24.666 1.00 96.31 392 PHE A O 1
ATOM 3045 N N . VAL A 1 393 ? -15.414 17.881 26.862 1.00 94.06 393 VAL A N 1
ATOM 3046 C CA . VAL A 1 393 ? -15.358 19.253 27.355 1.00 94.06 393 VAL A CA 1
ATOM 3047 C C . VAL A 1 393 ? -14.186 19.404 28.315 1.00 94.06 393 VAL A C 1
ATOM 3049 O O . VAL A 1 393 ? -13.943 18.562 29.176 1.00 94.06 393 VAL A O 1
ATOM 3052 N N . SER A 1 394 ? -13.453 20.496 28.151 1.00 93.38 394 SER A N 1
ATOM 3053 C CA . SER A 1 394 ? -12.308 20.840 28.982 1.00 93.38 394 SER A CA 1
ATOM 3054 C C . SER A 1 394 ? -12.730 21.741 30.147 1.00 93.38 394 SER A C 1
ATOM 3056 O O . SER A 1 394 ? -13.380 22.765 29.916 1.00 93.38 394 SER A O 1
ATOM 3058 N N . TYR A 1 395 ? -12.317 21.429 31.373 1.00 92.31 395 TYR A N 1
ATOM 3059 C CA . TYR A 1 395 ? -12.547 22.252 32.562 1.00 92.31 395 TYR A CA 1
ATOM 3060 C C . TYR A 1 395 ? -11.238 22.454 33.330 1.00 92.31 395 TYR A C 1
ATOM 3062 O O . TYR A 1 395 ? -10.528 21.492 33.606 1.00 92.31 395 TYR A O 1
ATOM 3070 N N . ASN A 1 396 ? -10.947 23.694 33.717 1.00 88.12 396 ASN A N 1
ATOM 3071 C CA . ASN A 1 396 ? -9.748 24.052 34.471 1.00 88.12 396 ASN A CA 1
ATOM 3072 C C . ASN A 1 396 ? -10.125 24.683 35.823 1.00 88.12 396 ASN A C 1
ATOM 3074 O O . ASN A 1 396 ? -11.047 25.498 35.897 1.00 88.12 396 ASN A O 1
ATOM 3078 N N . GLU A 1 397 ? -9.402 24.320 36.887 1.00 87.94 397 GLU A N 1
ATOM 3079 C CA . GLU A 1 397 ? -9.613 24.862 38.239 1.00 87.94 397 GLU A CA 1
ATOM 3080 C C . GLU A 1 397 ? -8.598 25.931 38.684 1.00 87.94 397 GLU A C 1
ATOM 3082 O O . GLU A 1 397 ? -8.872 26.659 39.640 1.00 87.94 397 GLU A O 1
ATOM 3087 N N . ALA A 1 398 ? -7.400 25.983 38.096 1.00 81.38 398 ALA A N 1
ATOM 3088 C CA . ALA A 1 398 ? -6.240 26.637 38.718 1.00 81.38 398 ALA A CA 1
ATOM 3089 C C . ALA A 1 398 ? -5.374 27.511 37.791 1.00 81.38 398 ALA A C 1
ATOM 3091 O O . ALA A 1 398 ? -4.551 28.276 38.298 1.00 81.38 398 ALA A O 1
ATOM 3092 N N . SER A 1 399 ? -5.545 27.440 36.469 1.00 77.19 399 SER A N 1
ATOM 3093 C CA . SER A 1 399 ? -4.716 28.154 35.489 1.00 77.19 399 SER A CA 1
ATOM 3094 C C . SER A 1 399 ? -5.512 28.622 34.255 1.00 77.19 399 SER A C 1
ATOM 3096 O O . SER A 1 399 ? -6.738 28.577 34.210 1.00 77.19 399 SER A O 1
ATOM 3098 N N . THR A 1 400 ? -4.821 29.183 33.260 1.00 73.81 400 THR A N 1
ATOM 3099 C CA . THR A 1 400 ? -5.424 29.609 31.981 1.00 73.81 400 THR A CA 1
ATOM 3100 C C . THR A 1 400 ? -5.053 28.700 30.812 1.00 73.81 400 THR A C 1
ATOM 3102 O O . THR A 1 400 ? -5.575 28.885 29.711 1.00 73.81 400 THR A O 1
ATOM 3105 N N . LYS A 1 401 ? -4.158 27.729 31.028 1.00 73.50 401 LYS A N 1
ATOM 3106 C CA . LYS A 1 401 ? -3.921 26.642 30.080 1.00 73.50 401 LYS A CA 1
ATOM 3107 C C . LYS A 1 401 ? -4.949 25.567 30.325 1.00 73.50 401 LYS A C 1
ATOM 3109 O O . LYS A 1 401 ? -5.301 25.289 31.459 1.00 73.50 401 LYS A O 1
ATOM 3114 N N . ASN A 1 402 ? -5.451 25.023 29.238 1.00 81.06 402 ASN A N 1
ATOM 3115 C CA . ASN A 1 402 ? -6.489 24.023 29.267 1.00 81.06 402 ASN A CA 1
ATOM 3116 C C . ASN A 1 402 ? -6.200 23.026 28.156 1.00 81.06 402 ASN A C 1
ATOM 3118 O O . ASN A 1 402 ? -5.398 23.299 27.255 1.00 81.06 402 ASN A O 1
ATOM 3122 N N . TRP A 1 403 ? -6.879 21.895 28.220 1.00 89.75 403 TRP A N 1
ATOM 3123 C CA . TRP A 1 403 ? -6.895 20.946 27.132 1.00 89.75 403 TRP A CA 1
ATOM 3124 C C . TRP A 1 403 ? -7.381 21.625 25.846 1.00 89.75 403 TRP A C 1
ATOM 3126 O O . TRP A 1 403 ? -8.402 22.320 25.846 1.00 89.75 403 TRP A O 1
ATOM 3136 N N . ALA A 1 404 ? -6.660 21.415 24.754 1.00 89.81 404 ALA A N 1
ATOM 3137 C CA . ALA A 1 404 ? -6.963 21.977 23.452 1.00 89.81 404 ALA A CA 1
ATOM 3138 C C . ALA A 1 404 ? -6.935 20.882 22.391 1.00 89.81 404 ALA A C 1
ATOM 3140 O O . ALA A 1 404 ? -6.139 19.951 22.456 1.00 89.81 404 ALA A O 1
ATOM 3141 N N . CYS A 1 405 ? -7.797 21.023 21.392 1.00 88.50 405 CYS A N 1
ATOM 3142 C CA . CYS A 1 405 ? -7.712 20.188 20.207 1.00 88.50 405 CYS A CA 1
ATOM 3143 C C . CYS A 1 405 ? -6.487 20.584 19.379 1.00 88.50 405 CYS A C 1
ATOM 3145 O O . CYS A 1 405 ? -6.267 21.772 19.121 1.00 88.50 405 CYS A O 1
ATOM 3147 N N . GLU A 1 406 ? -5.728 19.593 18.934 1.00 83.88 406 GLU A N 1
ATOM 3148 C CA . GLU A 1 406 ? -4.545 19.748 18.101 1.00 83.88 406 GLU A CA 1
ATOM 3149 C C . GLU A 1 406 ? -4.746 18.960 16.800 1.00 83.88 406 GLU A C 1
ATOM 3151 O O . GLU A 1 406 ? -5.176 17.813 16.805 1.00 83.88 406 GLU A O 1
ATOM 3156 N N . THR A 1 407 ? -4.450 19.589 15.661 1.00 76.94 407 THR A N 1
ATOM 3157 C CA . THR A 1 407 ? -4.522 18.951 14.325 1.00 76.94 407 THR A CA 1
ATOM 3158 C C . THR A 1 407 ? -3.210 18.269 13.930 1.00 76.94 407 THR A C 1
ATOM 3160 O O . THR A 1 407 ? -3.053 17.786 12.813 1.00 76.94 407 THR A O 1
ATOM 3163 N N . GLN A 1 408 ? -2.244 18.294 14.843 1.00 66.62 408 GLN A N 1
ATOM 3164 C CA . GLN A 1 408 ? -0.928 17.679 14.760 1.00 66.62 408 GLN A CA 1
ATOM 3165 C C . GLN A 1 408 ? -0.782 16.826 16.034 1.00 66.62 408 GLN A C 1
ATOM 3167 O O . GLN A 1 408 ? -1.455 17.119 17.023 1.00 66.62 408 GLN A O 1
ATOM 3172 N N . PHE A 1 409 ? 0.061 15.787 16.017 1.00 76.69 409 PHE A N 1
ATOM 3173 C CA . PHE A 1 409 ? 0.177 14.761 17.079 1.00 76.69 409 PHE A CA 1
ATOM 3174 C C . PHE A 1 409 ? -1.007 13.773 17.143 1.00 76.69 409 PHE A C 1
ATOM 3176 O O . PHE A 1 409 ? -1.891 13.803 16.286 1.00 76.69 409 PHE A O 1
ATOM 3183 N N . GLY A 1 410 ? -0.975 12.854 18.114 1.00 71.06 410 GLY A N 1
ATOM 3184 C CA . GLY A 1 410 ? -1.913 11.730 18.216 1.00 71.06 410 GLY A CA 1
ATOM 3185 C C . GLY A 1 410 ? -1.438 10.478 17.482 1.00 71.06 410 GLY A C 1
ATOM 3186 O O . GLY A 1 410 ? -0.313 10.412 16.969 1.00 71.06 410 GLY A O 1
ATOM 3187 N N . GLU A 1 411 ? -2.290 9.460 17.432 1.00 74.94 411 GLU A N 1
ATOM 3188 C CA . GLU A 1 411 ? -1.977 8.225 16.731 1.00 74.94 411 GLU A CA 1
ATOM 3189 C C . GLU A 1 411 ? -1.841 8.514 15.227 1.00 74.94 411 GLU A C 1
ATOM 3191 O O . GLU A 1 411 ? -2.742 9.018 14.571 1.00 74.94 411 GLU A O 1
ATOM 3196 N N . ASN A 1 412 ? -0.670 8.225 14.652 1.00 71.00 412 ASN A N 1
ATOM 3197 C CA . ASN A 1 412 ? -0.366 8.496 13.238 1.00 71.00 412 ASN A CA 1
ATOM 3198 C C . ASN A 1 412 ? -0.476 9.979 12.815 1.00 71.00 412 ASN A C 1
ATOM 3200 O O . ASN A 1 412 ? -0.608 10.255 11.622 1.00 71.00 412 ASN A O 1
ATOM 3204 N N . ASN A 1 413 ? -0.373 10.929 13.755 1.00 72.81 413 ASN A N 1
ATOM 3205 C CA . ASN A 1 413 ? -0.536 12.370 13.509 1.00 72.81 413 ASN A CA 1
ATOM 3206 C C . ASN A 1 413 ? -1.906 12.757 12.912 1.00 72.81 413 ASN A C 1
ATOM 3208 O O . ASN A 1 413 ? -1.975 13.701 12.121 1.00 72.81 413 ASN A O 1
ATOM 3212 N N . SER A 1 414 ? -2.979 12.027 13.236 1.00 72.88 414 SER A N 1
ATOM 3213 C CA . SER A 1 414 ? -4.324 12.304 12.708 1.00 72.88 414 SER A CA 1
ATOM 3214 C C . SER A 1 414 ? -5.074 13.423 13.443 1.00 72.88 414 SER A C 1
ATOM 3216 O O . SER A 1 414 ? -6.079 13.918 12.931 1.00 72.88 414 SER A O 1
ATOM 3218 N N . GLY A 1 415 ? -4.562 13.862 14.594 1.00 81.69 415 GLY A N 1
ATOM 3219 C CA . GLY A 1 415 ? -5.199 14.815 15.497 1.00 81.69 415 GLY A CA 1
ATOM 3220 C C . GLY A 1 415 ? -5.213 14.276 16.927 1.00 81.69 415 GLY A C 1
ATOM 3221 O O . GLY A 1 415 ? -5.070 13.081 17.152 1.00 81.69 415 GLY A O 1
ATOM 3222 N N . SER A 1 416 ? -5.325 15.154 17.920 1.00 88.44 416 SER A N 1
ATOM 3223 C CA . SER A 1 416 ? -5.403 14.755 19.329 1.00 88.44 416 SER A CA 1
ATOM 3224 C C . SER A 1 416 ? -6.060 15.833 20.184 1.00 88.44 416 SER A C 1
ATOM 3226 O O . SER A 1 416 ? -6.291 16.959 19.737 1.00 88.44 416 SER A O 1
ATOM 3228 N N . TYR A 1 417 ? -6.349 15.510 21.443 1.00 91.62 417 TYR A N 1
ATOM 3229 C CA . TYR A 1 417 ? -6.652 16.517 22.456 1.00 91.62 417 TYR A CA 1
ATOM 3230 C C . TYR A 1 417 ? -5.495 16.586 23.451 1.00 91.62 417 TYR A C 1
ATOM 3232 O O . TYR A 1 417 ? -5.223 15.629 24.176 1.00 91.62 417 TYR A O 1
ATOM 3240 N N . GLY A 1 418 ? -4.779 17.706 23.448 1.00 90.00 418 GLY A N 1
ATOM 3241 C CA . GLY A 1 418 ? -3.544 17.899 24.194 1.00 90.00 418 GLY A CA 1
ATOM 3242 C C . GLY A 1 418 ? -3.713 18.849 25.369 1.00 90.00 418 GLY A C 1
ATOM 3243 O O . GLY A 1 418 ? -4.318 19.914 25.244 1.00 90.00 418 GLY A O 1
ATOM 3244 N N . ILE A 1 419 ? -3.138 18.501 26.517 1.00 86.94 419 ILE A N 1
ATOM 3245 C CA . ILE A 1 419 ? -2.839 19.469 27.573 1.00 86.94 419 ILE A CA 1
ATOM 3246 C C . ILE A 1 419 ? -1.369 19.864 27.451 1.00 86.94 419 ILE A C 1
ATOM 3248 O O . ILE A 1 419 ? -0.449 19.076 27.694 1.00 86.94 419 ILE A O 1
ATOM 3252 N N . ASN A 1 420 ? -1.131 21.112 27.045 1.00 70.00 420 ASN A N 1
ATOM 3253 C CA . ASN A 1 420 ? 0.225 21.625 26.934 1.00 70.00 420 ASN A CA 1
ATOM 3254 C C . ASN A 1 420 ? 0.713 22.159 28.279 1.00 70.00 420 ASN A C 1
ATOM 3256 O O . ASN A 1 420 ? 0.456 23.303 28.652 1.00 70.00 420 ASN A O 1
ATOM 3260 N N . GLY A 1 421 ? 1.466 21.312 28.969 1.00 63.12 421 GLY A N 1
ATOM 3261 C CA . GLY A 1 421 ? 2.193 21.677 30.167 1.00 63.12 421 GLY A CA 1
ATOM 3262 C C . GLY A 1 421 ? 3.448 22.524 29.932 1.00 63.12 421 GLY A C 1
ATOM 3263 O O . GLY A 1 421 ? 3.879 23.256 30.812 1.00 63.12 421 GLY A O 1
ATOM 3264 N N . TYR A 1 422 ? 4.088 22.434 28.770 1.00 59.69 422 TYR A N 1
ATOM 3265 C CA . TYR A 1 422 ? 5.448 22.934 28.562 1.00 59.69 422 TYR A CA 1
ATOM 3266 C C . TYR A 1 422 ? 5.609 24.428 28.938 1.00 59.69 422 TYR A C 1
ATOM 3268 O O . TYR A 1 422 ? 4.899 25.287 28.420 1.00 59.69 422 TYR A O 1
ATOM 3276 N N . GLN A 1 423 ? 6.587 24.719 29.814 1.00 58.88 423 GLN A N 1
ATOM 3277 C CA . GLN A 1 423 ? 6.945 26.046 30.368 1.00 58.88 423 GLN A CA 1
ATOM 3278 C C . GLN A 1 423 ? 6.002 26.651 31.424 1.00 58.88 423 GLN A C 1
ATOM 3280 O O . GLN A 1 423 ? 6.163 27.823 31.770 1.00 58.88 423 GLN A O 1
ATOM 3285 N N . GLU A 1 424 ? 5.065 25.889 31.992 1.00 63.28 424 GLU A N 1
ATOM 3286 C CA . GLU A 1 424 ? 4.279 26.397 33.121 1.00 63.28 424 GLU A CA 1
ATOM 3287 C C . GLU A 1 424 ? 4.995 26.237 34.468 1.00 63.28 424 GLU A C 1
ATOM 3289 O O . GLU A 1 424 ? 5.378 25.138 34.860 1.00 63.28 424 GLU A O 1
ATOM 3294 N N . GLU A 1 425 ? 5.100 27.341 35.214 1.00 64.25 425 GLU A N 1
ATOM 3295 C CA . GLU A 1 425 ? 5.554 27.361 36.616 1.00 64.25 425 GLU A CA 1
ATOM 3296 C C . GLU A 1 425 ? 4.379 27.438 37.615 1.00 64.25 425 GLU A C 1
ATOM 3298 O O . GLU A 1 425 ? 4.585 27.619 38.816 1.00 64.25 425 GLU A O 1
ATOM 3303 N N . VAL A 1 426 ? 3.133 27.329 37.134 1.00 69.44 426 VAL A N 1
ATOM 3304 C CA . VAL A 1 426 ? 1.909 27.440 37.945 1.00 69.44 426 VAL A CA 1
ATOM 3305 C C . VAL A 1 426 ? 1.204 26.094 38.123 1.00 69.44 426 VAL A C 1
ATOM 3307 O O . VAL A 1 426 ? 1.428 25.139 37.383 1.00 69.44 426 VAL A O 1
ATOM 3310 N N . LEU A 1 427 ? 0.356 26.025 39.148 1.00 81.94 427 LEU A N 1
ATOM 3311 C CA . LEU A 1 427 ? -0.488 24.872 39.445 1.00 81.94 427 LEU A CA 1
ATOM 3312 C C . LEU A 1 427 ? -1.489 24.638 38.302 1.00 81.94 427 LEU A C 1
ATOM 3314 O O . LEU A 1 427 ? -2.258 25.539 37.977 1.00 81.94 427 LEU A O 1
ATOM 3318 N N . SER A 1 428 ? -1.523 23.424 37.755 1.00 82.75 428 SER A N 1
ATOM 3319 C CA . SER A 1 428 ? -2.485 22.998 36.732 1.0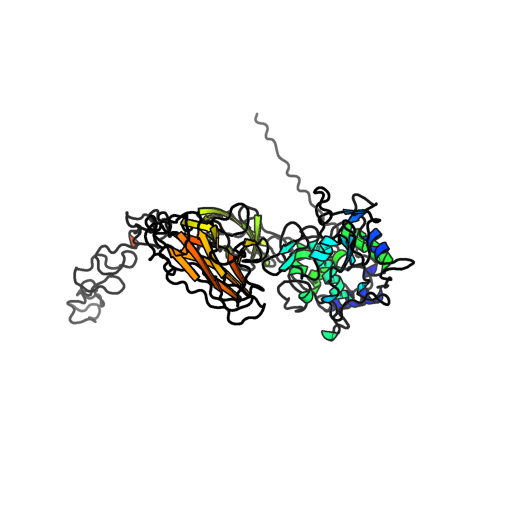0 82.75 428 SER A CA 1
ATOM 3320 C C . SER A 1 428 ? -3.344 21.860 37.289 1.00 82.75 428 SER A C 1
ATOM 3322 O O . SER A 1 428 ? -2.846 20.932 37.934 1.00 82.75 428 SER A O 1
ATOM 3324 N N . LYS A 1 429 ? -4.658 22.015 37.126 1.00 88.44 429 LYS A N 1
ATOM 3325 C CA . LYS A 1 429 ? -5.724 21.136 37.615 1.00 88.44 429 LYS A CA 1
ATOM 3326 C C . LYS A 1 429 ? -6.787 21.112 36.532 1.00 88.44 429 LYS A C 1
ATOM 3328 O O . LYS A 1 429 ? -7.630 22.011 36.466 1.00 88.44 429 LYS A O 1
ATOM 3333 N N . ASP A 1 430 ? -6.683 20.117 35.672 1.00 91.06 430 ASP A N 1
ATOM 3334 C CA . ASP A 1 430 ? -7.356 20.105 34.386 1.00 91.06 430 ASP A CA 1
ATOM 3335 C C . ASP A 1 430 ? -8.125 18.807 34.190 1.00 91.06 430 ASP A C 1
ATOM 3337 O O . ASP A 1 430 ? -7.652 17.717 34.516 1.00 91.06 430 ASP A O 1
ATOM 3341 N N . TRP A 1 431 ? -9.310 18.945 33.611 1.00 94.50 431 TRP A N 1
ATOM 3342 C CA . TRP A 1 431 ? -10.224 17.854 33.330 1.00 94.50 431 TRP A CA 1
ATOM 3343 C C . TRP A 1 431 ? -10.599 17.879 31.861 1.00 94.50 431 TRP A C 1
ATOM 3345 O O . TRP A 1 431 ? -10.949 18.930 31.322 1.00 94.50 431 TRP A O 1
ATOM 3355 N N . LEU A 1 432 ? -10.595 16.710 31.239 1.00 96.56 432 LEU A N 1
ATOM 3356 C CA . LEU A 1 432 ? -11.190 16.487 29.933 1.00 96.56 432 LEU A CA 1
ATOM 3357 C C . LEU A 1 432 ? -12.279 15.432 30.088 1.00 96.56 432 LEU A C 1
ATOM 3359 O O . LEU A 1 432 ? -11.972 14.259 30.272 1.00 96.56 432 LEU A O 1
ATOM 3363 N N . ILE A 1 433 ? -13.539 15.860 30.054 1.00 97.69 433 ILE A N 1
ATOM 3364 C CA . ILE A 1 433 ? -14.705 15.067 30.468 1.00 97.69 433 ILE A CA 1
ATOM 3365 C C . ILE A 1 433 ? -15.590 14.769 29.264 1.00 97.69 433 ILE A C 1
ATOM 3367 O O . ILE A 1 433 ? -15.765 15.643 28.419 1.00 97.69 433 ILE A O 1
ATOM 3371 N N . THR A 1 434 ? -16.180 13.580 29.169 1.00 98.00 434 THR A N 1
ATOM 3372 C CA . THR A 1 434 ? -17.189 13.300 28.136 1.00 98.00 434 THR A CA 1
ATOM 3373 C C . THR A 1 434 ? -18.351 14.300 28.233 1.00 98.00 434 THR A C 1
ATOM 3375 O O . THR A 1 434 ? -18.781 14.684 29.318 1.00 98.00 434 THR A O 1
ATOM 3378 N N . LYS A 1 435 ? -18.874 14.773 27.096 1.00 96.69 435 LYS A N 1
ATOM 3379 C CA . LYS A 1 435 ? -20.001 15.729 27.061 1.00 96.69 435 LYS A CA 1
ATOM 3380 C C . LYS A 1 435 ? -21.324 15.088 27.458 1.00 96.69 435 LYS A C 1
ATOM 3382 O O . LYS A 1 435 ? -22.208 15.765 27.973 1.00 96.69 435 LYS A O 1
ATOM 3387 N N . THR A 1 436 ? -21.467 13.802 27.173 1.00 96.06 436 THR A N 1
ATOM 3388 C CA . THR A 1 436 ? -22.641 13.000 27.498 1.00 96.06 436 THR A CA 1
ATOM 3389 C C . THR A 1 436 ? -22.214 11.844 28.393 1.00 96.06 436 THR A C 1
ATOM 3391 O O . THR A 1 436 ? -21.076 11.370 28.270 1.00 96.06 436 THR A O 1
ATOM 3394 N N . PRO A 1 437 ? -23.098 11.376 29.282 1.00 96.75 437 PRO A N 1
ATOM 3395 C CA . PRO A 1 437 ? -22.822 10.170 30.027 1.00 96.75 437 PRO A CA 1
ATOM 3396 C C . PRO A 1 437 ? -23.016 8.942 29.132 1.00 96.75 437 PRO A C 1
ATOM 3398 O O . PRO A 1 437 ? -23.630 9.024 28.065 1.00 96.75 437 PRO A O 1
ATOM 3401 N N . ILE A 1 438 ? -22.489 7.813 29.583 1.00 96.75 438 ILE A N 1
ATOM 3402 C CA . ILE A 1 438 ? -22.525 6.523 28.899 1.00 96.75 438 ILE A CA 1
ATOM 3403 C C . ILE A 1 438 ? -23.239 5.540 29.823 1.00 96.75 438 ILE A C 1
ATOM 3405 O O . ILE A 1 438 ? -22.930 5.490 31.012 1.00 96.75 438 ILE A O 1
ATOM 3409 N N . ASP A 1 439 ? -24.208 4.804 29.287 1.00 94.75 439 ASP A N 1
ATOM 3410 C CA . ASP A 1 439 ? -25.012 3.838 30.036 1.00 94.75 439 ASP A CA 1
ATOM 3411 C C . ASP A 1 439 ? -24.372 2.444 29.999 1.00 94.75 439 ASP A C 1
ATOM 3413 O O . ASP A 1 439 ? -24.264 1.845 28.928 1.00 94.75 439 ASP A O 1
ATOM 3417 N N . PHE A 1 440 ? -23.937 1.955 31.162 1.00 94.56 440 PHE A N 1
ATOM 3418 C CA . PHE A 1 440 ? -23.337 0.628 31.345 1.00 94.56 440 PHE A CA 1
ATOM 3419 C C . PHE A 1 440 ? -24.350 -0.424 31.816 1.00 94.56 440 PHE A C 1
ATOM 3421 O O . PHE A 1 440 ? -23.985 -1.578 31.988 1.00 94.56 440 PHE A O 1
ATOM 3428 N N . ASP A 1 441 ? -25.618 -0.057 32.030 1.00 90.31 441 ASP A N 1
ATOM 3429 C CA . ASP A 1 441 ? -26.645 -1.022 32.448 1.00 90.31 441 ASP A CA 1
ATOM 3430 C C . ASP A 1 441 ? -27.373 -1.658 31.249 1.00 90.31 441 ASP A C 1
ATOM 3432 O O . ASP A 1 441 ? -28.146 -2.602 31.416 1.00 90.31 441 ASP A O 1
ATOM 3436 N N . ALA A 1 442 ? -27.158 -1.125 30.043 1.00 86.88 442 ALA A N 1
ATOM 3437 C CA . ALA A 1 442 ? -27.856 -1.535 28.826 1.00 86.88 442 ALA A CA 1
ATOM 3438 C C . ALA A 1 442 ? -27.121 -2.603 28.000 1.00 86.88 442 ALA A C 1
ATOM 3440 O O . ALA A 1 442 ? -27.706 -3.107 27.046 1.00 86.88 442 ALA A O 1
ATOM 3441 N N . ASN A 1 443 ? -25.856 -2.902 28.305 1.00 88.50 443 ASN A N 1
ATOM 3442 C CA . ASN A 1 443 ? -25.039 -3.852 27.551 1.00 88.50 443 ASN A CA 1
ATOM 3443 C C . ASN A 1 443 ? -24.169 -4.685 28.509 1.00 88.50 443 ASN A C 1
ATOM 3445 O O . ASN A 1 443 ? -24.226 -4.512 29.727 1.00 88.50 443 ASN A O 1
ATOM 3449 N N . THR A 1 444 ? -23.394 -5.620 27.955 1.00 88.31 444 THR A N 1
ATOM 3450 C CA . THR A 1 444 ? -22.420 -6.422 28.701 1.00 88.31 444 THR A CA 1
ATOM 3451 C C . THR A 1 444 ? -21.056 -6.427 28.018 1.00 88.31 444 THR A C 1
ATOM 3453 O O . THR A 1 444 ? -20.912 -6.109 26.835 1.00 88.31 444 THR A O 1
ATOM 3456 N N . GLY A 1 445 ? -20.024 -6.818 28.767 1.00 89.44 445 GLY A N 1
ATOM 3457 C CA . GLY A 1 445 ? -18.692 -7.069 28.213 1.00 89.44 445 GLY A CA 1
ATOM 3458 C C . GLY A 1 445 ? -17.977 -5.810 27.720 1.00 89.44 445 GLY A C 1
ATOM 3459 O O . GLY A 1 445 ? -17.196 -5.874 26.768 1.00 89.44 445 GLY A O 1
ATOM 3460 N N . GLU A 1 446 ? -18.224 -4.665 28.361 1.00 95.31 446 GLU A N 1
ATOM 3461 C CA . GLU A 1 446 ? -17.662 -3.382 27.966 1.00 95.31 446 GLU A CA 1
ATOM 3462 C C . GLU A 1 446 ? -16.134 -3.383 27.994 1.00 95.31 446 GLU A C 1
ATOM 3464 O O . GLU A 1 446 ? -15.476 -3.777 28.967 1.00 95.31 446 GLU A O 1
ATOM 3469 N N . LYS A 1 447 ? -15.562 -2.877 26.906 1.00 96.62 447 LYS A N 1
ATOM 3470 C CA . LYS A 1 447 ? -14.128 -2.754 26.682 1.00 96.62 447 LYS A CA 1
ATOM 3471 C C . LYS A 1 447 ? -13.790 -1.332 26.271 1.00 96.62 447 LYS A C 1
ATOM 3473 O O . LYS A 1 447 ? -14.507 -0.713 25.488 1.00 96.62 447 LYS A O 1
ATOM 3478 N N . LEU A 1 448 ? -12.670 -0.836 26.782 1.00 97.94 448 LEU A N 1
ATOM 3479 C CA . LEU A 1 448 ? -12.140 0.488 26.491 1.00 97.94 448 LEU A CA 1
ATOM 3480 C C . LEU A 1 448 ? -10.820 0.385 25.724 1.00 97.94 448 LEU A C 1
ATOM 3482 O O . LEU A 1 448 ? -9.910 -0.360 26.095 1.00 97.94 448 LEU A O 1
ATOM 3486 N N . THR A 1 449 ? -10.721 1.184 24.671 1.00 97.62 449 THR A N 1
ATOM 3487 C CA . THR A 1 449 ? -9.520 1.400 23.867 1.00 97.62 449 THR A CA 1
ATOM 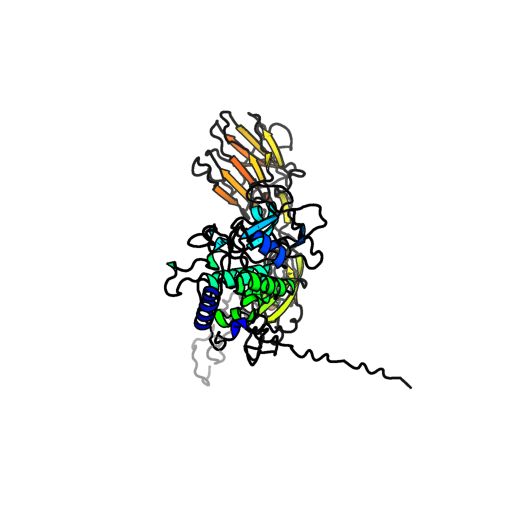3488 C C . THR A 1 449 ? -9.221 2.894 23.838 1.00 97.62 449 THR A C 1
ATOM 3490 O O . THR A 1 449 ? -10.135 3.693 23.660 1.00 97.62 449 THR A O 1
ATOM 3493 N N . PHE A 1 450 ? -7.963 3.279 24.046 1.00 97.00 450 PHE A N 1
ATOM 3494 C CA . PHE A 1 450 ? -7.497 4.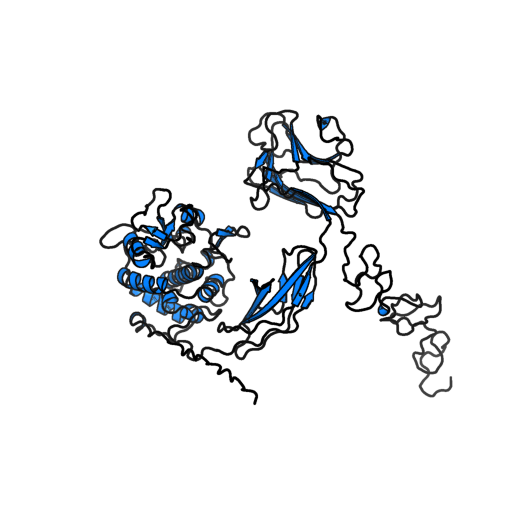649 23.827 1.00 97.00 450 PHE A CA 1
ATOM 3495 C C . PHE A 1 450 ? -5.977 4.706 23.659 1.00 97.00 450 PHE A C 1
ATOM 3497 O O . PHE A 1 450 ? -5.235 3.812 24.085 1.00 97.00 450 PHE A O 1
ATOM 3504 N N . TYR A 1 451 ? -5.522 5.793 23.052 1.00 94.81 451 TYR A N 1
ATOM 3505 C CA . TYR A 1 451 ? -4.124 6.141 22.864 1.00 94.81 451 TYR A CA 1
ATOM 3506 C C . TYR A 1 451 ? -3.783 7.370 23.711 1.00 94.81 451 TYR A C 1
ATOM 3508 O O . TYR A 1 451 ? -4.584 8.297 23.843 1.00 94.81 451 TYR A O 1
ATOM 3516 N N . THR A 1 452 ? -2.579 7.407 24.275 1.00 95.12 452 THR A N 1
ATOM 3517 C CA . THR A 1 452 ? -2.033 8.623 24.879 1.00 95.12 452 THR A CA 1
ATOM 3518 C C . THR A 1 452 ? -0.515 8.670 24.728 1.00 95.12 452 THR A C 1
ATOM 3520 O O . THR A 1 452 ? 0.151 7.636 24.813 1.00 95.12 452 THR A O 1
ATOM 3523 N N . ASP A 1 453 ? 0.050 9.858 24.510 1.00 92.06 453 ASP A N 1
ATOM 3524 C CA . ASP A 1 453 ? 1.497 10.074 24.569 1.00 92.06 453 ASP A CA 1
ATOM 3525 C C . ASP A 1 453 ? 1.878 11.176 25.556 1.00 92.06 453 ASP A C 1
ATOM 3527 O O . ASP A 1 453 ? 1.098 12.080 25.864 1.00 92.06 453 ASP A O 1
ATOM 3531 N N . ALA A 1 454 ? 3.101 11.057 26.074 1.00 92.19 454 ALA A N 1
ATOM 3532 C CA . ALA A 1 454 ? 3.692 11.994 27.010 1.00 92.19 454 ALA A CA 1
ATOM 3533 C C . ALA A 1 454 ? 5.052 12.506 26.528 1.00 92.19 454 ALA A C 1
ATOM 3535 O O . ALA A 1 454 ? 5.984 11.729 26.282 1.00 92.19 454 ALA A O 1
ATOM 3536 N N . ALA A 1 455 ? 5.230 13.824 26.542 1.00 89.06 455 ALA A N 1
ATOM 3537 C CA . ALA A 1 455 ? 6.520 14.485 26.368 1.00 89.06 455 ALA A CA 1
ATOM 3538 C C . ALA A 1 455 ? 6.762 15.481 27.505 1.00 89.06 455 ALA A C 1
ATOM 3540 O O . ALA A 1 455 ? 5.829 16.124 27.980 1.00 89.06 455 ALA A O 1
ATOM 3541 N N . TYR A 1 456 ? 8.024 15.663 27.903 1.00 87.50 456 TYR A N 1
ATOM 3542 C CA . TYR A 1 456 ? 8.431 16.552 29.000 1.00 87.50 456 TYR A CA 1
ATOM 3543 C C . TYR A 1 456 ? 7.873 16.159 30.382 1.00 87.50 456 TYR A C 1
ATOM 3545 O O . TYR A 1 456 ? 6.876 15.454 30.509 1.00 87.50 456 TYR A O 1
ATOM 3553 N N . GLY A 1 457 ? 8.517 16.642 31.447 1.00 87.12 457 GLY A N 1
ATOM 3554 C CA . GLY A 1 457 ? 8.029 16.471 32.823 1.00 87.12 457 GLY A CA 1
ATOM 3555 C C . GLY A 1 457 ? 7.814 15.010 33.248 1.00 87.12 457 GLY A C 1
ATOM 3556 O O . GLY A 1 457 ? 8.280 14.078 32.601 1.00 87.12 457 GLY A O 1
ATOM 3557 N N . ASN A 1 458 ? 7.125 14.811 34.367 1.00 88.62 458 ASN A N 1
ATOM 3558 C CA . ASN A 1 458 ? 6.688 13.496 34.850 1.00 88.62 458 ASN A CA 1
ATOM 3559 C C . ASN A 1 458 ? 5.395 13.578 35.689 1.00 88.62 458 ASN A C 1
ATOM 3561 O O . ASN A 1 458 ? 5.193 12.786 36.609 1.00 88.62 458 ASN A O 1
ATOM 3565 N N . SER A 1 459 ? 4.539 14.562 35.407 1.00 90.88 459 SER A N 1
ATOM 3566 C CA . SER A 1 459 ? 3.251 14.706 36.090 1.00 90.88 459 SER A CA 1
ATOM 3567 C C . SER A 1 459 ? 2.265 13.638 35.585 1.00 90.88 459 SER A C 1
ATOM 3569 O O . SER A 1 459 ? 2.176 13.438 34.369 1.00 90.88 459 SER A O 1
ATOM 3571 N N . PRO A 1 460 ? 1.543 12.935 36.478 1.00 92.69 460 PRO A N 1
ATOM 3572 C CA . PRO A 1 460 ? 0.679 11.819 36.101 1.00 92.69 460 PRO A CA 1
ATOM 3573 C C . PRO A 1 460 ? -0.582 12.280 35.361 1.00 92.69 460 PRO A C 1
ATOM 3575 O O . PRO A 1 460 ? -1.102 13.371 35.606 1.00 92.69 460 PRO A O 1
ATOM 3578 N N . LEU A 1 461 ? -1.094 11.400 34.502 1.00 95.56 461 LEU A N 1
ATOM 3579 C CA . LEU A 1 461 ? -2.429 11.479 33.919 1.00 95.56 461 LEU A CA 1
ATOM 3580 C C . LEU A 1 461 ? -3.272 10.341 34.499 1.00 95.56 461 LEU A C 1
ATOM 3582 O O . LEU A 1 461 ? -2.821 9.198 34.541 1.00 95.56 461 LEU A O 1
ATOM 3586 N N . GLU A 1 462 ? -4.486 10.641 34.944 1.00 97.06 462 GLU A N 1
ATOM 3587 C CA . GLU A 1 462 ? -5.426 9.643 35.455 1.00 97.06 462 GLU A CA 1
ATOM 3588 C C . GLU A 1 462 ? -6.643 9.563 34.536 1.00 97.06 462 GLU A C 1
ATOM 3590 O O . GLU A 1 462 ? -7.131 10.588 34.060 1.00 97.06 462 GLU A O 1
ATOM 3595 N N . LEU A 1 463 ? -7.165 8.355 34.325 1.00 98.44 463 LEU A N 1
ATOM 3596 C CA . LEU A 1 463 ? -8.483 8.158 33.733 1.00 98.44 463 LEU A CA 1
ATOM 3597 C C . LEU A 1 463 ? -9.452 7.720 34.832 1.00 98.44 463 LEU A C 1
ATOM 3599 O O . LEU A 1 463 ? -9.252 6.699 35.496 1.00 98.44 463 LEU A O 1
ATOM 3603 N N . VAL A 1 464 ? -10.495 8.517 35.025 1.00 98.44 464 VAL A N 1
ATOM 3604 C CA . VAL A 1 464 ? -11.488 8.341 36.083 1.00 98.44 464 VAL A CA 1
ATOM 3605 C C . VAL A 1 464 ? -12.901 8.367 35.509 1.00 98.44 464 VAL A C 1
ATOM 3607 O O . VAL A 1 464 ? -13.124 8.867 34.407 1.00 98.44 464 VAL A O 1
ATOM 3610 N N . TYR A 1 465 ? -13.864 7.855 36.267 1.00 98.50 465 TYR A N 1
ATOM 3611 C CA . TYR A 1 465 ? -15.285 7.945 35.953 1.00 98.50 465 TYR A CA 1
ATOM 3612 C C . TYR A 1 465 ? -16.101 8.396 37.169 1.00 98.50 465 TYR A C 1
ATOM 3614 O O . TYR A 1 465 ? -15.651 8.274 38.311 1.00 98.50 465 TYR A O 1
ATOM 3622 N N . SER A 1 466 ? -17.290 8.943 36.931 1.00 98.25 466 SER A N 1
ATOM 3623 C CA . SER A 1 466 ? -18.195 9.425 37.977 1.00 98.25 466 SER A CA 1
ATOM 3624 C C . SER A 1 466 ? -19.647 9.075 37.657 1.00 98.25 466 SER A C 1
ATOM 3626 O O . SER A 1 466 ? -20.107 9.269 36.530 1.00 98.25 466 SER A O 1
ATOM 3628 N N . ILE A 1 467 ? -20.355 8.577 38.676 1.00 96.62 467 ILE A N 1
ATOM 3629 C CA . ILE A 1 467 ? -21.800 8.288 38.657 1.00 96.62 467 ILE A CA 1
ATOM 3630 C C . ILE A 1 467 ? -22.645 9.483 39.138 1.00 96.62 467 ILE A C 1
ATOM 3632 O O . ILE A 1 467 ? -23.850 9.512 38.914 1.00 96.62 467 ILE A O 1
ATOM 3636 N N . ASP A 1 468 ? -22.043 10.440 39.855 1.00 96.31 468 ASP A N 1
ATOM 3637 C CA . ASP A 1 468 ? -22.736 11.574 40.482 1.00 96.31 468 ASP A CA 1
ATOM 3638 C C . ASP A 1 468 ? -22.486 12.911 39.764 1.00 96.31 468 ASP A C 1
ATOM 3640 O O . ASP A 1 468 ? -23.210 13.879 40.014 1.00 96.31 468 ASP A O 1
ATOM 3644 N N . TYR A 1 469 ? -21.525 12.973 38.834 1.00 97.12 469 TYR A N 1
ATOM 3645 C CA . TYR A 1 469 ? -21.339 14.123 37.953 1.00 97.12 469 TYR A CA 1
ATOM 3646 C C . TYR A 1 469 ? -22.525 14.281 36.997 1.00 97.12 469 TYR A C 1
ATOM 3648 O O . TYR A 1 469 ? -22.901 13.361 36.277 1.00 97.12 469 TYR A O 1
ATOM 3656 N N . ALA A 1 470 ? -23.104 15.481 36.955 1.00 92.50 470 ALA A N 1
ATOM 3657 C CA . ALA A 1 470 ? -24.318 15.762 36.185 1.00 92.50 470 ALA A CA 1
ATOM 3658 C C . ALA A 1 470 ? -24.058 16.466 34.836 1.00 92.50 470 ALA A C 1
ATOM 3660 O O . ALA A 1 470 ? -24.987 17.013 34.244 1.00 92.50 470 ALA A O 1
ATOM 3661 N N . GLY A 1 471 ? -22.807 16.504 34.361 1.00 93.00 471 GLY A N 1
ATOM 3662 C CA . GLY A 1 471 ? -22.428 17.172 33.104 1.00 93.00 471 GLY A CA 1
ATOM 3663 C C . GLY A 1 471 ? -22.198 18.687 33.216 1.00 93.00 471 GLY A C 1
ATOM 3664 O O . GLY A 1 471 ? -21.986 19.356 32.206 1.00 93.00 471 GLY A O 1
ATOM 3665 N N . ALA A 1 472 ? -22.260 19.252 34.426 1.00 92.25 472 ALA A N 1
ATOM 3666 C CA . ALA A 1 472 ? -22.032 20.671 34.687 1.00 92.25 472 ALA A CA 1
ATOM 3667 C C . ALA A 1 472 ? -21.524 20.912 36.117 1.00 92.25 472 ALA A C 1
ATOM 3669 O O . ALA A 1 472 ? -21.637 20.052 36.988 1.00 92.25 472 ALA A O 1
ATOM 3670 N N . GLY A 1 473 ? -21.013 22.121 36.369 1.00 91.50 473 GLY A N 1
ATOM 3671 C CA . GLY A 1 473 ? -20.416 22.496 37.654 1.00 91.50 473 GLY A CA 1
ATOM 3672 C C . GLY A 1 473 ? -18.932 22.140 37.739 1.00 91.50 473 GLY A C 1
ATOM 3673 O O . GLY A 1 473 ? -18.351 21.635 36.778 1.00 91.50 473 GLY A O 1
ATOM 3674 N N . ASN A 1 474 ? -18.318 22.448 38.883 1.00 93.56 474 ASN A N 1
ATOM 3675 C CA . ASN A 1 474 ? -16.910 22.153 39.118 1.00 93.56 474 ASN A CA 1
ATOM 3676 C C . ASN A 1 474 ? -16.726 20.637 39.321 1.00 93.56 474 ASN A C 1
ATOM 3678 O O . ASN A 1 474 ? -17.267 20.108 40.292 1.00 93.56 474 ASN A O 1
ATOM 3682 N N . PRO A 1 475 ? -15.968 19.929 38.464 1.00 94.81 475 PRO A N 1
ATOM 3683 C CA . PRO A 1 475 ? -15.783 18.481 38.571 1.00 94.81 475 PRO A CA 1
ATOM 3684 C C . PRO A 1 475 ? -15.215 18.031 39.922 1.00 94.81 475 PRO A C 1
ATOM 3686 O O . PRO A 1 475 ? -15.510 16.923 40.361 1.00 94.81 475 PRO A O 1
ATOM 3689 N N . ALA A 1 476 ? -14.453 18.891 40.607 1.00 93.19 476 ALA A N 1
ATOM 3690 C CA . ALA A 1 476 ? -13.896 18.610 41.929 1.00 93.19 476 ALA A CA 1
ATOM 3691 C C . ALA A 1 476 ? -14.944 18.482 43.052 1.00 93.19 476 ALA A C 1
ATOM 3693 O O . ALA A 1 476 ? -14.613 17.966 44.119 1.00 93.19 476 ALA A O 1
ATOM 3694 N N . ASP A 1 477 ? -16.182 18.935 42.828 1.00 95.25 477 ASP A N 1
ATOM 3695 C CA . ASP A 1 477 ? -17.275 18.843 43.805 1.00 95.25 477 ASP A CA 1
ATOM 3696 C C . ASP A 1 477 ? -17.986 17.471 43.780 1.00 95.25 477 ASP A C 1
ATOM 3698 O O . ASP A 1 477 ? -18.901 17.237 44.571 1.00 95.25 477 ASP A O 1
ATOM 3702 N N . PHE A 1 478 ? -17.573 16.565 42.885 1.00 96.88 478 PHE A N 1
ATOM 3703 C CA . PHE A 1 478 ? -18.193 15.259 42.639 1.00 96.88 478 PHE A CA 1
ATOM 3704 C C . PHE A 1 478 ? -17.231 14.097 42.912 1.00 96.88 478 PHE A C 1
ATOM 3706 O O . PHE A 1 478 ? -16.016 14.276 43.049 1.00 96.88 478 PHE A O 1
ATOM 3713 N N . THR A 1 479 ? -17.772 12.882 42.982 1.00 97.44 479 THR A N 1
ATOM 3714 C CA . THR A 1 479 ? -17.003 11.677 43.291 1.00 97.44 479 THR A CA 1
ATOM 3715 C C . THR A 1 479 ? -16.473 11.031 42.015 1.00 97.44 479 THR A C 1
ATOM 3717 O O . THR A 1 479 ? -17.238 10.572 41.171 1.00 97.44 479 THR A O 1
ATOM 3720 N N . TRP A 1 480 ? -15.147 10.925 41.908 1.00 97.81 480 TRP A N 1
ATOM 3721 C CA . TRP A 1 480 ? -14.469 10.271 40.787 1.00 97.81 480 TRP A CA 1
ATOM 3722 C C . TRP A 1 480 ? -13.738 9.014 41.251 1.00 97.81 480 TRP A C 1
ATOM 3724 O O . TRP A 1 480 ? -12.975 9.052 42.219 1.00 97.81 480 TRP A O 1
ATOM 3734 N N . GLN A 1 481 ? -13.958 7.907 40.548 1.00 97.88 481 GLN A N 1
ATOM 3735 C CA . GLN A 1 481 ? -13.306 6.623 40.786 1.00 97.88 481 GLN A CA 1
ATOM 3736 C C . GLN A 1 481 ? -12.334 6.301 39.643 1.00 97.88 481 GLN A C 1
ATOM 3738 O O . GLN A 1 481 ? -12.626 6.637 38.496 1.00 97.88 481 GLN A O 1
ATOM 3743 N N . PRO A 1 482 ? -11.190 5.647 39.906 1.00 98.12 482 PRO A N 1
ATOM 3744 C CA . PRO A 1 482 ? -10.320 5.151 38.842 1.00 98.12 482 PRO A CA 1
ATOM 3745 C C . PRO A 1 482 ? -11.061 4.167 37.938 1.00 98.12 482 PRO A C 1
ATOM 3747 O O . PRO A 1 482 ? -11.803 3.315 38.433 1.00 98.12 482 PRO A O 1
ATOM 3750 N N . VAL A 1 483 ? -10.838 4.252 36.627 1.00 98.25 483 VAL A N 1
ATOM 3751 C CA . VAL A 1 483 ? -11.375 3.250 35.698 1.00 98.25 483 VAL A CA 1
ATOM 3752 C C . VAL A 1 483 ? -10.690 1.899 35.967 1.00 98.25 483 VAL A C 1
ATOM 3754 O O . VAL A 1 483 ? -9.459 1.849 36.057 1.00 98.25 483 VAL A O 1
ATOM 3757 N N . PRO A 1 484 ? -11.452 0.801 36.140 1.00 97.19 484 PRO A N 1
ATOM 3758 C CA . PRO A 1 484 ? -10.899 -0.511 36.457 1.00 97.19 484 PRO A CA 1
ATOM 3759 C C . PRO A 1 484 ? -9.924 -0.981 35.376 1.00 97.19 484 PRO A C 1
ATOM 3761 O O . PRO A 1 484 ? -10.084 -0.682 34.196 1.00 97.19 484 PRO A O 1
ATOM 3764 N N . ASN A 1 485 ? -8.906 -1.736 35.794 1.00 97.06 485 ASN A N 1
ATOM 3765 C CA . ASN A 1 485 ? -7.891 -2.341 34.920 1.00 97.06 485 ASN A CA 1
ATOM 3766 C C . ASN A 1 485 ? -7.049 -1.352 34.091 1.00 97.06 485 ASN A C 1
ATOM 3768 O O . ASN A 1 485 ? -6.268 -1.781 33.243 1.00 97.06 485 ASN A O 1
ATOM 3772 N N . ILE A 1 486 ? -7.147 -0.046 34.360 1.00 96.44 486 ILE A N 1
ATOM 3773 C CA . ILE A 1 486 ? -6.347 0.986 33.700 1.00 96.44 486 ILE A CA 1
ATOM 3774 C C . ILE A 1 486 ? -5.434 1.656 34.714 1.00 96.44 486 ILE A C 1
ATOM 3776 O O . ILE A 1 486 ? -5.839 2.134 35.770 1.00 96.44 486 ILE A O 1
ATOM 3780 N N . THR A 1 487 ? -4.153 1.709 34.374 1.00 96.25 487 THR A N 1
ATOM 3781 C CA . THR A 1 487 ? -3.162 2.523 35.071 1.00 96.25 487 THR A CA 1
ATOM 3782 C C . THR A 1 487 ? -2.258 3.119 34.010 1.00 96.25 487 THR A C 1
ATOM 3784 O O . THR A 1 487 ? -1.502 2.391 33.370 1.00 96.25 487 THR A O 1
ATOM 3787 N N . ILE A 1 488 ? -2.364 4.431 33.798 1.00 96.81 488 ILE A N 1
ATOM 3788 C CA . ILE A 1 488 ? -1.507 5.152 32.856 1.00 96.81 488 ILE A CA 1
ATOM 3789 C C . ILE A 1 488 ? -0.127 5.298 33.506 1.00 96.81 488 ILE A C 1
ATOM 3791 O O . ILE A 1 488 ? -0.029 5.906 34.578 1.00 96.81 488 ILE A O 1
ATOM 3795 N N . PRO A 1 489 ? 0.941 4.716 32.929 1.00 95.94 489 PRO A N 1
ATOM 3796 C CA . PRO A 1 489 ? 2.269 4.844 33.505 1.00 95.94 489 PRO A CA 1
ATOM 3797 C C . PRO A 1 489 ? 2.722 6.303 33.514 1.00 95.94 489 PRO A C 1
ATOM 3799 O O . PRO A 1 489 ? 2.448 7.071 32.594 1.00 95.94 489 PRO A O 1
ATOM 3802 N N . ILE A 1 490 ? 3.466 6.685 34.547 1.00 92.94 490 ILE A N 1
ATOM 3803 C CA . ILE A 1 490 ? 4.135 7.985 34.565 1.00 92.94 490 ILE A CA 1
ATOM 3804 C C . ILE A 1 490 ? 5.273 7.949 33.547 1.00 92.94 490 ILE A C 1
ATOM 3806 O O . ILE A 1 490 ? 6.020 6.970 33.489 1.00 92.94 490 ILE A O 1
ATOM 3810 N N . LYS A 1 491 ? 5.442 9.044 32.802 1.00 88.19 491 LYS A N 1
ATOM 3811 C CA . LYS A 1 491 ? 6.579 9.229 31.903 1.00 88.19 491 LYS A CA 1
ATOM 3812 C C . LYS A 1 491 ? 7.906 8.915 32.608 1.00 88.19 491 LYS A C 1
ATOM 3814 O O . LYS A 1 491 ? 8.208 9.458 33.672 1.00 88.19 491 LYS A O 1
ATOM 3819 N N . SER A 1 492 ? 8.724 8.075 31.982 1.00 89.19 492 SER A N 1
ATOM 3820 C CA . SER A 1 492 ? 9.954 7.521 32.564 1.00 89.19 492 SER A CA 1
ATOM 3821 C C . SER A 1 492 ? 11.049 8.558 32.855 1.00 89.19 492 SER A C 1
ATOM 3823 O O . SER A 1 492 ? 11.908 8.343 33.712 1.00 89.19 492 SER A O 1
ATOM 3825 N N . ASN A 1 493 ? 11.053 9.684 32.136 1.00 85.75 493 ASN A N 1
ATOM 3826 C CA . ASN A 1 493 ? 12.025 10.766 32.279 1.00 85.75 493 ASN A CA 1
ATOM 3827 C C . ASN A 1 493 ? 11.436 12.111 31.824 1.00 85.75 493 ASN A C 1
ATOM 3829 O O . ASN A 1 493 ? 10.414 12.155 31.153 1.00 85.75 493 ASN A O 1
ATOM 3833 N N . THR A 1 494 ? 12.122 13.215 32.122 1.00 84.88 494 THR A N 1
ATOM 3834 C CA . THR A 1 494 ? 11.647 14.578 31.824 1.00 84.88 494 THR A CA 1
ATOM 3835 C C . THR A 1 494 ? 12.066 15.112 30.448 1.00 84.88 494 THR A C 1
ATOM 3837 O O . THR A 1 494 ? 11.943 16.312 30.193 1.00 84.88 494 THR A O 1
ATOM 3840 N N . SER A 1 495 ? 12.589 14.258 29.558 1.00 86.44 495 SER A N 1
ATOM 3841 C CA . SER A 1 495 ? 13.060 14.678 28.232 1.00 86.44 495 SER A CA 1
ATOM 3842 C C . SER A 1 495 ? 11.912 15.007 27.271 1.00 86.44 495 SER A C 1
ATOM 3844 O O . SER A 1 495 ? 10.751 14.673 27.507 1.00 86.44 495 SER A O 1
ATOM 3846 N N . SER A 1 496 ? 12.258 15.641 26.149 1.00 84.81 496 SER A N 1
ATOM 3847 C CA . SER A 1 496 ? 11.335 15.932 25.046 1.00 84.81 496 SER A CA 1
ATOM 3848 C C . SER A 1 496 ? 10.979 14.713 24.193 1.00 84.81 496 SER A C 1
ATOM 3850 O O . SER A 1 496 ? 10.183 14.844 23.273 1.00 84.81 496 SER A O 1
ATOM 3852 N N . THR A 1 497 ? 11.604 13.557 24.433 1.00 88.06 497 THR A N 1
ATOM 3853 C CA . THR A 1 497 ? 11.311 12.330 23.681 1.00 88.06 497 THR A CA 1
ATOM 3854 C C . THR A 1 497 ? 9.910 11.867 24.039 1.00 88.06 497 THR A C 1
ATOM 3856 O O . THR A 1 497 ? 9.617 11.739 25.225 1.00 88.06 497 THR A O 1
ATOM 3859 N N . GLU A 1 498 ? 9.060 11.608 23.055 1.00 87.56 498 GLU A N 1
ATOM 3860 C CA . GLU A 1 498 ? 7.708 11.096 23.284 1.00 87.56 498 GLU A CA 1
ATOM 3861 C C . GLU A 1 498 ? 7.744 9.664 23.832 1.00 87.56 498 GLU A C 1
ATOM 3863 O O . GLU A 1 498 ? 8.586 8.849 23.454 1.00 87.56 498 GLU A O 1
ATOM 3868 N N . GLU A 1 499 ? 6.848 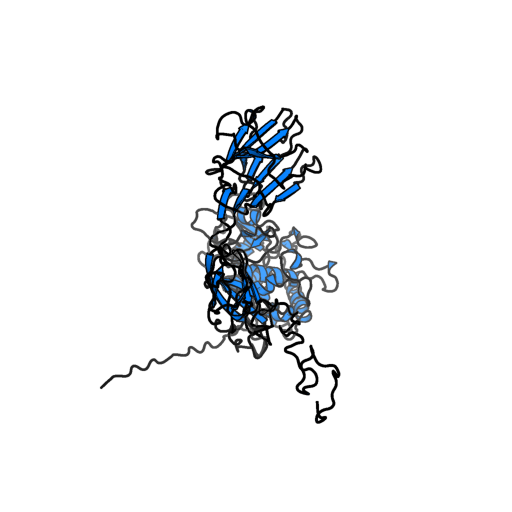9.377 24.771 1.00 92.69 499 GLU A N 1
ATOM 3869 C CA . GLU A 1 499 ? 6.610 8.038 25.305 1.00 92.69 499 GLU A CA 1
ATOM 3870 C C . GLU A 1 499 ? 5.133 7.709 25.102 1.00 92.69 499 GLU A C 1
ATOM 3872 O O . GLU A 1 499 ? 4.272 8.490 25.501 1.00 92.69 499 GLU A O 1
ATOM 3877 N N . ILE A 1 500 ? 4.864 6.590 24.432 1.00 93.00 500 ILE A N 1
ATOM 3878 C CA . ILE A 1 500 ? 3.535 6.222 23.941 1.00 93.00 500 ILE A CA 1
ATOM 3879 C C . ILE A 1 500 ? 2.953 5.124 24.825 1.00 93.00 500 ILE A C 1
ATOM 3881 O O . ILE A 1 500 ? 3.610 4.112 25.078 1.00 93.00 500 ILE A O 1
ATOM 3885 N N . PHE A 1 501 ? 1.689 5.284 25.208 1.00 94.50 501 PHE A N 1
ATOM 3886 C CA . PHE A 1 501 ? 0.918 4.287 25.937 1.00 94.50 501 PHE A CA 1
ATOM 3887 C C . PHE A 1 501 ? -0.363 3.963 25.166 1.00 94.50 501 PHE A C 1
ATOM 3889 O O . PHE A 1 501 ? -1.190 4.835 24.898 1.00 94.50 501 PHE A O 1
ATOM 3896 N N . LYS A 1 502 ? -0.524 2.687 24.801 1.00 95.25 502 LYS A N 1
ATOM 3897 C CA . LYS A 1 502 ? -1.703 2.184 24.091 1.00 95.25 502 LYS A CA 1
ATOM 3898 C C . LYS A 1 502 ? -2.481 1.238 24.988 1.00 95.25 502 LYS A C 1
ATOM 3900 O O . LYS A 1 502 ? -1.905 0.315 25.562 1.00 95.25 502 LYS A O 1
ATOM 3905 N N . PHE A 1 503 ? -3.785 1.454 25.061 1.00 96.75 503 PHE A N 1
ATOM 3906 C CA . PHE A 1 503 ? -4.723 0.603 25.774 1.00 96.75 503 PHE A CA 1
ATOM 3907 C C . PHE A 1 503 ? -5.707 0.059 24.753 1.00 96.75 503 PHE A C 1
ATOM 3909 O O . PHE A 1 503 ? -6.332 0.830 24.030 1.00 96.75 503 PHE A O 1
ATOM 3916 N N . SER A 1 504 ? -5.827 -1.261 24.666 1.00 94.88 504 SER A N 1
ATOM 3917 C CA . SER A 1 504 ? -6.657 -1.912 23.654 1.00 94.88 504 SER A CA 1
ATOM 3918 C C . SER A 1 504 ? -7.521 -2.971 24.307 1.00 94.88 504 SER A C 1
ATOM 3920 O O . SER A 1 504 ? -7.001 -3.860 24.980 1.00 94.88 504 SER A O 1
ATOM 3922 N N . ASN A 1 505 ? -8.830 -2.879 24.083 1.00 93.12 505 ASN A N 1
ATOM 3923 C CA . ASN A 1 505 ? -9.823 -3.839 24.554 1.00 93.12 505 ASN A CA 1
ATOM 3924 C C . ASN A 1 505 ? -9.743 -4.118 26.068 1.00 93.12 505 ASN A C 1
ATOM 3926 O O . ASN A 1 505 ? -9.940 -5.252 26.511 1.00 93.12 505 ASN A O 1
ATOM 3930 N N . VAL A 1 506 ? -9.438 -3.092 26.871 1.00 97.44 506 VAL A N 1
ATOM 3931 C CA . VAL A 1 506 ? -9.328 -3.225 28.327 1.00 97.44 506 VAL A CA 1
ATOM 3932 C C . VAL A 1 506 ? -10.717 -3.452 28.907 1.00 97.44 506 VAL A C 1
ATOM 3934 O O . VAL A 1 506 ? -11.594 -2.613 28.728 1.00 97.44 506 VAL A O 1
ATOM 3937 N N . ASN A 1 507 ? -10.920 -4.573 29.602 1.00 96.44 507 ASN A N 1
ATOM 3938 C CA . ASN A 1 507 ? -12.200 -4.886 30.233 1.00 96.44 507 ASN A CA 1
ATOM 3939 C C . ASN A 1 507 ? -12.524 -3.846 31.320 1.00 96.44 507 ASN A C 1
ATOM 3941 O O . ASN A 1 507 ? -11.762 -3.691 32.280 1.00 96.44 507 ASN A O 1
ATOM 3945 N N . ILE A 1 508 ? -13.669 -3.181 31.168 1.00 97.56 508 ILE A N 1
ATOM 3946 C CA . ILE A 1 508 ? -14.222 -2.223 32.128 1.00 97.56 508 ILE A CA 1
ATOM 3947 C C . ILE A 1 508 ? -15.665 -2.563 32.533 1.00 97.56 508 ILE A C 1
ATOM 3949 O O . ILE A 1 508 ? -16.348 -1.729 33.125 1.00 97.56 508 ILE A O 1
ATOM 3953 N N . SER A 1 509 ? -16.110 -3.798 32.284 1.00 94.94 509 SER A N 1
ATOM 3954 C CA . SER A 1 509 ? -17.489 -4.266 32.489 1.00 94.94 509 SER A CA 1
ATOM 3955 C C . SER A 1 509 ? -17.912 -4.361 33.963 1.00 94.94 509 SER A C 1
ATOM 3957 O O . SER A 1 509 ? -19.001 -4.825 34.278 1.00 94.94 509 SER A O 1
ATOM 3959 N N . SER A 1 510 ? -17.038 -3.984 34.904 1.00 95.75 510 SER A N 1
ATOM 3960 C CA . SER A 1 510 ? -17.392 -3.849 36.321 1.00 95.75 510 SER A CA 1
ATOM 3961 C C . SER A 1 510 ? -17.994 -2.481 36.664 1.00 95.75 510 SER A C 1
ATOM 3963 O O . SER A 1 510 ? -18.450 -2.292 37.791 1.00 95.75 510 SER A O 1
ATOM 3965 N N . ILE A 1 511 ? -17.926 -1.505 35.750 1.00 96.62 511 ILE A N 1
ATOM 3966 C CA . ILE A 1 511 ? -18.637 -0.228 35.885 1.00 96.62 511 ILE A CA 1
ATOM 3967 C C . ILE A 1 511 ? -20.136 -0.497 35.714 1.00 96.62 511 ILE A C 1
ATOM 3969 O O . ILE A 1 511 ? -20.527 -1.303 34.882 1.00 96.62 511 ILE A O 1
ATOM 3973 N N . THR A 1 512 ? -20.965 0.175 36.511 1.00 95.19 512 THR A N 1
ATOM 3974 C CA . THR A 1 512 ? -22.433 0.082 36.446 1.00 95.19 512 THR A CA 1
ATOM 3975 C C . THR A 1 512 ? -23.040 1.481 36.484 1.00 95.19 512 THR A C 1
ATOM 3977 O O . THR A 1 512 ? -22.407 2.425 36.975 1.00 95.19 512 THR A O 1
ATOM 3980 N N . GLY A 1 513 ? -24.267 1.618 35.990 1.00 94.88 513 GLY A N 1
ATOM 3981 C CA . GLY A 1 513 ? -24.979 2.885 35.909 1.00 94.88 513 GLY A CA 1
ATOM 3982 C C . GLY A 1 513 ? -24.608 3.745 34.702 1.00 94.88 513 GLY A C 1
ATOM 3983 O O . GLY A 1 513 ? -23.802 3.399 33.840 1.00 94.88 513 GLY A O 1
ATOM 3984 N N . THR A 1 514 ? -25.206 4.932 34.664 1.00 96.62 514 THR A N 1
ATOM 3985 C CA . THR A 1 514 ? -24.925 5.963 33.663 1.00 96.62 514 THR A CA 1
ATOM 3986 C C . THR A 1 514 ? -23.812 6.889 34.165 1.00 96.62 514 THR A C 1
ATOM 3988 O O . THR A 1 514 ? -24.007 7.600 35.151 1.00 96.62 514 THR A O 1
ATOM 3991 N N . VAL A 1 515 ? -22.649 6.889 33.503 1.00 97.81 515 VAL A N 1
ATOM 3992 C CA . VAL A 1 515 ? -21.416 7.523 34.016 1.00 97.81 515 VAL A CA 1
ATOM 3993 C C . VAL A 1 515 ? -20.778 8.513 33.049 1.00 97.81 515 VAL A C 1
ATOM 3995 O O . VAL A 1 515 ? -20.891 8.382 31.832 1.00 97.81 515 VAL A O 1
ATOM 3998 N N . TYR A 1 516 ? -20.039 9.479 33.589 1.00 98.50 516 TYR A N 1
ATOM 3999 C CA . TYR A 1 516 ? -19.112 10.318 32.825 1.00 98.50 516 TYR A CA 1
ATOM 4000 C C . TYR A 1 516 ? -17.681 9.819 32.990 1.00 98.50 516 TYR A C 1
ATOM 4002 O O . TYR A 1 516 ? -17.298 9.427 34.090 1.00 98.50 516 TYR A O 1
ATOM 4010 N N . PHE A 1 517 ? -16.876 9.900 31.930 1.00 98.50 517 PHE A N 1
ATOM 4011 C CA . PHE A 1 517 ? -15.432 9.651 31.990 1.00 98.50 517 PHE A CA 1
ATOM 4012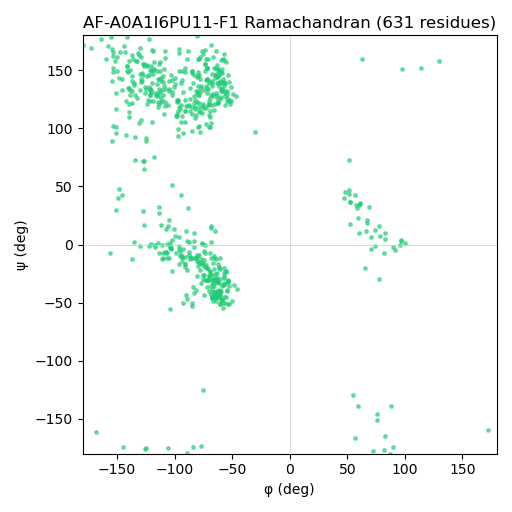 C C . PHE A 1 517 ? -14.674 10.969 31.959 1.00 98.50 517 PHE A C 1
ATOM 4014 O O . PHE A 1 517 ? -15.093 11.907 31.280 1.00 98.50 517 PHE A O 1
ATOM 4021 N N . ALA A 1 518 ? -13.544 11.029 32.657 1.00 98.00 518 ALA A N 1
ATOM 4022 C CA . ALA A 1 518 ? -12.647 12.166 32.607 1.00 98.00 518 ALA A CA 1
ATOM 4023 C C . ALA A 1 518 ? -11.179 11.749 32.619 1.00 98.00 518 ALA A C 1
ATOM 4025 O O . ALA A 1 518 ? -10.751 10.961 33.465 1.00 98.00 518 ALA A O 1
ATOM 4026 N N . PHE A 1 519 ? -10.390 12.359 31.737 1.00 97.62 519 PHE A N 1
ATOM 4027 C CA . PHE A 1 519 ? -8.954 12.459 31.952 1.00 97.62 519 PHE A CA 1
ATOM 4028 C C . PHE A 1 519 ? -8.693 13.588 32.939 1.00 97.62 519 PHE A C 1
ATOM 4030 O O . PHE A 1 519 ? -9.078 14.737 32.709 1.00 97.62 519 PHE A O 1
ATOM 4037 N N . LYS A 1 520 ? -8.051 13.248 34.048 1.00 95.19 520 LYS A N 1
ATOM 4038 C CA . LYS A 1 520 ? -7.731 14.159 35.137 1.00 95.19 520 LYS A CA 1
ATOM 4039 C C . LYS A 1 520 ? -6.224 14.357 35.180 1.00 95.19 520 LYS A C 1
ATOM 4041 O O . LYS A 1 520 ? -5.463 13.399 35.319 1.00 95.19 520 LYS A O 1
ATOM 4046 N N . TYR A 1 521 ? -5.802 15.608 35.068 1.00 92.88 521 TYR A N 1
ATOM 4047 C CA . TYR A 1 521 ? -4.400 15.995 35.046 1.00 92.88 521 TYR A CA 1
ATOM 4048 C C . TYR A 1 521 ? -4.090 16.973 36.178 1.00 92.88 521 TYR A C 1
ATOM 4050 O O . TYR A 1 521 ? -4.818 17.941 36.417 1.00 92.88 521 TYR A O 1
ATOM 4058 N N . TYR A 1 522 ? -2.991 16.705 36.880 1.00 89.00 522 TYR A N 1
ATOM 4059 C CA . TYR A 1 522 ? -2.497 17.547 37.959 1.00 89.00 522 TYR A CA 1
ATOM 4060 C C . TYR A 1 522 ? -0.994 17.768 37.824 1.00 89.00 522 TYR A C 1
ATOM 4062 O O . TYR A 1 522 ? -0.223 16.810 37.770 1.00 89.00 522 TYR A O 1
ATOM 4070 N N . SER A 1 523 ? -0.572 19.030 37.868 1.00 86.62 523 SER A N 1
ATOM 4071 C CA . SER A 1 523 ? 0.839 19.410 37.942 1.00 86.62 523 SER A CA 1
ATOM 4072 C C . SER A 1 523 ? 1.061 20.505 38.977 1.00 86.62 523 SER A C 1
ATOM 4074 O O . SER A 1 523 ? 0.331 21.493 39.034 1.00 86.62 523 SER A O 1
ATOM 4076 N N . ASN A 1 524 ? 2.128 20.355 39.762 1.00 81.44 524 ASN A N 1
ATOM 4077 C CA . ASN A 1 524 ? 2.597 21.349 40.726 1.00 81.44 524 ASN A CA 1
ATOM 4078 C C . ASN A 1 524 ? 3.823 22.114 40.184 1.00 81.44 524 ASN A C 1
ATOM 4080 O O . ASN A 1 524 ? 4.868 22.157 40.833 1.00 81.44 524 ASN A O 1
ATOM 4084 N N . GLY A 1 525 ? 3.720 22.648 38.961 1.00 73.44 525 GLY A N 1
ATOM 4085 C CA . GLY A 1 525 ? 4.770 23.455 38.319 1.00 73.44 525 GLY A CA 1
ATOM 4086 C C . GLY A 1 525 ? 5.896 22.671 37.626 1.00 73.44 525 GLY A C 1
ATOM 4087 O O . GLY A 1 525 ? 6.888 23.271 37.225 1.00 73.44 525 GLY A O 1
ATOM 4088 N N . VAL A 1 526 ? 5.764 21.344 37.462 1.00 77.69 526 VAL A N 1
ATOM 4089 C CA . VAL A 1 526 ? 6.658 20.518 36.612 1.00 77.69 526 VAL A CA 1
ATOM 4090 C C . VAL A 1 526 ? 5.814 19.704 35.628 1.00 77.69 526 VAL A C 1
ATOM 4092 O O . VAL A 1 526 ? 5.599 18.499 35.794 1.00 77.69 526 VAL A O 1
ATOM 4095 N N . PRO A 1 527 ? 5.246 20.376 34.628 1.00 85.31 527 PRO A N 1
ATOM 4096 C CA . PRO A 1 527 ? 4.161 19.821 33.845 1.00 85.31 527 PRO A CA 1
ATOM 4097 C C . PRO A 1 527 ? 4.660 18.899 32.718 1.00 85.31 527 PRO A C 1
ATOM 4099 O O . PRO A 1 527 ? 5.712 19.120 32.116 1.00 85.31 527 PRO A O 1
ATOM 4102 N N . THR A 1 528 ? 3.877 17.861 32.441 1.00 88.88 528 THR A N 1
ATOM 4103 C CA . THR A 1 528 ? 4.032 16.951 31.301 1.00 88.88 528 THR A CA 1
ATOM 4104 C C . THR A 1 528 ? 3.055 17.351 30.209 1.00 88.88 528 THR A C 1
ATOM 4106 O O . THR A 1 528 ? 1.908 17.687 30.496 1.00 88.88 528 THR A O 1
ATOM 4109 N N . ARG A 1 529 ? 3.502 17.331 28.952 1.00 89.44 529 ARG A N 1
ATOM 4110 C CA . ARG A 1 529 ? 2.604 17.418 27.802 1.00 89.44 529 ARG A CA 1
ATOM 4111 C C . ARG A 1 529 ? 1.980 16.046 27.613 1.00 89.44 529 ARG A C 1
ATOM 4113 O O . ARG A 1 529 ? 2.706 15.113 27.281 1.00 89.44 529 ARG A O 1
ATOM 4120 N N . TRP A 1 530 ? 0.675 15.955 27.813 1.00 92.56 530 TRP A N 1
ATOM 4121 C CA . TRP A 1 530 ? -0.102 14.760 27.509 1.00 92.56 530 TRP A CA 1
ATOM 4122 C C . TRP A 1 530 ? -1.006 15.032 26.318 1.00 92.56 530 TRP A C 1
ATOM 4124 O O . TRP A 1 530 ? -1.609 16.102 26.234 1.00 92.56 530 TRP A O 1
ATOM 4134 N N . THR A 1 531 ? -1.126 14.058 25.432 1.00 92.88 531 THR A N 1
ATOM 4135 C CA . THR A 1 531 ? -2.139 14.017 24.373 1.00 92.88 531 THR A CA 1
ATOM 4136 C C . THR A 1 531 ? -2.997 12.778 24.585 1.00 92.88 531 THR A C 1
ATOM 4138 O O . THR A 1 531 ? -2.517 11.754 25.076 1.00 92.88 531 THR A O 1
ATOM 4141 N N . VAL A 1 532 ? -4.275 12.858 24.240 1.00 95.00 532 VAL A N 1
ATOM 4142 C CA . VAL A 1 532 ? -5.159 11.692 24.180 1.00 95.00 532 VAL A CA 1
ATOM 4143 C C . VAL A 1 532 ? -5.771 11.593 22.798 1.00 95.00 532 VAL A C 1
ATOM 4145 O O . VAL A 1 532 ? -6.041 12.611 22.156 1.00 95.00 532 VAL A O 1
ATOM 4148 N N . ASP A 1 533 ? -5.961 10.358 22.353 1.00 93.31 533 ASP A N 1
ATOM 4149 C CA . ASP A 1 533 ? -6.506 10.055 21.043 1.00 93.31 533 ASP A CA 1
ATOM 4150 C C . ASP A 1 533 ? -7.281 8.719 21.043 1.00 93.31 533 ASP A C 1
ATOM 4152 O O . ASP A 1 533 ? -7.115 7.892 21.946 1.00 93.31 533 ASP A O 1
ATOM 4156 N N . SER A 1 534 ? -8.136 8.509 20.040 1.00 92.94 534 SER A N 1
ATOM 4157 C CA . SER A 1 534 ? -8.826 7.246 19.747 1.00 92.94 534 SER A CA 1
ATOM 4158 C C . SER A 1 534 ? -9.558 6.628 20.949 1.00 92.94 534 SER A C 1
ATOM 4160 O O . SER A 1 534 ? -9.482 5.423 21.185 1.00 92.94 534 SER A O 1
ATOM 4162 N N . PHE A 1 535 ? -10.273 7.452 21.725 1.00 96.56 535 PHE A N 1
ATOM 4163 C CA . PHE A 1 535 ? -11.035 7.007 22.891 1.00 96.56 535 PHE A CA 1
ATOM 4164 C C . PHE A 1 535 ? -12.330 6.318 22.457 1.00 96.56 535 PHE A C 1
ATOM 4166 O O . PHE A 1 535 ? -13.249 6.956 21.938 1.00 96.56 535 PHE A O 1
ATOM 4173 N N . LYS A 1 536 ? -12.429 5.015 22.707 1.00 97.62 536 LYS A N 1
ATOM 4174 C CA . LYS A 1 536 ? -13.540 4.176 22.264 1.00 97.62 536 LYS A CA 1
ATOM 4175 C C . LYS A 1 536 ? -13.973 3.200 23.348 1.00 97.62 536 LYS A C 1
ATOM 4177 O O . LYS A 1 536 ? -13.158 2.439 23.860 1.00 97.62 536 LYS A O 1
ATOM 4182 N N . ILE A 1 537 ? -15.269 3.183 23.639 1.00 97.62 537 ILE A N 1
ATOM 4183 C CA . ILE A 1 537 ? -15.919 2.181 24.481 1.00 97.62 537 ILE A CA 1
ATOM 4184 C C . ILE A 1 537 ? -16.846 1.353 23.603 1.00 97.62 537 ILE A C 1
ATOM 4186 O O . ILE A 1 537 ? -17.707 1.887 22.897 1.00 97.62 537 ILE A O 1
ATOM 4190 N N . THR A 1 538 ? -16.669 0.043 23.668 1.00 95.31 538 THR A N 1
ATOM 4191 C CA . THR A 1 538 ? -17.493 -0.943 22.972 1.00 95.31 538 THR A CA 1
ATOM 4192 C C . THR A 1 538 ? -18.083 -1.937 23.954 1.00 95.31 538 THR A C 1
ATOM 4194 O O . THR A 1 538 ? -17.455 -2.194 24.974 1.00 95.31 538 THR A O 1
ATOM 4197 N N . ALA A 1 539 ? -19.208 -2.547 23.615 1.00 92.19 539 ALA A N 1
ATOM 4198 C CA . ALA A 1 539 ? -19.803 -3.669 24.328 1.00 92.19 539 ALA A CA 1
ATOM 4199 C C . ALA A 1 539 ? -19.914 -4.904 23.426 1.00 92.19 539 ALA A C 1
ATOM 4201 O O . ALA A 1 539 ? -19.734 -4.814 22.206 1.00 92.19 539 ALA A O 1
ATOM 4202 N N . GLU A 1 540 ? -20.202 -6.051 24.034 1.00 84.75 540 GLU A N 1
ATOM 4203 C CA . GLU A 1 540 ? -20.570 -7.263 23.306 1.00 84.75 540 GLU A CA 1
ATOM 4204 C C . GLU A 1 540 ? -21.820 -7.021 22.458 1.00 84.75 540 GLU A C 1
ATOM 4206 O O . GLU A 1 540 ? -22.654 -6.155 22.745 1.00 84.75 540 GLU A O 1
ATOM 4211 N N . ASN A 1 541 ? -21.919 -7.756 21.357 1.00 80.69 541 ASN A N 1
ATOM 4212 C CA . ASN A 1 541 ? -23.066 -7.660 20.480 1.00 80.69 541 ASN A CA 1
ATOM 4213 C C . ASN A 1 541 ? -24.036 -8.800 20.785 1.00 80.69 541 ASN A C 1
ATOM 4215 O O . ASN A 1 541 ? -23.760 -9.956 20.485 1.00 80.69 541 ASN A O 1
ATOM 4219 N N . GLU A 1 542 ? -25.197 -8.470 21.351 1.00 73.19 542 GLU A N 1
ATOM 4220 C CA . GLU A 1 542 ? -26.222 -9.466 21.696 1.00 73.19 542 GLU A CA 1
ATOM 4221 C C . GLU A 1 542 ? -26.847 -10.159 20.470 1.00 73.19 542 GLU A C 1
ATOM 4223 O O . GLU A 1 542 ? -27.550 -11.152 20.626 1.00 73.19 542 GLU A O 1
ATOM 4228 N N . ASN A 1 543 ? -26.601 -9.653 19.254 1.00 76.50 543 ASN A N 1
ATOM 4229 C CA . ASN A 1 543 ? -27.071 -10.237 17.993 1.00 76.50 543 ASN A CA 1
ATOM 4230 C C . ASN A 1 543 ? -25.956 -10.942 17.207 1.00 76.50 543 ASN A C 1
ATOM 4232 O O . ASN A 1 543 ? -26.104 -11.163 16.004 1.00 76.50 543 ASN A O 1
ATOM 4236 N N . GLU A 1 544 ? -24.827 -11.238 17.844 1.00 76.44 544 GLU A N 1
ATOM 4237 C CA . GLU A 1 544 ? -23.761 -12.018 17.227 1.00 76.44 544 GLU A CA 1
ATOM 4238 C C . GLU A 1 544 ? -24.119 -13.510 17.216 1.00 76.44 544 GLU A C 1
ATOM 4240 O O . GLU A 1 544 ? -24.622 -14.046 18.201 1.00 76.44 544 GLU A O 1
ATOM 4245 N N . ASP A 1 545 ? -23.857 -14.160 16.089 1.00 79.00 545 ASP A N 1
ATOM 4246 C CA . ASP A 1 545 ? -23.974 -15.600 15.850 1.00 79.00 545 ASP A CA 1
ATOM 4247 C C . ASP A 1 545 ? -22.644 -16.015 15.198 1.00 79.00 545 ASP A C 1
ATOM 4249 O O . ASP A 1 545 ? -22.333 -15.615 14.070 1.00 79.00 545 ASP A O 1
ATOM 4253 N N . THR A 1 546 ? -21.781 -16.671 15.977 1.00 79.44 546 THR A N 1
ATOM 4254 C CA . THR A 1 546 ? -20.372 -16.884 15.613 1.00 79.44 546 THR A CA 1
ATOM 4255 C C . THR A 1 546 ? -20.221 -17.946 14.534 1.00 79.44 546 THR A C 1
ATOM 4257 O O . THR A 1 546 ? -19.424 -17.760 13.605 1.00 79.44 546 THR A O 1
ATOM 4260 N N . ASP A 1 547 ? -20.951 -19.053 14.656 1.00 79.25 547 ASP A N 1
ATOM 4261 C CA . ASP A 1 547 ? -20.867 -20.202 13.756 1.00 79.25 547 ASP A CA 1
ATOM 4262 C C . ASP A 1 547 ? -21.936 -20.181 12.646 1.00 79.25 547 ASP A C 1
ATOM 4264 O O . ASP A 1 547 ? -21.822 -20.932 11.673 1.00 79.25 547 ASP A O 1
ATOM 4268 N N . ASN A 1 548 ? -22.842 -19.195 12.684 1.00 79.31 548 ASN A N 1
ATOM 4269 C CA . ASN A 1 548 ? -23.894 -18.933 11.702 1.00 79.31 548 ASN A CA 1
ATOM 4270 C C . ASN A 1 548 ? -24.864 -20.107 11.542 1.00 79.31 548 ASN A C 1
ATOM 4272 O O . ASN A 1 548 ? -25.360 -20.360 10.434 1.00 79.31 548 ASN A O 1
ATOM 4276 N N . ASP A 1 549 ? -25.128 -20.830 12.625 1.00 81.25 549 ASP A N 1
ATOM 4277 C CA . ASP A 1 549 ? -26.113 -21.906 12.646 1.00 81.25 549 ASP A CA 1
ATOM 4278 C C . ASP A 1 549 ? -27.568 -21.391 12.753 1.00 81.25 549 ASP A C 1
ATOM 4280 O O . ASP A 1 549 ? -28.529 -22.135 12.523 1.00 81.25 549 ASP A O 1
ATOM 4284 N N . GLY A 1 550 ? -27.733 -20.083 12.993 1.00 83.75 550 GLY A N 1
ATOM 4285 C CA . GLY A 1 550 ? -29.010 -19.391 13.123 1.00 83.75 550 GLY A CA 1
ATOM 4286 C C . GLY A 1 550 ? -29.442 -19.133 14.568 1.00 83.75 550 GLY A C 1
ATOM 4287 O O . GLY A 1 550 ? -30.526 -18.566 14.769 1.00 83.75 550 GLY A O 1
ATOM 4288 N N . VAL A 1 551 ? -28.637 -19.518 15.558 1.00 86.56 551 VAL A N 1
ATOM 4289 C CA . VAL A 1 551 ? -28.843 -19.265 16.984 1.00 86.56 551 VAL A CA 1
ATOM 4290 C C . VAL A 1 551 ? -27.791 -18.267 17.472 1.00 86.56 551 VAL A C 1
ATOM 4292 O O . VAL A 1 551 ? -26.594 -18.436 17.317 1.00 86.56 551 VAL A O 1
ATOM 4295 N N . LEU A 1 552 ? -28.249 -17.165 18.071 1.00 85.25 552 LEU A N 1
ATOM 4296 C CA . LEU A 1 552 ? -27.345 -16.134 18.592 1.00 85.25 552 LEU A CA 1
ATOM 4297 C C . LEU A 1 552 ? -26.471 -16.701 19.716 1.00 85.25 552 LEU A C 1
ATOM 4299 O O . LEU A 1 552 ? -26.994 -17.408 20.573 1.00 85.25 552 LEU A O 1
ATOM 4303 N N . ASN A 1 553 ? -25.213 -16.264 19.804 1.00 80.81 553 ASN A N 1
ATOM 4304 C CA . ASN A 1 553 ? -24.226 -16.667 20.816 1.00 80.81 553 ASN A CA 1
ATOM 4305 C C . ASN A 1 553 ? -24.784 -16.666 22.249 1.00 80.81 553 ASN A C 1
ATOM 4307 O O . ASN A 1 553 ? -24.462 -17.523 23.064 1.00 80.81 553 ASN A O 1
ATOM 4311 N N . VAL A 1 554 ? -25.631 -15.683 22.574 1.00 79.25 554 VAL A N 1
ATOM 4312 C CA . VAL A 1 554 ? -26.251 -15.538 23.904 1.00 79.25 554 VAL A CA 1
ATOM 4313 C C . VAL A 1 554 ? -27.214 -16.680 24.259 1.00 79.25 554 VAL A C 1
ATOM 4315 O O . VAL A 1 554 ? -27.500 -16.896 25.435 1.00 79.25 554 VAL A O 1
ATOM 4318 N N . ASN A 1 555 ? -27.713 -17.396 23.251 1.00 85.00 555 ASN A N 1
ATOM 4319 C CA . ASN A 1 555 ? -28.635 -18.526 23.354 1.00 85.00 555 ASN A CA 1
ATOM 4320 C C . ASN A 1 555 ? -28.021 -19.840 22.837 1.00 85.00 555 ASN A C 1
ATOM 4322 O O . ASN A 1 555 ? -28.697 -20.868 22.869 1.00 85.00 555 ASN A O 1
ATOM 4326 N N . ASP A 1 556 ? -26.778 -19.811 22.361 1.00 87.50 556 ASP A N 1
ATOM 4327 C CA . ASP A 1 556 ? -26.114 -20.939 21.723 1.00 87.50 556 ASP A CA 1
ATOM 4328 C C . ASP A 1 556 ? -25.238 -21.699 22.731 1.00 87.50 556 ASP A C 1
ATOM 4330 O O . ASP A 1 556 ? -24.316 -21.168 23.355 1.00 87.50 556 ASP A O 1
ATOM 4334 N N . SER A 1 557 ? -25.578 -22.969 22.932 1.00 91.19 557 SER A N 1
ATOM 4335 C CA . SER A 1 557 ? -24.858 -23.897 23.808 1.00 91.19 557 SER A CA 1
ATOM 4336 C C . SER A 1 557 ? -23.813 -24.724 23.056 1.00 91.19 557 SER A C 1
ATOM 4338 O O . SER A 1 557 ? -22.993 -25.394 23.689 1.00 91.19 557 SER A O 1
ATOM 4340 N N . CYS A 1 558 ? -23.825 -24.671 21.727 1.00 90.00 558 CYS A N 1
ATOM 4341 C CA . CYS A 1 558 ? -23.010 -25.450 20.814 1.00 90.00 558 CYS A CA 1
ATOM 4342 C C . CYS A 1 558 ? -22.262 -24.537 19.816 1.00 90.00 558 CYS A C 1
ATOM 4344 O O . CYS A 1 558 ? -22.410 -24.724 18.619 1.00 90.00 558 CYS A O 1
ATOM 4346 N N . PRO A 1 559 ? -21.329 -23.677 20.282 1.00 83.50 559 PRO A N 1
ATOM 4347 C CA . PRO A 1 559 ? -20.755 -22.535 19.540 1.00 83.50 559 PRO A CA 1
ATOM 4348 C C . PRO A 1 559 ? -19.850 -22.854 18.333 1.00 83.50 559 PRO A C 1
ATOM 4350 O O . PRO A 1 559 ? -19.040 -22.021 17.923 1.00 83.50 559 PRO A O 1
ATOM 4353 N N . ASN A 1 560 ? -19.862 -24.093 17.839 1.00 86.69 560 ASN A N 1
ATOM 4354 C CA . ASN A 1 560 ? -19.095 -24.538 16.674 1.00 86.69 560 ASN A CA 1
ATOM 4355 C C . ASN A 1 560 ? -19.874 -25.590 15.871 1.00 86.69 560 ASN A C 1
ATOM 4357 O O . ASN A 1 560 ? -19.315 -26.617 15.464 1.00 86.69 560 ASN A O 1
ATOM 4361 N N . THR A 1 561 ? -21.168 -25.378 15.686 1.00 88.38 561 THR A N 1
ATOM 4362 C CA . THR A 1 561 ? -22.015 -26.273 14.916 1.00 88.38 561 THR A CA 1
ATOM 4363 C C . THR A 1 561 ? -21.569 -26.323 13.455 1.00 88.38 561 THR A C 1
ATOM 4365 O O . THR A 1 561 ? -21.351 -25.288 12.821 1.00 88.38 561 THR A O 1
ATOM 4368 N N . PRO A 1 562 ? -21.351 -27.529 12.887 1.00 83.00 562 PRO A N 1
ATOM 4369 C CA . PRO A 1 562 ? -20.908 -27.650 11.507 1.00 83.00 562 PRO A CA 1
ATOM 4370 C C . PRO A 1 562 ? -21.854 -26.949 10.525 1.00 83.00 562 PRO A C 1
ATOM 4372 O O . PRO A 1 562 ? -23.065 -27.169 10.521 1.00 83.00 562 PRO A O 1
ATOM 4375 N N . ALA A 1 563 ? -21.277 -26.132 9.643 1.00 81.94 563 ALA A N 1
ATOM 4376 C CA . ALA A 1 563 ? -22.037 -25.324 8.698 1.00 81.94 563 ALA A CA 1
ATOM 4377 C C . ALA A 1 563 ? -22.970 -26.174 7.815 1.00 81.94 563 ALA A C 1
ATOM 4379 O O . ALA A 1 563 ? -22.533 -27.097 7.122 1.00 81.94 563 ALA A O 1
ATOM 4380 N N . GLY A 1 564 ? -24.249 -25.795 7.782 1.00 78.50 564 GLY A N 1
ATOM 4381 C CA . GLY A 1 564 ? -25.285 -26.441 6.971 1.00 78.50 564 GLY A CA 1
ATOM 4382 C C . GLY A 1 564 ? -26.051 -27.565 7.673 1.00 78.50 564 GLY A C 1
ATOM 4383 O O . GLY A 1 564 ? -27.020 -28.064 7.095 1.00 78.50 564 GLY A O 1
ATOM 4384 N N . GLU A 1 565 ? -25.668 -27.938 8.895 1.00 86.38 565 GLU A N 1
ATOM 4385 C CA . GLU A 1 565 ? -26.476 -28.816 9.741 1.00 86.38 565 GLU A CA 1
ATOM 4386 C C . GLU A 1 565 ? -27.721 -28.083 10.264 1.00 86.38 565 GLU A C 1
ATOM 4388 O O . GLU A 1 565 ? -27.752 -26.861 10.388 1.00 86.38 565 GLU A O 1
ATOM 4393 N N . SER A 1 566 ? -28.791 -28.834 10.534 1.00 89.00 566 SER A N 1
ATOM 4394 C CA . SER A 1 566 ? -29.969 -28.284 11.217 1.00 89.00 566 SER A CA 1
ATOM 4395 C C . SER A 1 566 ? -29.779 -28.377 12.725 1.00 89.00 566 SER A C 1
ATOM 4397 O O . SER A 1 566 ? -29.402 -29.439 13.225 1.00 89.00 566 SER A O 1
ATOM 4399 N N . VAL A 1 567 ? -30.095 -27.296 13.433 1.00 92.69 567 VAL A N 1
ATOM 4400 C CA . VAL A 1 567 ? -29.878 -27.174 14.880 1.00 92.69 567 VAL A CA 1
ATOM 4401 C C . VAL A 1 567 ? -31.177 -27.113 15.670 1.00 92.69 567 VAL A C 1
ATOM 4403 O O . VAL A 1 567 ? -32.244 -26.793 15.132 1.00 92.69 567 VAL A O 1
ATOM 4406 N N . ASP A 1 568 ? -31.097 -27.474 16.949 1.00 91.00 568 ASP A N 1
ATOM 4407 C CA . ASP A 1 568 ? -32.176 -27.262 17.907 1.00 91.00 568 ASP A CA 1
ATOM 4408 C C . ASP A 1 568 ? -32.243 -25.793 18.381 1.00 91.00 568 ASP A C 1
ATOM 4410 O O . ASP A 1 568 ? -31.573 -24.906 17.856 1.00 91.00 568 ASP A O 1
ATOM 4414 N N . ALA A 1 569 ? -33.098 -25.498 19.363 1.00 91.00 569 ALA A N 1
ATOM 4415 C CA . ALA A 1 569 ? -33.257 -24.133 19.873 1.00 91.00 569 ALA A CA 1
ATOM 4416 C C . ALA A 1 569 ? -32.027 -23.595 20.633 1.00 91.00 569 ALA A C 1
ATOM 4418 O O . ALA A 1 569 ? -32.005 -22.404 20.939 1.00 91.00 569 ALA A O 1
ATOM 4419 N N . ASN A 1 570 ? -31.058 -24.457 20.955 1.00 91.19 570 ASN A N 1
ATOM 4420 C CA . ASN A 1 570 ? -29.826 -24.123 21.666 1.00 91.19 570 ASN A CA 1
ATOM 4421 C C . ASN A 1 570 ? -28.600 -24.151 20.739 1.00 91.19 570 ASN A C 1
ATOM 4423 O O . ASN A 1 570 ? -27.486 -24.197 21.250 1.00 91.19 570 ASN A O 1
ATOM 4427 N N . GLY A 1 571 ? -28.797 -24.198 19.418 1.00 90.88 571 GLY A N 1
ATOM 4428 C CA . GLY A 1 571 ? -27.705 -24.241 18.441 1.00 90.88 571 GLY A CA 1
ATOM 4429 C C . GLY A 1 571 ? -27.069 -25.622 18.284 1.00 90.88 571 GLY A C 1
ATOM 4430 O O . GLY A 1 571 ? -26.085 -25.794 17.585 1.00 90.88 571 GLY A O 1
ATOM 4431 N N . CYS A 1 572 ? -27.607 -26.679 18.895 1.00 93.69 572 CYS A N 1
ATOM 4432 C CA . CYS A 1 572 ? -26.967 -27.991 18.831 1.00 93.69 572 CYS A CA 1
ATOM 4433 C C . CYS A 1 572 ? -27.484 -28.815 17.647 1.00 93.69 572 CYS A C 1
ATOM 4435 O O . CYS A 1 572 ? -28.686 -29.081 17.531 1.00 93.69 572 CYS A O 1
ATOM 4437 N N . SER A 1 573 ? -26.579 -29.277 16.776 1.00 93.88 573 SER A N 1
ATOM 4438 C CA . SER A 1 573 ? -26.913 -30.305 15.782 1.00 93.88 573 SER A CA 1
ATOM 4439 C C . SER A 1 573 ? -27.083 -31.679 16.439 1.00 93.88 573 SER A C 1
ATOM 4441 O O . SER A 1 573 ? -26.530 -31.950 17.506 1.00 93.88 573 SER A O 1
ATOM 4443 N N . ILE A 1 574 ? -27.785 -32.600 15.766 1.00 89.69 574 ILE A N 1
ATOM 4444 C CA . ILE A 1 574 ? -27.998 -33.977 16.259 1.00 89.69 574 ILE A CA 1
ATOM 4445 C C . ILE A 1 574 ? -26.677 -34.668 16.627 1.00 89.69 574 ILE A C 1
ATOM 4447 O O . ILE A 1 574 ? -26.638 -35.432 17.585 1.00 89.69 574 ILE A O 1
ATOM 4451 N N . GLY A 1 575 ? -25.597 -34.404 15.884 1.00 87.44 575 GLY A N 1
ATOM 4452 C CA . GLY A 1 575 ? -24.288 -35.007 16.138 1.00 87.44 575 GLY A CA 1
ATOM 4453 C C . GLY A 1 575 ? -23.558 -34.464 17.372 1.00 87.44 575 GLY A C 1
ATOM 4454 O O . GLY A 1 575 ? -22.652 -35.139 17.859 1.00 87.44 575 GLY A O 1
ATOM 4455 N N . GLN A 1 576 ? -23.930 -33.277 17.859 1.00 91.69 576 GLN A N 1
ATOM 4456 C CA . GLN A 1 576 ? -23.340 -32.628 19.040 1.00 91.69 576 GLN A CA 1
ATOM 4457 C C . GLN A 1 576 ? -24.102 -32.926 20.337 1.00 91.69 576 GLN A C 1
ATOM 4459 O O . GLN A 1 576 ? -23.581 -32.654 21.416 1.00 91.69 576 GLN A O 1
ATOM 4464 N N . LEU A 1 577 ? -25.322 -33.463 20.242 1.00 91.62 577 LEU A N 1
ATOM 4465 C CA . LEU A 1 577 ? -26.096 -33.908 21.400 1.00 91.62 577 LEU A CA 1
ATOM 4466 C C . LEU A 1 577 ? -25.488 -35.175 22.018 1.00 91.62 577 LEU A C 1
ATOM 4468 O O . LEU A 1 577 ? -24.741 -35.885 21.356 1.00 91.62 577 LEU A O 1
ATOM 4472 N N . ASP A 1 578 ? -25.823 -35.439 23.277 1.00 90.12 578 ASP A N 1
ATOM 4473 C CA . ASP A 1 578 ? -25.484 -36.654 24.028 1.00 90.12 578 ASP A CA 1
ATOM 4474 C C . ASP A 1 578 ? -26.808 -37.242 24.544 1.00 90.12 578 ASP A C 1
ATOM 4476 O O . ASP A 1 578 ? -27.361 -36.798 25.559 1.00 90.12 578 ASP A O 1
ATOM 4480 N N . ASP A 1 579 ? -27.399 -38.143 23.755 1.00 91.44 579 ASP A N 1
ATOM 4481 C CA . ASP A 1 579 ? -28.777 -38.601 23.961 1.00 91.44 579 ASP A CA 1
ATOM 4482 C C . ASP A 1 579 ? -28.922 -39.506 25.201 1.00 91.44 579 ASP A C 1
ATOM 4484 O O . ASP A 1 579 ? -29.981 -39.505 25.845 1.00 91.44 579 ASP A O 1
ATOM 4488 N N . ASP A 1 580 ? -27.882 -40.262 25.563 1.00 90.50 580 ASP A N 1
ATOM 4489 C CA . ASP A 1 580 ? -27.888 -41.184 26.704 1.00 90.50 580 ASP A CA 1
ATOM 4490 C C . ASP A 1 580 ? -27.138 -40.658 27.945 1.00 90.50 580 ASP A C 1
ATOM 4492 O O . ASP A 1 580 ? -27.277 -41.226 29.034 1.00 90.50 580 ASP A O 1
ATOM 4496 N N . ASN A 1 581 ? -26.520 -39.476 27.832 1.00 91.69 581 ASN A N 1
ATOM 4497 C CA . ASN A 1 581 ? -25.813 -38.741 28.883 1.00 91.69 581 ASN A CA 1
ATOM 4498 C C . ASN A 1 581 ? -24.615 -39.507 29.456 1.00 91.69 581 ASN A C 1
ATOM 4500 O O . ASN A 1 581 ? -24.342 -39.431 30.664 1.00 91.69 581 ASN A O 1
ATOM 4504 N N . ASP A 1 582 ? -23.913 -40.255 28.610 1.00 90.06 582 ASP A N 1
ATOM 4505 C CA . ASP A 1 582 ? -22.721 -41.003 28.995 1.00 90.06 582 ASP A CA 1
ATOM 4506 C C . ASP A 1 582 ? -21.416 -40.187 28.889 1.00 90.06 582 ASP A C 1
ATOM 4508 O O . ASP A 1 582 ? -20.362 -40.607 29.387 1.00 90.06 582 ASP A O 1
ATOM 4512 N N . GLY A 1 583 ? -21.511 -38.970 28.342 1.00 89.38 583 GLY A N 1
ATOM 4513 C CA . GLY A 1 583 ? -20.417 -38.025 28.165 1.00 89.38 583 GLY A CA 1
ATOM 4514 C C . GLY A 1 583 ? -19.782 -38.046 26.773 1.00 89.38 583 GLY A C 1
ATOM 4515 O O . GLY A 1 583 ? -18.801 -37.319 26.563 1.00 89.38 583 GLY A O 1
ATOM 4516 N N . VAL A 1 584 ? -20.297 -38.842 25.831 1.00 91.50 584 VAL A N 1
ATOM 4517 C CA . VAL A 1 584 ? -19.843 -38.907 24.439 1.00 91.50 584 VAL A CA 1
ATOM 4518 C C . VAL A 1 584 ? -20.950 -38.413 23.506 1.00 91.50 584 VAL A C 1
ATOM 4520 O O . VAL A 1 584 ? -22.052 -38.931 23.474 1.00 91.50 584 VAL A O 1
ATOM 4523 N N . GLN A 1 585 ? -20.654 -37.386 22.705 1.00 91.81 585 GLN A N 1
ATOM 4524 C CA . GLN A 1 585 ? -21.626 -36.853 21.743 1.00 91.81 585 GLN A CA 1
ATOM 4525 C C . GLN A 1 585 ? -21.993 -37.892 20.669 1.00 91.81 585 GLN A C 1
ATOM 4527 O O . GLN A 1 585 ? -21.124 -38.622 20.188 1.00 91.81 585 GLN A O 1
ATOM 4532 N N . ASN A 1 586 ? -23.236 -37.861 20.198 1.00 89.62 586 ASN A N 1
ATOM 4533 C CA . ASN A 1 586 ? -23.838 -38.785 19.238 1.00 89.62 586 ASN A CA 1
ATOM 4534 C C . ASN A 1 586 ? -22.981 -39.031 17.979 1.00 89.62 586 ASN A C 1
ATOM 4536 O O . ASN A 1 586 ? -22.987 -40.125 17.422 1.00 89.62 586 ASN A O 1
ATOM 4540 N N . SER A 1 587 ? -22.242 -38.028 17.487 1.00 89.56 587 SER A N 1
ATOM 4541 C CA . SER A 1 587 ? -21.366 -38.182 16.309 1.00 89.56 587 SER A CA 1
ATOM 4542 C C . SER A 1 587 ? -20.100 -39.012 16.562 1.00 89.56 587 SER A C 1
ATOM 4544 O O . SER A 1 587 ? -19.491 -39.504 15.608 1.00 89.56 587 SER A O 1
ATOM 4546 N N . LEU A 1 588 ? -19.698 -39.156 17.825 1.00 91.25 588 LEU A N 1
ATOM 4547 C CA . LEU A 1 588 ? -18.545 -39.936 18.286 1.00 91.25 588 LEU A CA 1
ATOM 4548 C C . LEU A 1 588 ? -18.957 -41.203 19.051 1.00 91.25 588 LEU A C 1
ATOM 4550 O O . LEU A 1 588 ? -18.094 -42.022 19.374 1.00 91.25 588 LEU A O 1
ATOM 4554 N N . ASP A 1 589 ? -20.250 -41.353 19.325 1.00 92.31 589 ASP A N 1
ATOM 4555 C CA . ASP A 1 589 ? -20.812 -42.431 20.117 1.00 92.31 589 ASP A CA 1
ATOM 4556 C C . ASP A 1 589 ? -21.141 -43.661 19.252 1.00 92.31 589 ASP A C 1
ATOM 4558 O O . ASP A 1 589 ? -21.914 -43.625 18.290 1.00 92.31 589 ASP A O 1
ATOM 4562 N N . VAL A 1 590 ? -20.497 -44.777 19.588 1.00 93.81 590 VAL A N 1
ATOM 4563 C CA . VAL A 1 590 ? -20.680 -46.081 18.944 1.00 93.81 590 VAL A CA 1
ATOM 4564 C C . VAL A 1 590 ? -21.798 -46.883 19.622 1.00 93.81 590 VAL A C 1
ATOM 4566 O O . VAL A 1 590 ? -22.379 -47.774 18.995 1.00 93.81 590 VAL A O 1
ATOM 4569 N N . CYS A 1 591 ? -22.120 -46.575 20.876 1.00 92.94 591 CYS A N 1
ATOM 4570 C CA . CYS A 1 591 ? -23.032 -47.309 21.740 1.00 92.94 591 CYS A CA 1
ATOM 4571 C C . CYS A 1 591 ? -24.125 -46.379 22.316 1.00 92.94 591 CYS A C 1
ATOM 4573 O O . CYS A 1 591 ? -24.193 -46.218 23.526 1.00 92.94 591 CYS A O 1
ATOM 4575 N N . PRO A 1 592 ? -25.095 -45.936 21.486 1.00 90.31 592 PRO A N 1
ATOM 4576 C CA . PRO A 1 592 ? -26.039 -44.830 21.755 1.00 90.31 592 PRO A CA 1
ATOM 4577 C C . PRO A 1 592 ? -27.102 -45.062 22.845 1.00 90.31 592 PRO A C 1
ATOM 4579 O O . PRO A 1 592 ? -28.168 -44.448 22.828 1.00 90.31 592 PRO A O 1
ATOM 4582 N N . ASN A 1 593 ? -26.917 -46.071 23.695 1.00 92.69 593 ASN A N 1
ATOM 4583 C CA . ASN A 1 593 ? -27.792 -46.385 24.822 1.00 92.69 593 ASN A CA 1
ATOM 4584 C C . ASN A 1 593 ? -26.974 -46.988 25.978 1.00 92.69 593 ASN A C 1
ATOM 4586 O O . ASN A 1 593 ? -27.336 -48.051 26.503 1.00 92.69 593 ASN A O 1
ATOM 4590 N N . THR A 1 594 ? -25.855 -46.368 26.338 1.00 93.56 594 THR A N 1
ATOM 4591 C CA . THR A 1 594 ? -25.090 -46.704 27.534 1.00 93.56 594 THR A CA 1
ATOM 4592 C C . THR A 1 594 ? -26.002 -46.744 28.758 1.00 93.56 594 THR A C 1
ATOM 4594 O O . THR A 1 594 ? -26.718 -45.783 29.056 1.00 93.56 594 THR A O 1
ATOM 4597 N N . PRO A 1 595 ? -26.048 -47.875 29.490 1.00 92.06 595 PRO A N 1
ATOM 4598 C CA . PRO A 1 595 ? -26.919 -47.985 30.646 1.00 92.06 595 PRO A CA 1
ATOM 4599 C C . PRO A 1 595 ? -26.601 -46.934 31.715 1.00 92.06 595 PRO A C 1
ATOM 4601 O O . PRO A 1 595 ? -25.455 -46.750 32.125 1.00 92.06 595 PRO A O 1
ATOM 4604 N N . ILE A 1 596 ? -27.653 -46.292 32.230 1.00 89.31 596 ILE A N 1
ATOM 4605 C CA . ILE A 1 596 ? -27.551 -45.233 33.242 1.00 89.31 596 ILE A CA 1
ATOM 4606 C C . ILE A 1 596 ? -26.716 -45.694 34.445 1.00 89.31 596 ILE A C 1
ATOM 4608 O O . ILE A 1 596 ? -27.062 -46.658 35.134 1.00 89.31 596 ILE A O 1
ATOM 4612 N N . GLY A 1 597 ? -25.665 -44.929 34.748 1.00 84.94 597 GLY A N 1
ATOM 4613 C CA . GLY A 1 597 ? -24.777 -45.153 35.891 1.00 84.94 597 GLY A CA 1
ATOM 4614 C C . GLY A 1 597 ? -23.585 -46.066 35.602 1.00 84.94 597 GLY A C 1
ATOM 4615 O O . GLY A 1 597 ? -22.755 -46.259 36.494 1.00 84.94 597 GLY A O 1
ATOM 4616 N N . GLU A 1 598 ? -23.473 -46.605 34.389 1.00 90.94 598 GLU A N 1
ATOM 4617 C CA . GLU A 1 598 ? -22.259 -47.267 33.922 1.00 90.94 598 GLU A CA 1
ATOM 4618 C C . GLU A 1 598 ? -21.271 -46.244 33.348 1.00 90.94 598 GLU A C 1
ATOM 4620 O O . GLU A 1 598 ? -21.657 -45.189 32.854 1.00 90.94 598 GLU A O 1
ATOM 4625 N N . ALA A 1 599 ? -19.974 -46.531 33.461 1.00 90.12 599 ALA A N 1
ATOM 4626 C CA . ALA A 1 599 ? -18.944 -45.674 32.887 1.00 90.12 599 ALA A CA 1
ATOM 4627 C C . ALA A 1 599 ? -18.732 -46.045 31.414 1.00 90.12 599 ALA A C 1
ATOM 4629 O O . ALA A 1 599 ? -18.311 -47.171 31.128 1.00 90.12 599 ALA A O 1
ATOM 4630 N N . ALA A 1 600 ? -18.992 -45.100 30.511 1.00 93.19 600 ALA A N 1
ATOM 4631 C CA . ALA A 1 600 ? -18.647 -45.217 29.102 1.00 93.19 600 ALA A CA 1
ATOM 4632 C C . ALA A 1 600 ? -17.140 -45.045 28.867 1.00 93.19 600 ALA A C 1
ATOM 4634 O O . ALA A 1 600 ? -16.430 -44.348 29.602 1.00 93.19 600 ALA A O 1
ATOM 4635 N N . ASN A 1 601 ? -16.636 -45.713 27.833 1.00 91.50 601 ASN A N 1
ATOM 4636 C CA . ASN A 1 601 ? -15.295 -45.496 27.308 1.00 91.50 601 ASN A CA 1
ATOM 4637 C C . ASN A 1 601 ? -15.274 -44.304 26.323 1.00 91.50 601 ASN A C 1
ATOM 4639 O O . ASN A 1 601 ? -16.265 -43.612 26.126 1.00 91.50 601 ASN A O 1
ATOM 4643 N N . ALA A 1 602 ? -14.136 -44.063 25.665 1.00 93.12 602 ALA A N 1
ATOM 4644 C CA . ALA A 1 602 ? -13.977 -42.934 24.739 1.00 93.12 602 ALA A CA 1
ATOM 4645 C C . ALA A 1 602 ? -14.841 -43.002 23.460 1.00 93.12 602 ALA A C 1
ATOM 4647 O O . ALA A 1 602 ? -14.859 -42.035 22.705 1.00 93.12 602 ALA A O 1
ATOM 4648 N N . THR A 1 603 ? -15.497 -44.133 23.191 1.00 93.81 603 THR A N 1
ATOM 4649 C CA . THR A 1 603 ? -16.422 -44.321 22.063 1.00 93.81 603 THR A CA 1
ATOM 4650 C C . THR A 1 603 ? -17.866 -44.495 22.533 1.00 93.81 603 THR A C 1
ATOM 4652 O O . THR A 1 603 ? -18.666 -45.040 21.782 1.00 93.81 603 THR A O 1
ATOM 4655 N N . GLY A 1 604 ? -18.172 -44.123 23.778 1.00 94.00 604 GLY A N 1
ATOM 4656 C CA . GLY A 1 604 ? -19.524 -44.188 24.332 1.00 94.00 604 GLY A CA 1
ATOM 4657 C C . GLY A 1 604 ? -19.967 -45.589 24.746 1.00 94.00 604 GLY A C 1
ATOM 4658 O O . GLY A 1 604 ? -21.140 -45.829 24.897 1.00 94.00 604 GLY A O 1
ATOM 4659 N N . CYS A 1 605 ? -19.076 -46.580 24.895 1.00 95.50 605 CYS A N 1
ATOM 4660 C CA . CYS A 1 605 ? -19.486 -47.951 25.249 1.00 95.50 605 CYS A CA 1
ATOM 4661 C C . CYS A 1 605 ? -19.104 -48.311 26.686 1.00 95.50 605 CYS A C 1
ATOM 4663 O O . CYS A 1 605 ? -17.945 -48.142 27.084 1.00 95.50 605 CYS A O 1
ATOM 4665 N N . SER A 1 606 ? -20.027 -48.900 27.446 1.00 94.69 606 SER A N 1
ATOM 4666 C CA . SER A 1 606 ? -19.730 -49.477 28.759 1.00 94.69 606 SER A CA 1
ATOM 4667 C C . SER A 1 606 ? -19.279 -50.939 28.678 1.00 94.69 606 SER A C 1
ATOM 4669 O O . SER A 1 606 ? -19.463 -51.641 27.683 1.00 94.69 606 SER A O 1
ATOM 4671 N N . SER A 1 607 ? -18.732 -51.462 29.779 1.00 91.38 607 SER A N 1
ATOM 4672 C CA . SER A 1 607 ? -18.356 -52.879 29.875 1.00 91.38 607 SER A CA 1
ATOM 4673 C C . SER A 1 607 ? -19.535 -53.849 29.712 1.00 91.38 607 SER A C 1
ATOM 4675 O O . SER A 1 607 ? -19.302 -55.021 29.448 1.00 91.38 607 SER A O 1
ATOM 4677 N N . SER A 1 608 ? -20.788 -53.415 29.884 1.00 91.69 608 SER A N 1
ATOM 4678 C CA . SER A 1 608 ? -21.954 -54.283 29.650 1.00 91.69 608 SER A CA 1
ATOM 4679 C C . SER A 1 608 ? -22.379 -54.349 28.181 1.00 91.69 608 SER A C 1
ATOM 4681 O O . SER A 1 608 ? -23.179 -55.209 27.817 1.00 91.69 608 SER A O 1
ATOM 4683 N N . GLN A 1 609 ? -21.834 -53.465 27.343 1.00 93.19 609 GLN A N 1
ATOM 4684 C CA . GLN A 1 609 ? -22.108 -53.370 25.909 1.00 93.19 609 GLN A CA 1
ATOM 4685 C C . GLN A 1 609 ? -20.936 -53.849 25.042 1.00 93.19 609 GLN A C 1
ATOM 4687 O O . GLN A 1 609 ? -21.087 -53.971 23.829 1.00 93.19 609 GLN A O 1
ATOM 4692 N N . LEU A 1 610 ? -19.791 -54.152 25.657 1.00 91.94 610 LEU A N 1
ATOM 4693 C CA . LEU A 1 610 ? -18.601 -54.665 24.987 1.00 91.94 610 LEU A CA 1
ATOM 4694 C C . LEU A 1 610 ? -18.446 -56.174 25.201 1.00 91.94 610 LEU A C 1
ATOM 4696 O O . LEU A 1 610 ? -18.696 -56.674 26.296 1.00 91.94 610 LEU A O 1
ATOM 4700 N N . ASP A 1 611 ? -18.012 -56.855 24.148 1.00 89.94 611 ASP A N 1
ATOM 4701 C CA . ASP A 1 611 ? -17.618 -58.265 24.110 1.00 89.94 611 ASP A CA 1
ATOM 4702 C C . ASP A 1 611 ? -16.292 -58.323 23.331 1.00 89.94 611 ASP A C 1
ATOM 4704 O O . ASP A 1 611 ? -16.266 -58.294 22.095 1.00 89.94 611 ASP A O 1
ATOM 4708 N N . ASP A 1 612 ? -15.180 -58.249 24.064 1.00 90.75 612 ASP A N 1
ATOM 4709 C CA . ASP A 1 612 ? -13.857 -58.026 23.471 1.00 90.75 612 ASP A CA 1
ATOM 4710 C C . ASP A 1 612 ? -13.332 -59.265 22.721 1.00 90.75 612 ASP A C 1
ATOM 4712 O O . ASP A 1 612 ? -12.594 -59.121 21.737 1.00 90.75 612 ASP A O 1
ATOM 4716 N N . ASP A 1 613 ? -13.706 -60.477 23.142 1.00 88.25 613 ASP A N 1
ATOM 4717 C CA . ASP A 1 613 ? -13.263 -61.738 22.532 1.00 88.25 613 ASP A CA 1
ATOM 4718 C C . ASP A 1 613 ? -14.325 -62.414 21.642 1.00 88.25 613 ASP A C 1
ATOM 4720 O O . ASP A 1 613 ? -14.000 -63.346 20.895 1.00 88.25 613 ASP A O 1
ATOM 4724 N N . ASN A 1 614 ? -15.528 -61.832 21.578 1.00 90.44 614 ASN A N 1
ATOM 4725 C CA . ASN A 1 614 ? -16.663 -62.238 20.749 1.00 90.44 614 ASN A CA 1
ATOM 4726 C C . ASN A 1 614 ? -17.162 -63.655 21.058 1.00 90.44 614 ASN A C 1
ATOM 4728 O O . ASN A 1 614 ? -17.578 -64.387 20.146 1.00 90.44 614 ASN A O 1
ATOM 4732 N N . ASP A 1 615 ? -17.096 -64.062 22.324 1.00 88.62 615 ASP A N 1
ATOM 4733 C CA . ASP A 1 615 ? -17.577 -65.362 22.785 1.00 88.62 615 ASP A CA 1
ATOM 4734 C C . ASP A 1 615 ? -19.082 -65.354 23.150 1.00 88.62 615 ASP A C 1
ATOM 4736 O O . ASP A 1 615 ? -19.718 -66.411 23.248 1.00 88.62 615 ASP A O 1
ATOM 4740 N N . GLY A 1 616 ? -19.694 -64.166 23.214 1.00 87.94 616 GLY A N 1
ATOM 4741 C CA . GLY A 1 616 ? -21.103 -63.952 23.534 1.00 87.94 616 GLY A CA 1
ATOM 4742 C C . GLY A 1 616 ? -21.375 -63.606 25.001 1.00 87.94 616 GLY A C 1
ATOM 4743 O O . GLY A 1 616 ? -22.549 -63.466 25.369 1.00 87.94 616 GLY A O 1
ATOM 4744 N N . VAL A 1 617 ? -20.341 -63.462 25.835 1.00 88.94 617 VAL A N 1
ATOM 4745 C CA . VAL A 1 617 ? -20.423 -62.995 27.221 1.00 88.94 617 VAL A CA 1
ATOM 4746 C C . VAL A 1 617 ? -19.832 -61.589 27.322 1.00 88.94 617 VAL A C 1
ATOM 4748 O O . VAL A 1 617 ? -18.662 -61.354 27.072 1.00 88.94 617 VAL A O 1
ATOM 4751 N N . MET A 1 618 ? -20.655 -60.623 27.732 1.00 91.31 618 MET A N 1
ATOM 4752 C CA . MET A 1 618 ? -20.227 -59.223 27.819 1.00 91.31 618 MET A CA 1
ATOM 4753 C C . MET A 1 618 ? -19.171 -59.017 28.917 1.00 91.31 618 MET A C 1
ATOM 4755 O O . MET A 1 618 ? -19.256 -59.617 29.994 1.00 91.31 618 MET A O 1
ATOM 4759 N N . ASN A 1 619 ? -18.246 -58.082 28.698 1.00 89.44 619 ASN A N 1
ATOM 4760 C CA . ASN A 1 619 ? -17.072 -57.842 29.544 1.00 89.44 619 ASN A CA 1
ATOM 4761 C C . ASN A 1 619 ? -17.407 -57.626 31.036 1.00 89.44 619 ASN A C 1
ATOM 4763 O O . ASN A 1 619 ? -16.600 -57.939 31.910 1.00 89.44 619 ASN A O 1
ATOM 4767 N N . ASN A 1 620 ? -18.578 -57.070 31.371 1.00 90.81 620 ASN A N 1
ATOM 4768 C CA . ASN A 1 620 ? -18.986 -56.835 32.763 1.00 90.81 620 ASN A CA 1
ATOM 4769 C C . ASN A 1 620 ? -19.286 -58.120 33.557 1.00 90.81 620 ASN A C 1
ATOM 4771 O O . ASN A 1 620 ? -19.260 -58.093 34.791 1.00 90.81 620 ASN A O 1
ATOM 4775 N N . VAL A 1 621 ? -19.606 -59.217 32.872 1.00 91.00 621 VAL A N 1
ATOM 4776 C CA . VAL A 1 621 ? -19.924 -60.524 33.467 1.00 91.00 621 VAL A CA 1
ATOM 4777 C C . VAL A 1 621 ? -18.988 -61.631 32.993 1.00 91.00 621 VAL A C 1
ATOM 4779 O O . VAL A 1 621 ? -19.119 -62.770 33.446 1.00 91.00 621 VAL A O 1
ATOM 4782 N N . ASP A 1 622 ? -18.026 -61.295 32.141 1.00 90.31 622 ASP A N 1
ATOM 4783 C CA . ASP A 1 622 ? -17.050 -62.229 31.621 1.00 90.31 622 ASP A CA 1
ATOM 4784 C C . ASP A 1 622 ? -15.924 -62.509 32.634 1.00 90.31 622 ASP A C 1
ATOM 4786 O O . ASP A 1 622 ? -15.134 -61.647 33.031 1.00 90.31 622 ASP A O 1
ATOM 4790 N N . ALA A 1 623 ? -15.867 -63.761 33.088 1.00 89.69 623 ALA A N 1
ATOM 4791 C CA . ALA A 1 623 ? -14.823 -64.250 33.981 1.00 89.69 623 ALA A CA 1
ATOM 4792 C C . ALA A 1 623 ? -13.583 -64.764 33.226 1.00 89.69 623 ALA A C 1
ATOM 4794 O O . ALA A 1 623 ? -12.572 -65.083 33.863 1.00 89.69 623 ALA A O 1
ATOM 4795 N N . CYS A 1 624 ? -13.654 -64.892 31.901 1.00 89.69 624 CYS A N 1
ATOM 4796 C CA . CYS A 1 624 ? -12.635 -65.441 31.015 1.00 89.69 624 CYS A CA 1
ATOM 4797 C C . CYS A 1 624 ? -12.440 -64.553 29.764 1.00 89.69 624 CYS A C 1
ATOM 4799 O O . CYS A 1 624 ? -12.704 -65.031 28.675 1.00 89.69 624 CYS A O 1
ATOM 4801 N N . PRO A 1 625 ? -11.808 -63.362 29.892 1.00 85.12 625 PRO A N 1
ATOM 4802 C CA . PRO A 1 625 ? -11.739 -62.304 28.856 1.00 85.12 625 PRO A CA 1
ATOM 4803 C C . PRO A 1 625 ? -10.984 -62.614 27.552 1.00 85.12 625 PRO A C 1
ATOM 4805 O O . PRO A 1 625 ? -10.533 -61.699 26.867 1.00 85.12 625 PRO A O 1
ATOM 4808 N N . ASN A 1 626 ? -10.634 -63.878 27.316 1.00 90.19 626 ASN A N 1
ATOM 4809 C CA . ASN A 1 626 ? -9.869 -64.335 26.158 1.00 90.19 626 ASN A CA 1
ATOM 4810 C C . ASN A 1 626 ? -10.276 -65.772 25.777 1.00 90.19 626 ASN A C 1
ATOM 4812 O O . ASN A 1 626 ? -9.404 -66.609 25.498 1.00 90.19 626 ASN A O 1
ATOM 4816 N N . THR A 1 627 ? -11.563 -66.098 25.837 1.00 88.06 627 THR A N 1
ATOM 4817 C CA . THR A 1 627 ? -12.100 -67.380 25.394 1.00 88.06 627 THR A CA 1
ATOM 4818 C C . THR A 1 627 ? -11.712 -67.616 23.927 1.00 88.06 627 THR A C 1
ATOM 4820 O O . THR A 1 627 ? -12.027 -66.821 23.040 1.00 88.06 627 THR A O 1
ATOM 4823 N N . PRO A 1 628 ? -10.979 -68.701 23.613 1.00 85.19 628 PRO A N 1
ATOM 4824 C CA . PRO A 1 628 ? -10.603 -68.990 22.236 1.00 85.19 628 PRO A CA 1
ATOM 4825 C C . PRO A 1 628 ? -11.832 -69.242 21.357 1.00 85.19 628 PRO A C 1
ATOM 4827 O O . PRO A 1 628 ? -12.750 -69.970 21.730 1.00 85.19 628 PRO A O 1
ATOM 4830 N N . THR A 1 629 ? -11.809 -68.706 20.137 1.00 82.81 629 THR A N 1
ATOM 4831 C CA . THR A 1 629 ? -12.911 -68.825 19.176 1.00 82.81 629 THR A CA 1
ATOM 4832 C C . THR A 1 629 ? -13.356 -70.280 18.971 1.00 82.81 629 THR A C 1
ATOM 4834 O O . THR A 1 629 ? -12.583 -71.116 18.496 1.00 82.81 629 THR A O 1
ATOM 4837 N N . GLY A 1 630 ? -14.632 -70.563 19.253 1.00 75.44 630 GLY A N 1
ATOM 4838 C CA . GLY A 1 630 ? -15.263 -71.871 19.038 1.00 75.44 630 GLY A CA 1
ATOM 4839 C C . GLY A 1 630 ? -15.296 -72.792 20.261 1.00 75.44 630 GLY A C 1
ATOM 4840 O O . GLY A 1 630 ? -15.830 -73.899 20.153 1.00 75.44 630 GLY A O 1
ATOM 4841 N N . GLU A 1 631 ? -14.763 -72.353 21.400 1.00 78.62 631 GLU A N 1
ATOM 4842 C CA . GLU A 1 631 ? -15.009 -72.997 22.689 1.00 78.62 631 GLU A CA 1
ATOM 4843 C C . GLU A 1 631 ? -16.451 -72.739 23.158 1.00 78.62 631 GLU A C 1
ATOM 4845 O O . GLU A 1 631 ? -17.097 -71.768 22.767 1.00 78.62 631 GLU A O 1
ATOM 4850 N N . THR A 1 632 ? -16.999 -73.659 23.951 1.00 74.62 632 THR A N 1
ATOM 4851 C CA . THR A 1 632 ? -18.345 -73.502 24.519 1.00 74.62 632 THR A CA 1
ATOM 4852 C C . THR A 1 632 ? -18.288 -72.646 25.777 1.00 74.62 632 THR A C 1
ATOM 4854 O O . THR A 1 632 ? -17.607 -73.047 26.725 1.00 74.62 632 THR A O 1
ATOM 4857 N N . VAL A 1 633 ? -19.036 -71.541 25.774 1.00 77.00 633 VAL A N 1
ATOM 4858 C CA . VAL A 1 633 ? -19.143 -70.561 26.869 1.00 77.00 633 VAL A CA 1
ATOM 4859 C C . VAL A 1 633 ? -20.307 -70.864 27.806 1.00 77.00 633 VAL A C 1
ATOM 4861 O O . VAL A 1 633 ? -21.391 -71.251 27.298 1.00 77.00 633 VAL A O 1
#

pLDDT: mean 89.71, std 11.8, range [28.86, 98.81]

InterPro domains:
  IPR003367 Thrombospondin, type 3-like repeat [PF02412] (543-562)
  IPR003367 Thrombospondin, type 3-like repeat [PF02412] (572-595)
  IPR003367 Thrombospondin, type 3-like repeat [PF02412] (609-628)
  IPR003961 Fibronectin type III [PF00041] (289-366)
  IPR003961 Fibronectin type III [PS50853] (290-375)
  IPR003961 Fibronectin type III [SM00060] (288-362)
  IPR003961 Fibronectin type III [cd00063] (288-372)
  IPR007346 Endonuclease I [PF04231] (41-261)
  IPR007346 Endonuclease I [P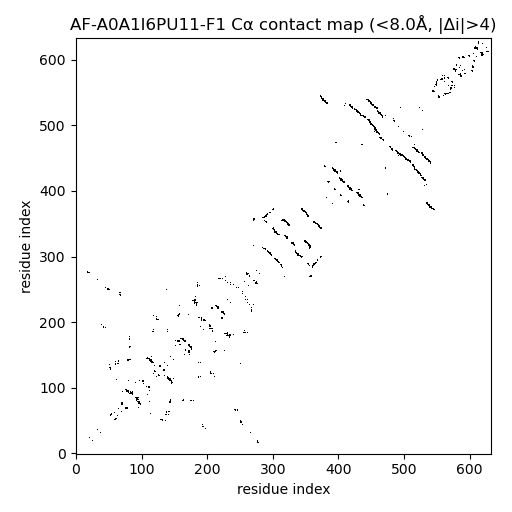THR33607] (18-269)
  IPR013783 Immunoglobulin-like fold [G3DSA:2.60.40.10] (286-372)
  IPR028974 TSP type-3 repeat [G3DSA:4.10.1080.10] (523-627)
  IPR028974 TSP type-3 repeat [SSF103647] (540-628)
  IPR036116 Fibronectin type III superfamily [SSF49265] (286-372)
  IPR044925 His-Me finger superfamily [SSF54060] (46-261)